Protein AF-A0A2D6ASQ1-F1 (afdb_monomer_lite)

Structure (mmCIF, N/CA/C/O backbone):
data_AF-A0A2D6ASQ1-F1
#
_entry.id   AF-A0A2D6ASQ1-F1
#
loop_
_atom_site.group_PDB
_atom_site.id
_atom_site.type_symbol
_atom_site.label_atom_id
_atom_site.label_alt_id
_atom_site.label_comp_id
_atom_site.label_asym_id
_atom_site.label_entity_id
_atom_site.label_seq_id
_atom_site.pdbx_PDB_ins_code
_atom_site.Cartn_x
_atom_site.Cartn_y
_atom_site.Cartn_z
_atom_site.occupancy
_atom_site.B_iso_or_equiv
_atom_site.auth_seq_id
_atom_site.auth_comp_id
_atom_site.auth_asym_id
_atom_site.auth_atom_id
_atom_site.pdbx_PDB_model_num
ATOM 1 N N . MET A 1 1 ? -42.834 -7.155 52.531 1.00 50.28 1 MET A N 1
ATOM 2 C CA . MET A 1 1 ? -41.411 -7.559 52.564 1.00 50.28 1 MET A CA 1
ATOM 3 C C . MET A 1 1 ? -40.540 -6.318 52.405 1.00 50.28 1 MET A C 1
ATOM 5 O O . MET A 1 1 ? -41.045 -5.338 51.861 1.00 50.28 1 MET A O 1
ATOM 9 N N . PRO A 1 2 ? -39.303 -6.278 52.934 1.00 59.91 2 PRO A N 1
ATOM 10 C CA . PRO A 1 2 ? -38.420 -5.135 52.713 1.00 59.91 2 PRO A CA 1
ATOM 11 C C . PRO A 1 2 ? -38.128 -4.984 51.216 1.00 59.91 2 PRO A C 1
ATOM 13 O O . PRO A 1 2 ? -37.848 -5.973 50.548 1.00 59.91 2 PRO A O 1
ATOM 16 N N . GLN A 1 3 ? -38.192 -3.753 50.711 1.00 83.06 3 GLN A N 1
ATOM 17 C CA . GLN A 1 3 ? -37.896 -3.425 49.313 1.00 83.06 3 GLN A CA 1
ATOM 18 C C . GLN A 1 3 ? -36.479 -3.898 48.913 1.00 83.06 3 GLN A C 1
ATOM 20 O O . GLN A 1 3 ? -35.575 -3.871 49.763 1.00 83.06 3 GLN A O 1
ATOM 25 N N . PRO A 1 4 ? -36.260 -4.314 47.650 1.00 91.81 4 PRO A N 1
ATOM 26 C CA . PRO A 1 4 ? -34.936 -4.684 47.165 1.00 91.81 4 PRO A CA 1
ATOM 27 C C . PRO A 1 4 ? -33.909 -3.554 47.349 1.00 91.81 4 PRO A C 1
ATOM 29 O O . PRO A 1 4 ? -34.136 -2.423 46.919 1.00 91.81 4 PRO A O 1
ATOM 32 N N . ASP A 1 5 ? -32.758 -3.848 47.966 1.00 93.31 5 ASP A N 1
ATOM 33 C CA . ASP A 1 5 ? -31.726 -2.845 48.280 1.00 93.31 5 ASP A CA 1
ATOM 34 C C . ASP A 1 5 ? -30.319 -3.331 47.919 1.00 93.31 5 ASP A C 1
ATOM 36 O O . ASP A 1 5 ? -29.776 -4.257 48.532 1.00 93.31 5 ASP A O 1
ATOM 40 N N . LEU A 1 6 ? -29.697 -2.639 46.957 1.00 93.31 6 LEU A N 1
ATOM 41 C CA . LEU A 1 6 ? -28.347 -2.925 46.477 1.00 93.31 6 LEU A CA 1
ATOM 42 C C . LEU A 1 6 ? -27.306 -2.919 47.609 1.00 93.31 6 LEU A C 1
ATOM 44 O O . LEU A 1 6 ? -26.342 -3.676 47.538 1.00 93.31 6 LEU A O 1
ATOM 48 N N . LYS A 1 7 ? -27.515 -2.140 48.682 1.00 94.31 7 LYS A N 1
ATOM 49 C CA . LYS A 1 7 ? -26.605 -2.069 49.841 1.00 94.31 7 LYS A CA 1
ATOM 50 C C . LYS A 1 7 ? -26.466 -3.390 50.605 1.00 94.31 7 LYS A C 1
ATOM 52 O O . LYS A 1 7 ? -25.535 -3.535 51.396 1.00 94.31 7 LYS A O 1
ATOM 57 N N . LYS A 1 8 ? -27.342 -4.377 50.370 1.00 93.44 8 LYS A N 1
ATOM 58 C CA . LYS A 1 8 ? -27.170 -5.745 50.898 1.00 93.44 8 LYS A CA 1
ATOM 59 C C . LYS A 1 8 ? -25.980 -6.481 50.252 1.00 93.44 8 LYS A C 1
ATOM 61 O O . LYS A 1 8 ? -25.516 -7.490 50.786 1.00 93.44 8 LYS A O 1
ATOM 66 N N . LEU A 1 9 ? -25.449 -5.980 49.133 1.00 93.56 9 LEU A N 1
ATOM 67 C CA . LEU A 1 9 ? -24.154 -6.380 48.576 1.00 93.56 9 LEU A CA 1
ATOM 68 C C . LEU A 1 9 ? -23.049 -5.571 49.263 1.00 93.56 9 LEU A C 1
ATOM 70 O O . LEU A 1 9 ? -22.735 -4.456 48.854 1.00 93.56 9 LEU A O 1
ATOM 74 N N . ASN A 1 10 ? -22.487 -6.127 50.333 1.00 91.88 10 ASN A N 1
ATOM 75 C CA . ASN A 1 10 ? -21.593 -5.421 51.253 1.00 91.88 10 ASN A CA 1
ATOM 76 C C . ASN A 1 10 ? -20.322 -6.213 51.608 1.00 91.88 10 ASN A C 1
ATOM 78 O O . ASN A 1 10 ? -19.769 -6.045 52.698 1.00 91.88 10 ASN A O 1
ATOM 82 N N . SER A 1 11 ? -19.855 -7.097 50.719 1.00 91.38 11 SER A N 1
ATOM 83 C CA . SER A 1 11 ? -18.600 -7.824 50.951 1.00 91.38 11 SER A CA 1
ATOM 84 C C . SER A 1 11 ? -17.446 -6.846 51.189 1.00 91.38 11 SER A C 1
ATOM 86 O O . SER A 1 11 ? -17.314 -5.840 50.495 1.00 91.38 11 SER A O 1
ATOM 88 N N . SER A 1 12 ? -16.586 -7.134 52.169 1.00 90.56 12 SER A N 1
ATOM 89 C CA . SER A 1 12 ? -15.512 -6.217 52.556 1.00 90.56 12 SER A CA 1
ATOM 90 C C . SER A 1 12 ? -14.398 -6.168 51.508 1.00 90.56 12 SER A C 1
ATOM 92 O O . SER A 1 12 ? -13.597 -7.092 51.393 1.00 90.56 12 SER A O 1
ATOM 94 N N . TRP A 1 13 ? -14.294 -5.045 50.796 1.00 93.06 13 TRP A N 1
ATOM 95 C CA . TRP A 1 13 ? -13.204 -4.787 49.848 1.00 93.06 13 TRP A CA 1
ATOM 96 C C . TRP A 1 13 ? -11.946 -4.190 50.493 1.00 93.06 13 TRP A C 1
ATOM 98 O O . TRP A 1 13 ? -10.967 -3.905 49.807 1.00 93.06 13 TRP A O 1
ATOM 108 N N . THR A 1 14 ? -11.933 -4.005 51.816 1.00 89.62 14 THR A N 1
ATOM 109 C CA . THR A 1 14 ? -10.732 -3.585 52.554 1.00 89.62 14 THR A CA 1
ATOM 110 C C . THR A 1 14 ? -9.848 -4.767 52.964 1.00 89.62 14 THR A C 1
ATOM 112 O O . THR A 1 14 ? -8.668 -4.553 53.259 1.00 89.62 14 THR A O 1
ATOM 115 N N . LYS A 1 15 ? -10.380 -5.998 52.937 1.00 89.56 15 LYS A N 1
ATOM 116 C CA . LYS A 1 15 ? -9.630 -7.253 53.110 1.00 89.56 15 LYS A CA 1
ATOM 117 C C . LYS A 1 15 ? -8.955 -7.656 51.801 1.00 89.56 15 LYS A C 1
ATOM 119 O O . LYS A 1 15 ? -9.546 -7.511 50.735 1.00 89.56 15 LYS A O 1
ATOM 124 N N . PHE A 1 16 ? -7.720 -8.151 51.876 1.00 90.44 16 PHE A N 1
ATOM 125 C CA . PHE A 1 16 ? -6.977 -8.579 50.686 1.00 90.44 16 PHE A CA 1
ATOM 126 C C . PHE A 1 16 ? -7.532 -9.883 50.086 1.00 90.44 16 PHE A C 1
ATOM 128 O O . PHE A 1 16 ? -7.388 -10.118 48.891 1.00 90.44 16 PHE A O 1
ATOM 135 N N . ASP A 1 17 ? -8.260 -10.667 50.881 1.00 93.00 17 ASP A N 1
ATOM 136 C CA . ASP A 1 17 ? -8.982 -11.881 50.491 1.00 93.00 17 ASP A CA 1
ATOM 137 C C . ASP A 1 17 ? -9.877 -11.692 49.253 1.00 93.00 17 ASP A C 1
ATOM 139 O O . ASP A 1 17 ? -10.036 -12.608 48.453 1.00 93.00 17 ASP A O 1
ATOM 143 N N . VAL A 1 18 ? -10.414 -10.482 49.042 1.00 90.94 18 VAL A N 1
ATOM 144 C CA . VAL A 1 18 ? -11.237 -10.142 47.865 1.00 90.94 18 VAL A CA 1
ATOM 145 C C . VAL A 1 18 ? -10.460 -10.244 46.546 1.00 90.94 18 VAL A C 1
ATOM 147 O O . VAL A 1 18 ? -11.042 -10.457 45.486 1.00 90.94 18 VAL A O 1
ATOM 150 N N . VAL A 1 19 ? -9.136 -10.100 46.613 1.00 93.56 19 VAL A N 1
ATOM 151 C CA . VAL A 1 19 ? -8.218 -10.300 45.491 1.00 93.56 19 VAL A CA 1
ATOM 152 C C . VAL A 1 19 ? -7.837 -11.780 45.391 1.00 93.56 19 VAL A C 1
ATOM 154 O O . VAL A 1 19 ? -7.857 -12.339 44.298 1.00 93.56 19 VAL A O 1
ATOM 157 N N . GLN A 1 20 ? -7.572 -12.434 46.527 1.00 93.94 20 GLN A N 1
ATOM 158 C CA . GLN A 1 20 ? -7.171 -13.847 46.578 1.00 93.94 20 GLN A CA 1
ATOM 159 C C . GLN A 1 20 ? -8.240 -14.801 46.033 1.00 93.94 20 GLN A C 1
ATOM 161 O O . GLN A 1 20 ? -7.899 -15.804 45.415 1.00 93.94 20 GLN A O 1
ATOM 166 N N . VAL A 1 21 ? -9.534 -14.499 46.194 1.00 94.44 21 VAL A N 1
ATOM 167 C CA . VAL A 1 21 ? -10.602 -15.337 45.612 1.00 94.44 21 VAL A CA 1
ATOM 168 C C . VAL A 1 21 ? -10.543 -15.403 44.078 1.00 94.44 21 VAL A C 1
ATOM 170 O O . VAL A 1 21 ? -10.896 -16.431 43.502 1.00 94.44 21 VAL A O 1
ATOM 173 N N . ILE A 1 22 ? -10.042 -14.353 43.412 1.00 95.06 22 ILE A N 1
ATOM 174 C CA . ILE A 1 22 ? -9.828 -14.338 41.954 1.00 95.06 22 ILE A CA 1
ATOM 175 C C . ILE A 1 22 ? -8.673 -15.277 41.587 1.00 95.06 22 ILE A C 1
ATOM 177 O O . ILE A 1 22 ? -8.773 -16.029 40.618 1.00 95.06 22 ILE A O 1
ATOM 181 N N . GLU A 1 23 ? -7.598 -15.270 42.379 1.00 91.94 23 GLU A N 1
ATOM 182 C CA . GLU A 1 23 ? -6.456 -16.175 42.206 1.00 91.94 23 GLU A CA 1
ATOM 183 C C . GLU A 1 23 ? -6.868 -17.631 42.440 1.00 91.94 23 GLU A C 1
ATOM 185 O O . GLU A 1 23 ? -6.590 -18.478 41.597 1.00 91.94 23 GLU A O 1
ATOM 190 N N . LEU A 1 24 ? -7.633 -17.920 43.499 1.00 93.06 24 LEU A N 1
ATOM 191 C CA . LEU A 1 24 ? -8.155 -19.267 43.745 1.00 93.06 24 LEU A CA 1
ATOM 192 C C . LEU A 1 24 ? -9.028 -19.786 42.604 1.00 93.06 24 LEU A C 1
ATOM 194 O O . LEU A 1 24 ? -8.944 -20.966 42.257 1.00 93.06 24 LEU A O 1
ATOM 198 N N . ALA A 1 25 ? -9.885 -18.928 42.042 1.00 91.75 25 ALA A N 1
ATOM 199 C CA . ALA A 1 25 ? -10.686 -19.288 40.881 1.00 91.75 25 ALA A CA 1
ATOM 200 C C . ALA A 1 25 ? -9.778 -19.620 39.688 1.00 91.75 25 ALA A C 1
ATOM 202 O O . ALA A 1 25 ? -9.934 -20.679 39.085 1.00 91.75 25 ALA A O 1
ATOM 203 N N . ALA A 1 26 ? -8.790 -18.767 39.405 1.00 87.75 26 ALA A N 1
ATOM 204 C CA . ALA A 1 26 ? -7.845 -18.941 38.303 1.00 87.75 26 ALA A CA 1
ATOM 205 C C . ALA A 1 26 ? -6.943 -20.181 38.447 1.00 87.75 26 ALA A C 1
ATOM 207 O O . ALA A 1 26 ? -6.596 -20.801 37.447 1.00 87.75 26 ALA A O 1
ATOM 208 N N . GLU A 1 27 ? -6.575 -20.546 39.675 1.00 89.50 27 GLU A N 1
ATOM 209 C CA . GLU A 1 27 ? -5.772 -21.731 40.003 1.00 89.50 27 GLU A CA 1
ATOM 210 C C . GLU A 1 27 ? -6.612 -23.018 40.088 1.00 89.50 27 GLU A C 1
ATOM 212 O O . GLU A 1 27 ? -6.076 -24.091 40.351 1.00 89.50 27 GLU A O 1
ATOM 217 N N . GLY A 1 28 ? -7.936 -22.935 39.908 1.00 87.50 28 GLY A N 1
ATOM 218 C CA . GLY A 1 28 ? -8.836 -24.087 40.008 1.00 87.50 28 GLY A CA 1
ATOM 219 C C . GLY A 1 28 ? -9.046 -24.608 41.436 1.00 87.50 28 GLY A C 1
ATOM 220 O O . GLY A 1 28 ? -9.648 -25.665 41.617 1.00 87.50 28 GLY A O 1
ATOM 221 N N . ARG A 1 29 ? -8.609 -23.859 42.455 1.00 91.12 29 ARG A N 1
ATOM 222 C CA . ARG A 1 29 ? -8.607 -24.244 43.880 1.00 91.12 29 ARG A CA 1
ATOM 223 C C . ARG A 1 29 ? -9.844 -23.786 44.654 1.00 91.12 29 ARG A C 1
ATOM 225 O O . ARG A 1 29 ? -9.929 -23.972 45.865 1.00 91.12 29 ARG A O 1
ATOM 232 N N . LEU A 1 30 ? -10.815 -23.186 43.971 1.00 91.38 30 LEU A N 1
ATOM 233 C CA . LEU A 1 30 ? -11.996 -22.599 44.605 1.00 91.38 30 LEU A CA 1
ATOM 234 C C . LEU A 1 30 ? -12.875 -23.629 45.341 1.00 91.38 30 LEU A C 1
ATOM 236 O O . LEU A 1 30 ? -13.364 -23.353 46.431 1.00 91.38 30 LEU A O 1
ATOM 240 N N . GLU A 1 31 ? -13.034 -24.823 44.771 1.00 92.00 31 GLU A N 1
ATOM 241 C CA . GLU A 1 31 ? -13.818 -25.923 45.361 1.00 92.00 31 GLU A CA 1
ATOM 242 C C . GLU A 1 31 ? -13.097 -26.536 46.572 1.00 92.00 31 GLU A C 1
ATOM 244 O O . GLU A 1 31 ? -13.700 -26.751 47.618 1.00 92.00 31 GLU A O 1
ATOM 249 N N . GLN A 1 32 ? -11.769 -26.661 46.504 1.00 91.38 32 GLN A N 1
ATOM 250 C CA . GLN A 1 32 ? -10.953 -27.056 47.655 1.00 91.38 32 GLN A CA 1
ATOM 251 C C . GLN A 1 32 ? -11.065 -26.044 48.810 1.00 91.38 32 GLN A C 1
ATOM 253 O O . GLN A 1 32 ? -11.153 -26.425 49.979 1.00 91.38 32 GLN A O 1
ATOM 258 N N . ALA A 1 33 ? -11.061 -24.741 48.511 1.00 90.38 33 ALA A N 1
ATOM 259 C CA . ALA A 1 33 ? -11.248 -23.700 49.523 1.00 90.38 33 ALA A CA 1
ATOM 260 C C . ALA A 1 33 ? -12.667 -23.713 50.117 1.00 90.38 33 ALA A C 1
ATOM 262 O O . ALA A 1 33 ? -12.837 -23.451 51.307 1.00 90.38 33 ALA A O 1
ATOM 263 N N . TYR A 1 34 ? -13.670 -24.063 49.307 1.00 91.88 34 TYR A N 1
ATOM 264 C CA . TYR A 1 34 ? -15.045 -24.262 49.754 1.00 91.88 34 TYR A CA 1
ATOM 265 C C . TYR A 1 34 ? -15.167 -25.408 50.770 1.00 91.88 34 TYR A C 1
ATOM 267 O O . TYR A 1 34 ? -15.746 -25.220 51.840 1.00 91.88 34 TYR A O 1
ATOM 275 N N . GLU A 1 35 ? -14.574 -26.564 50.466 1.00 91.75 35 GLU A N 1
ATOM 276 C CA . GLU A 1 35 ? -14.615 -27.757 51.322 1.00 91.75 35 GLU A CA 1
ATOM 277 C C . GLU A 1 35 ? -13.794 -27.585 52.605 1.00 91.75 35 GLU A C 1
ATOM 279 O O . GLU A 1 35 ? -14.270 -27.874 53.703 1.00 91.75 35 GLU A O 1
ATOM 284 N N . SER A 1 36 ? -12.559 -27.089 52.474 1.00 90.56 36 SER A N 1
ATOM 285 C CA . SER A 1 36 ? -11.628 -26.960 53.603 1.00 90.56 36 SER A CA 1
ATOM 286 C C . SER A 1 36 ? -11.982 -25.827 54.564 1.00 90.56 36 SER A C 1
ATOM 288 O O . SER A 1 36 ? -11.557 -25.866 55.719 1.00 90.56 36 SER A O 1
ATOM 290 N N . LYS A 1 37 ? -12.736 -24.813 54.107 1.00 89.00 37 LYS A N 1
ATOM 291 C CA . LYS A 1 37 ? -13.127 -23.628 54.894 1.00 89.00 37 LYS A CA 1
ATOM 292 C C . LYS A 1 37 ? -11.925 -22.935 55.561 1.00 89.00 37 LYS A C 1
ATOM 294 O O . LYS A 1 37 ? -12.052 -22.352 56.637 1.00 89.00 37 LYS A O 1
ATOM 299 N N . ALA A 1 38 ? -10.754 -23.002 54.930 1.00 80.06 38 ALA A N 1
ATOM 300 C CA . ALA A 1 38 ? -9.495 -22.507 55.473 1.00 80.06 38 ALA A CA 1
ATOM 301 C C . ALA A 1 38 ? -8.746 -21.634 54.456 1.00 80.06 38 ALA A C 1
ATOM 303 O O . ALA A 1 38 ? -8.883 -21.795 53.246 1.00 80.06 38 ALA A O 1
ATOM 304 N N . GLY A 1 39 ? -7.929 -20.706 54.958 1.00 81.75 39 GLY A N 1
ATOM 305 C CA . GLY A 1 39 ? -7.022 -19.891 54.140 1.00 81.75 39 GLY A CA 1
ATOM 306 C C . GLY A 1 39 ? -7.630 -18.647 53.482 1.00 81.75 39 GLY A C 1
ATOM 307 O O . GLY A 1 39 ? -6.866 -17.867 52.928 1.00 81.75 39 GLY A O 1
ATOM 308 N N . ILE A 1 40 ? -8.949 -18.436 53.575 1.00 89.56 40 ILE A N 1
ATOM 309 C CA . ILE A 1 40 ? -9.654 -17.219 53.131 1.00 89.56 40 ILE A CA 1
ATOM 310 C C . ILE A 1 40 ? -10.753 -16.848 54.131 1.00 89.56 40 ILE A C 1
ATOM 312 O O . ILE A 1 40 ? -11.407 -17.718 54.708 1.00 89.56 40 ILE A O 1
ATOM 316 N N . ASP A 1 41 ? -11.001 -15.549 54.302 1.00 93.25 41 ASP A N 1
ATOM 317 C CA . ASP A 1 41 ? -12.139 -15.018 55.051 1.00 93.25 41 ASP A CA 1
ATOM 318 C C . ASP A 1 41 ? -13.483 -15.580 54.546 1.00 93.25 41 ASP A C 1
ATOM 320 O O . ASP A 1 41 ? -13.950 -15.264 53.448 1.00 93.25 41 ASP A O 1
ATOM 324 N N . LEU A 1 42 ? -14.143 -16.394 55.376 1.00 92.50 42 LEU A N 1
ATOM 325 C CA . LEU A 1 42 ? -15.377 -17.100 55.009 1.00 92.50 42 LEU A CA 1
ATOM 326 C C . LEU A 1 42 ? -16.512 -16.174 54.532 1.00 92.50 42 LEU A C 1
ATOM 328 O O . LEU A 1 42 ? -17.188 -16.533 53.567 1.00 92.50 42 LEU A O 1
ATOM 332 N N . PRO A 1 43 ? -16.747 -14.984 55.126 1.00 92.12 43 PRO A N 1
ATOM 333 C CA . PRO A 1 43 ? -17.700 -14.022 54.576 1.00 92.12 43 PRO A CA 1
ATOM 334 C C . PRO A 1 43 ? -17.375 -13.562 53.149 1.00 92.12 43 PRO A C 1
ATOM 336 O O . PRO A 1 43 ? -18.294 -13.472 52.332 1.00 92.12 43 PRO A O 1
ATOM 339 N N . VAL A 1 44 ? -16.099 -13.292 52.839 1.00 92.69 44 VAL A N 1
ATOM 340 C CA . VAL A 1 44 ? -15.654 -12.911 51.487 1.00 92.69 44 VAL A CA 1
ATOM 341 C C . VAL A 1 44 ? -15.843 -14.075 50.520 1.00 92.69 44 VAL A C 1
ATOM 343 O O . VAL A 1 44 ? -16.456 -13.880 49.470 1.00 92.69 44 VAL A O 1
ATOM 346 N N . LEU A 1 45 ? -15.403 -15.282 50.893 1.00 94.44 45 LEU A N 1
ATOM 347 C CA . LEU A 1 45 ? -15.559 -16.480 50.064 1.00 94.44 45 LEU A CA 1
ATOM 348 C C . LEU A 1 45 ? -17.034 -16.772 49.777 1.00 94.44 45 LEU A C 1
ATOM 350 O O . LEU A 1 45 ? -17.413 -16.948 48.625 1.00 94.44 45 LEU A O 1
ATOM 354 N N . ARG A 1 46 ? -17.890 -16.738 50.802 1.00 93.06 46 ARG A N 1
ATOM 355 C CA . ARG A 1 46 ? -19.339 -16.913 50.657 1.00 93.06 46 ARG A CA 1
ATOM 356 C C . ARG A 1 46 ? -19.949 -15.873 49.719 1.00 93.06 46 ARG A C 1
ATOM 358 O O . ARG A 1 46 ? -20.734 -16.216 48.840 1.00 93.06 46 ARG A O 1
ATOM 365 N N . GLY A 1 47 ? -19.592 -14.600 49.897 1.00 91.75 47 GLY A N 1
ATOM 366 C CA . GLY A 1 47 ? -20.083 -13.517 49.047 1.00 91.75 47 GLY A CA 1
ATOM 367 C C . GLY A 1 47 ? -19.646 -13.668 47.590 1.00 91.75 47 GLY A C 1
ATOM 368 O O . GLY A 1 47 ? -20.449 -13.423 46.694 1.00 91.75 47 GLY A O 1
ATOM 369 N N . PHE A 1 48 ? -18.405 -14.102 47.363 1.00 94.88 48 PHE A N 1
ATOM 370 C CA . PHE A 1 48 ? -17.858 -14.393 46.040 1.00 94.88 48 PHE A CA 1
ATOM 371 C C . PHE A 1 48 ? -18.569 -15.582 45.382 1.00 94.88 48 PHE A C 1
ATOM 373 O O . PHE A 1 48 ? -19.062 -15.463 44.257 1.00 94.88 48 PHE A O 1
ATOM 380 N N . LEU A 1 49 ? -18.708 -16.687 46.120 1.00 94.12 49 LEU A N 1
ATOM 381 C CA . LEU A 1 49 ? -19.401 -17.888 45.667 1.00 94.12 49 LEU A CA 1
ATOM 382 C C . LEU A 1 49 ? -20.885 -17.649 45.419 1.00 94.12 49 LEU A C 1
ATOM 384 O O . LEU A 1 49 ? -21.421 -18.288 44.532 1.00 94.12 49 LEU A O 1
ATOM 388 N N . GLY A 1 50 ? -21.519 -16.716 46.133 1.00 91.50 50 GLY A N 1
ATOM 389 C CA . GLY A 1 50 ? -22.940 -16.412 45.975 1.00 91.50 50 GLY A CA 1
ATOM 390 C C . GLY A 1 50 ? -23.878 -17.372 46.707 1.00 91.50 50 GLY A C 1
ATOM 391 O O . GLY A 1 50 ? -25.017 -17.538 46.294 1.00 91.50 50 GLY A O 1
ATOM 392 N N . ILE A 1 51 ? -23.398 -17.975 47.792 1.00 91.88 51 ILE A N 1
ATOM 393 C CA . ILE A 1 51 ? -24.162 -18.886 48.662 1.00 91.88 51 ILE A CA 1
ATOM 394 C C . ILE A 1 51 ? -24.584 -18.171 49.956 1.00 91.88 51 ILE A C 1
ATOM 396 O O . ILE A 1 51 ? -23.954 -17.181 50.354 1.00 91.88 51 ILE A O 1
ATOM 400 N N . HIS A 1 52 ? -25.621 -18.646 50.650 1.00 87.25 52 HIS A N 1
ATOM 401 C CA . HIS A 1 52 ? -26.017 -18.089 51.958 1.00 87.25 52 HIS A CA 1
ATOM 402 C C . HIS A 1 52 ? -25.299 -18.776 53.125 1.00 87.25 52 HIS A C 1
ATOM 404 O O . HIS A 1 52 ? -24.939 -18.130 54.123 1.00 87.25 52 HIS A O 1
ATOM 410 N N . SER A 1 53 ? -25.028 -20.064 52.964 1.00 91.06 53 SER A N 1
ATOM 411 C CA . SER A 1 53 ? -24.367 -20.947 53.917 1.00 91.06 53 SER A CA 1
ATOM 412 C C . SER A 1 53 ? -23.443 -21.932 53.193 1.00 91.06 53 SER A C 1
ATOM 414 O O . SER A 1 53 ? -23.562 -22.137 51.991 1.00 91.06 53 SER A O 1
ATOM 416 N N . PHE A 1 54 ? -22.516 -22.551 53.928 1.00 90.19 54 PHE A N 1
ATOM 417 C CA . PHE A 1 54 ? -21.659 -23.626 53.398 1.00 90.19 54 PHE A CA 1
ATOM 418 C C . PHE A 1 54 ? -22.330 -25.012 53.471 1.00 90.19 54 PHE A C 1
ATOM 420 O O . PHE A 1 54 ? -21.651 -26.026 53.320 1.00 90.19 54 PHE A O 1
ATOM 427 N N . ASP A 1 55 ? -23.633 -25.050 53.754 1.00 90.31 55 ASP A N 1
ATOM 428 C CA . ASP A 1 55 ? -24.444 -26.270 53.718 1.00 90.31 55 ASP A CA 1
ATOM 429 C C . ASP A 1 55 ? -25.131 -26.432 52.347 1.00 90.31 55 ASP A C 1
ATOM 431 O O . ASP A 1 55 ? -25.635 -27.502 52.012 1.00 90.31 55 ASP A O 1
ATOM 435 N N . GLU A 1 56 ? -25.122 -25.374 51.529 1.00 90.38 56 GLU A N 1
ATOM 436 C CA . GLU A 1 56 ? -25.581 -25.390 50.141 1.00 90.38 56 GLU A CA 1
ATOM 437 C C . GLU A 1 56 ? -24.610 -26.164 49.230 1.00 90.38 56 GLU A C 1
ATOM 439 O O . GLU A 1 56 ? -23.422 -26.298 49.527 1.00 90.38 56 GLU A O 1
ATOM 444 N N . PRO A 1 57 ? -25.065 -26.686 48.083 1.00 92.19 57 PRO A N 1
ATOM 445 C CA . PRO A 1 57 ? -24.152 -27.258 47.102 1.00 92.19 57 PRO A CA 1
ATOM 446 C C . PRO A 1 57 ? -23.227 -26.179 46.516 1.00 92.19 57 PRO A C 1
ATOM 448 O O . PRO A 1 57 ? -23.625 -25.031 46.313 1.00 92.19 57 PRO A O 1
ATOM 451 N N . PHE A 1 58 ? -21.986 -26.559 46.194 1.00 93.31 58 PHE A N 1
ATOM 452 C CA . PHE A 1 58 ? -21.069 -25.670 45.477 1.00 93.31 58 PHE A CA 1
ATOM 453 C C . PHE A 1 58 ? -21.677 -25.280 44.114 1.00 93.31 58 PHE A C 1
ATOM 455 O O . PHE A 1 58 ? -22.080 -26.185 43.375 1.00 93.31 58 PHE A O 1
ATOM 462 N N . PRO A 1 59 ? -21.743 -23.982 43.754 1.00 94.56 59 PRO A N 1
ATOM 463 C CA . PRO A 1 59 ? -22.473 -23.551 42.565 1.00 94.56 59 PRO A CA 1
ATOM 464 C C . PRO A 1 59 ? -21.882 -24.088 41.255 1.00 94.56 59 PRO A C 1
ATOM 466 O O . PRO A 1 59 ? -20.701 -23.895 40.963 1.00 94.56 59 PRO A O 1
ATOM 469 N N . ASP A 1 60 ? -22.724 -24.695 40.418 1.00 93.50 60 ASP A N 1
ATOM 470 C CA . ASP A 1 60 ? -22.279 -25.389 39.202 1.00 93.50 60 ASP A CA 1
ATOM 471 C C . ASP A 1 60 ? -21.640 -24.473 38.157 1.00 93.50 60 ASP A C 1
ATOM 473 O O . ASP A 1 60 ? -20.711 -24.886 37.463 1.00 93.50 60 ASP A O 1
ATOM 477 N N . TYR A 1 61 ? -22.043 -23.200 38.075 1.00 94.50 61 TYR A N 1
ATOM 478 C CA . TYR A 1 61 ? -21.431 -22.270 37.121 1.00 94.50 61 TYR A CA 1
ATOM 479 C C . TYR A 1 61 ? -19.938 -22.030 37.406 1.00 94.50 61 TYR A C 1
ATOM 481 O O . TYR A 1 61 ? -19.196 -21.723 36.476 1.00 94.50 61 TYR A O 1
ATOM 489 N N . TRP A 1 62 ? -19.466 -22.228 38.648 1.00 95.50 62 TRP A N 1
ATOM 490 C CA . TRP A 1 62 ? -18.034 -22.200 38.972 1.00 95.50 62 TRP A CA 1
ATOM 491 C C . TRP A 1 62 ? -17.286 -23.442 38.480 1.00 95.50 62 TRP A C 1
ATOM 493 O O . TRP A 1 62 ? -16.082 -23.366 38.234 1.00 95.50 62 TRP A O 1
ATOM 503 N N . ARG A 1 63 ? -17.969 -24.581 38.321 1.00 94.00 63 ARG A N 1
ATOM 504 C CA . ARG A 1 63 ? -17.404 -25.770 37.667 1.00 94.00 63 ARG A CA 1
ATOM 505 C C . ARG A 1 63 ? -17.377 -25.584 36.156 1.00 94.00 63 ARG A C 1
ATOM 507 O O . ARG A 1 63 ? -16.359 -25.852 35.526 1.00 94.00 63 ARG A O 1
ATOM 514 N N . GLU A 1 64 ? -18.459 -25.058 35.592 1.00 95.31 64 GLU A N 1
ATOM 515 C CA . GLU A 1 64 ? -18.601 -24.854 34.150 1.00 95.31 64 GLU A CA 1
ATOM 516 C C . GLU A 1 64 ? -17.641 -23.792 33.601 1.00 95.31 64 GLU A C 1
ATOM 518 O O . GLU A 1 64 ? -17.018 -24.014 32.563 1.00 95.31 64 GLU A O 1
ATOM 523 N N . ILE A 1 65 ? -17.424 -22.678 34.313 1.00 95.81 65 ILE A N 1
ATOM 524 C CA . ILE A 1 65 ? -16.518 -21.613 33.850 1.00 95.81 65 ILE A CA 1
ATOM 525 C C . ILE A 1 65 ? -15.054 -22.072 33.732 1.00 95.81 65 ILE A C 1
ATOM 527 O O . ILE A 1 65 ? -14.297 -21.508 32.943 1.00 95.81 65 ILE A O 1
ATOM 531 N N . LYS A 1 66 ? -14.646 -23.146 34.432 1.00 92.88 66 LYS A N 1
ATOM 532 C CA . LYS A 1 66 ? -13.300 -23.740 34.292 1.00 92.88 66 LYS A CA 1
ATOM 533 C C . LYS A 1 66 ? -13.024 -24.236 32.866 1.00 92.88 66 LYS A C 1
ATOM 535 O O . LYS A 1 66 ? -11.864 -24.301 32.471 1.00 92.88 66 LYS A O 1
ATOM 540 N N . LYS A 1 67 ? -14.068 -24.542 32.083 1.00 93.50 67 LYS A N 1
ATOM 541 C CA . LYS A 1 67 ? -13.957 -24.927 30.664 1.00 93.50 67 LYS A CA 1
ATOM 542 C C . LYS A 1 67 ? -13.544 -23.755 29.758 1.00 93.50 67 LYS A C 1
ATOM 544 O O . LYS A 1 67 ? -13.180 -23.988 28.611 1.00 93.50 67 LYS A O 1
ATOM 549 N N . PHE A 1 68 ? -13.557 -22.521 30.271 1.00 94.25 68 PHE A N 1
ATOM 550 C CA . PHE A 1 68 ? -13.235 -21.286 29.547 1.00 94.25 68 PHE A CA 1
ATOM 551 C C . PHE A 1 68 ? -12.052 -20.552 30.210 1.00 94.25 68 PHE A C 1
ATOM 553 O O . PHE A 1 68 ? -12.222 -19.484 30.806 1.00 94.25 68 PHE A O 1
ATOM 560 N N . PRO A 1 69 ? -10.825 -21.107 30.144 1.00 86.75 69 PRO A N 1
ATOM 561 C CA . PRO A 1 69 ? -9.675 -20.586 30.887 1.00 86.75 69 PRO A CA 1
ATOM 562 C C . PRO A 1 69 ? -9.280 -19.156 30.486 1.00 86.75 69 PRO A C 1
ATOM 564 O O . PRO A 1 69 ? -8.776 -18.413 31.329 1.00 86.75 69 PRO A O 1
ATOM 567 N N . LYS A 1 70 ? -9.549 -18.744 29.236 1.00 87.62 70 LYS A N 1
ATOM 568 C CA . LYS A 1 70 ? -9.299 -17.373 28.753 1.00 87.62 70 LYS A CA 1
ATOM 569 C C . LYS A 1 70 ? -10.191 -16.347 29.470 1.00 87.62 70 LYS A C 1
ATOM 571 O O . LYS A 1 70 ? -9.724 -15.265 29.808 1.00 87.62 70 LYS A O 1
ATOM 576 N N . GLN A 1 71 ? -11.445 -16.699 29.753 1.00 95.12 71 GLN A N 1
ATOM 577 C CA . GLN A 1 71 ? -12.445 -15.812 30.359 1.00 95.12 71 GLN A CA 1
ATOM 578 C C . GLN A 1 71 ? -12.501 -15.905 31.887 1.00 95.12 71 GLN A C 1
ATOM 580 O O . GLN A 1 71 ? -12.919 -14.952 32.544 1.00 95.12 71 GLN A O 1
ATOM 585 N N . LEU A 1 72 ? -12.069 -17.029 32.464 1.00 94.81 72 LEU A N 1
ATOM 586 C CA . LEU A 1 72 ? -12.207 -17.365 33.884 1.00 94.81 72 LEU A CA 1
ATOM 587 C C . LEU A 1 72 ? -11.797 -16.234 34.840 1.00 94.81 72 LEU A C 1
ATOM 589 O O . LEU A 1 72 ? -12.510 -15.931 35.796 1.00 94.81 72 LEU A O 1
ATOM 593 N N . ARG A 1 73 ? -10.659 -15.587 34.577 1.00 95.62 73 ARG A N 1
ATOM 594 C CA . ARG A 1 73 ? -10.136 -14.511 35.431 1.00 95.62 73 ARG A CA 1
ATOM 595 C C . ARG A 1 73 ? -11.001 -13.249 35.397 1.00 95.62 73 ARG A C 1
ATOM 597 O O . ARG A 1 73 ? -11.243 -12.652 36.446 1.00 95.62 73 ARG A O 1
ATOM 604 N N . LEU A 1 74 ? -11.489 -12.863 34.218 1.00 97.00 74 LEU A N 1
ATOM 605 C CA . LEU A 1 74 ? -12.382 -11.714 34.038 1.00 97.00 74 LEU A CA 1
ATOM 606 C C . LEU A 1 74 ? -13.782 -12.003 34.594 1.00 97.00 74 LEU A C 1
ATOM 608 O O . LEU A 1 74 ? -14.387 -11.143 35.233 1.00 97.00 74 LEU A O 1
ATOM 612 N N . PHE A 1 75 ? -14.262 -13.237 34.434 1.00 97.81 75 PHE A N 1
ATOM 613 C CA . PHE A 1 75 ? -15.499 -13.701 35.054 1.00 97.81 75 PHE A CA 1
ATOM 614 C C . PHE A 1 75 ? -15.417 -13.595 36.582 1.00 97.81 75 PHE A C 1
ATOM 616 O O . PHE A 1 75 ? -16.305 -13.022 37.214 1.00 97.81 75 PHE A O 1
ATOM 623 N N . ALA A 1 76 ? -14.322 -14.087 37.174 1.00 97.44 76 ALA A N 1
ATOM 624 C CA . ALA A 1 76 ? -14.073 -13.987 38.607 1.00 97.44 76 ALA A CA 1
ATOM 625 C C . ALA A 1 76 ? -13.993 -12.526 39.071 1.00 97.44 76 ALA A C 1
ATOM 627 O O . ALA A 1 76 ? -14.645 -12.167 40.047 1.00 97.44 76 ALA A O 1
ATOM 628 N N . LEU A 1 77 ? -13.277 -11.657 38.348 1.00 97.81 77 LEU A N 1
ATOM 629 C CA . LEU A 1 77 ? -13.240 -10.220 38.637 1.00 97.81 77 LEU A CA 1
ATOM 630 C C . LEU A 1 77 ? -14.648 -9.622 38.743 1.00 97.81 77 LEU A C 1
ATOM 632 O O . LEU A 1 77 ? -14.964 -8.977 39.746 1.00 97.81 77 LEU A O 1
ATOM 636 N N . LEU A 1 78 ? -15.489 -9.824 37.725 1.00 97.62 78 LEU A N 1
ATOM 637 C CA . LEU A 1 78 ? -16.839 -9.268 37.724 1.00 97.62 78 LEU A CA 1
ATOM 638 C C . LEU A 1 78 ? -17.699 -9.884 38.830 1.00 97.62 78 LEU A C 1
ATOM 640 O O . LEU A 1 78 ? -18.371 -9.149 39.553 1.00 97.62 78 LEU A O 1
ATOM 644 N N . ALA A 1 79 ? -17.632 -11.202 39.035 1.00 96.94 79 ALA A N 1
ATOM 645 C CA . ALA A 1 79 ? -18.348 -11.868 40.120 1.00 96.94 79 ALA A CA 1
ATOM 646 C C . ALA A 1 79 ? -17.995 -11.277 41.496 1.00 96.94 79 ALA A C 1
ATOM 648 O O . ALA A 1 79 ? -18.888 -11.131 42.337 1.00 96.94 79 ALA A O 1
ATOM 649 N N . THR A 1 80 ? -16.731 -10.878 41.699 1.00 96.31 80 THR A N 1
ATOM 650 C CA . THR A 1 80 ? -16.268 -10.152 42.887 1.00 96.31 80 THR A CA 1
ATOM 651 C C . THR A 1 80 ? -16.782 -8.713 42.919 1.00 96.31 80 THR A C 1
ATOM 653 O O . THR A 1 80 ? -17.257 -8.270 43.965 1.00 96.31 80 THR A O 1
ATOM 656 N N . ILE A 1 81 ? -16.716 -7.954 41.816 1.00 96.81 81 ILE A N 1
ATOM 657 C CA . ILE A 1 81 ? -17.206 -6.557 41.745 1.00 96.81 81 ILE A CA 1
ATOM 658 C C . ILE A 1 81 ? -18.677 -6.484 42.157 1.00 96.81 81 ILE A C 1
ATOM 660 O O . ILE A 1 81 ? -19.051 -5.658 42.991 1.00 96.81 81 ILE A O 1
ATOM 664 N N . PHE A 1 82 ? -19.481 -7.428 41.670 1.00 97.62 82 PHE A N 1
ATOM 665 C CA . PHE A 1 82 ? -20.902 -7.561 41.977 1.00 97.62 82 PHE A CA 1
ATOM 666 C C . PHE A 1 82 ? -21.207 -8.052 43.408 1.00 97.62 82 PHE A C 1
ATOM 668 O O . PHE A 1 82 ? -22.348 -8.375 43.729 1.00 97.62 82 PHE A O 1
ATOM 675 N N . THR A 1 83 ? -20.216 -8.102 44.302 1.00 96.25 83 THR A N 1
ATOM 676 C CA . THR A 1 83 ? -20.427 -8.349 45.741 1.00 96.25 83 THR A CA 1
ATOM 677 C C . THR A 1 83 ? -20.503 -7.073 46.583 1.00 96.25 83 THR A C 1
ATOM 679 O O . THR A 1 83 ? -20.792 -7.168 47.779 1.00 96.25 83 THR A O 1
ATOM 682 N N . HIS A 1 84 ? -20.259 -5.898 45.986 1.00 95.88 84 HIS A N 1
ATOM 683 C CA . HIS A 1 84 ? -20.243 -4.615 46.692 1.00 95.88 84 HIS A CA 1
ATOM 684 C C . HIS A 1 84 ? -20.933 -3.494 45.898 1.00 95.88 84 HIS A C 1
ATOM 686 O O . HIS A 1 84 ? -20.511 -3.137 44.798 1.00 95.88 84 HIS A O 1
ATOM 692 N N . ASP A 1 85 ? -21.943 -2.867 46.501 1.00 95.94 85 ASP A N 1
ATOM 693 C CA . ASP A 1 85 ? -22.770 -1.812 45.895 1.00 95.94 85 ASP A CA 1
ATOM 694 C C . ASP A 1 85 ? -21.975 -0.589 45.387 1.00 95.94 85 ASP A C 1
ATOM 696 O O . ASP A 1 85 ? -22.182 -0.136 44.262 1.00 95.94 85 ASP A O 1
ATOM 700 N N . GLN A 1 86 ? -21.028 -0.068 46.175 1.00 93.88 86 GLN A N 1
ATOM 701 C CA . GLN A 1 86 ? -20.223 1.089 45.787 1.00 93.88 86 GLN A CA 1
ATOM 702 C C . GLN A 1 86 ? -19.346 0.801 44.565 1.00 93.88 86 GLN A C 1
ATOM 704 O O . GLN A 1 86 ? -19.141 1.692 43.745 1.00 93.88 86 GLN A O 1
ATOM 709 N N . ASN A 1 87 ? -18.843 -0.427 44.409 1.00 94.75 87 ASN A N 1
ATOM 710 C CA . ASN A 1 87 ? -18.082 -0.791 43.215 1.00 94.75 87 ASN A CA 1
ATOM 711 C C . ASN A 1 87 ? -18.991 -0.840 41.986 1.00 94.75 87 ASN A C 1
ATOM 713 O O . ASN A 1 87 ? -18.629 -0.262 40.968 1.00 94.75 87 ASN A O 1
ATOM 717 N N . ILE A 1 88 ? -20.183 -1.435 42.101 1.00 96.62 88 ILE A N 1
ATOM 718 C CA . ILE A 1 88 ? -21.196 -1.428 41.032 1.00 96.62 88 ILE A CA 1
ATOM 719 C C . ILE A 1 88 ? -21.467 0.016 40.577 1.00 96.62 88 ILE A C 1
ATOM 721 O O . ILE A 1 88 ? -21.341 0.319 39.393 1.00 96.62 88 ILE A O 1
ATOM 725 N N . ARG A 1 89 ? -21.739 0.933 41.516 1.00 95.06 89 ARG A N 1
ATOM 726 C CA . ARG A 1 89 ? -21.961 2.360 41.211 1.00 95.06 89 ARG A CA 1
ATOM 727 C C . ARG A 1 89 ? -20.738 3.018 40.573 1.00 95.06 89 ARG A C 1
ATOM 729 O O . ARG A 1 89 ? -20.859 3.674 39.548 1.00 95.06 89 ARG A O 1
ATOM 736 N N . ASN A 1 90 ? -19.544 2.812 41.131 1.00 94.50 90 ASN A N 1
ATOM 737 C CA . ASN A 1 90 ? -18.317 3.405 40.594 1.00 94.50 90 ASN A CA 1
ATOM 738 C C . ASN A 1 90 ? -18.048 2.963 39.148 1.00 94.50 90 ASN A C 1
ATOM 740 O O . ASN A 1 90 ? -17.673 3.791 38.320 1.00 94.50 90 ASN A O 1
ATOM 744 N N . PHE A 1 91 ? -18.248 1.681 38.831 1.00 95.38 91 PHE A N 1
ATOM 745 C CA . PHE A 1 91 ? -18.098 1.189 37.464 1.00 95.38 91 PHE A CA 1
ATOM 746 C C . PHE A 1 91 ? -19.151 1.790 36.533 1.00 95.38 91 PHE A C 1
ATOM 748 O O . PHE A 1 91 ? -18.779 2.334 35.496 1.00 95.38 91 PHE A O 1
ATOM 755 N N . ALA A 1 92 ? -20.427 1.761 36.930 1.00 91.81 92 ALA A N 1
ATOM 756 C CA . ALA A 1 92 ? -21.529 2.259 36.110 1.00 91.81 92 ALA A CA 1
ATOM 757 C C . ALA A 1 92 ? -21.472 3.775 35.848 1.00 91.81 92 ALA A C 1
ATOM 759 O O . ALA A 1 92 ? -21.765 4.212 34.735 1.00 91.81 92 ALA A O 1
ATOM 760 N N . ASP A 1 93 ? -21.096 4.564 36.858 1.00 90.62 93 ASP A N 1
ATOM 761 C CA . ASP A 1 93 ? -21.232 6.023 36.827 1.00 90.62 93 ASP A CA 1
ATOM 762 C C . ASP A 1 93 ? -19.915 6.757 36.548 1.00 90.62 93 ASP A C 1
ATOM 764 O O . ASP A 1 93 ? -19.935 7.892 36.079 1.00 90.62 93 ASP A O 1
ATOM 768 N N . SER A 1 94 ? -18.763 6.163 36.884 1.00 89.19 94 SER A N 1
ATOM 769 C CA . SER A 1 94 ? -17.475 6.878 36.885 1.00 89.19 94 SER A CA 1
ATOM 770 C C . SER A 1 94 ? -16.380 6.223 36.050 1.00 89.19 94 SER A C 1
ATOM 772 O O . SER A 1 94 ? -15.579 6.940 35.449 1.00 89.19 94 SER A O 1
ATOM 774 N N . PHE A 1 95 ? -16.289 4.891 36.037 1.00 92.44 95 PHE A N 1
ATOM 775 C CA . PHE A 1 95 ? -15.142 4.213 35.428 1.00 92.44 95 PHE A CA 1
ATOM 776 C C . PHE A 1 95 ? -15.390 3.760 33.993 1.00 92.44 95 PHE A C 1
ATOM 778 O O . PHE A 1 95 ? -14.447 3.769 33.203 1.00 92.44 95 PHE A O 1
ATOM 785 N N . ALA A 1 96 ? -16.613 3.359 33.645 1.00 86.25 96 ALA A N 1
ATOM 786 C CA . ALA A 1 96 ? -16.935 2.904 32.298 1.00 86.25 96 ALA A CA 1
ATOM 787 C C . ALA A 1 96 ? -16.713 4.014 31.257 1.00 86.25 96 ALA A C 1
ATOM 789 O O . ALA A 1 96 ? -17.098 5.169 31.459 1.00 86.25 96 ALA A O 1
ATOM 790 N N . LYS A 1 97 ? -16.095 3.657 30.126 1.00 79.25 97 LYS A N 1
ATOM 791 C CA . LYS A 1 97 ? -15.893 4.553 28.972 1.00 79.25 97 LYS A CA 1
ATOM 792 C C . LYS A 1 97 ? -16.583 4.057 27.697 1.00 79.25 97 LYS A C 1
ATOM 794 O O . LYS A 1 97 ? -16.486 4.716 26.669 1.00 79.25 97 LYS A O 1
ATOM 799 N N . GLY A 1 98 ? -17.315 2.945 27.782 1.00 76.44 98 GLY A N 1
ATOM 800 C CA . GLY A 1 98 ? -17.900 2.257 26.630 1.00 76.44 98 GLY A CA 1
ATOM 801 C C . GLY A 1 98 ? -16.921 1.274 25.989 1.00 76.44 98 GLY A C 1
ATOM 802 O O . GLY A 1 98 ? -15.794 1.117 26.461 1.00 76.44 98 GLY A O 1
ATOM 803 N N . ASN A 1 99 ? -17.375 0.586 24.940 1.00 77.94 99 ASN A N 1
ATOM 804 C CA . ASN A 1 99 ? -16.593 -0.396 24.179 1.00 77.94 99 ASN A CA 1
ATOM 805 C C . ASN A 1 99 ? -15.874 -1.414 25.075 1.00 77.94 99 ASN A C 1
ATOM 807 O O . ASN A 1 99 ? -14.684 -1.661 24.901 1.00 77.94 99 ASN A O 1
ATOM 811 N N . MET A 1 100 ? -16.575 -1.950 26.083 1.00 86.50 100 MET A N 1
ATOM 812 C CA . MET A 1 100 ? -16.045 -2.977 26.995 1.00 86.50 100 MET A CA 1
ATOM 813 C C . MET A 1 100 ? -14.817 -2.523 27.815 1.00 86.50 100 MET A C 1
ATOM 815 O O . MET A 1 100 ? -14.131 -3.343 28.423 1.00 86.50 100 MET A O 1
ATOM 819 N N . ARG A 1 101 ? -14.540 -1.212 27.870 1.00 90.19 101 ARG A N 1
ATOM 820 C CA . ARG A 1 101 ? -13.351 -0.618 28.499 1.00 90.19 101 ARG A CA 1
ATOM 821 C C . ARG A 1 101 ? -13.704 0.458 29.520 1.00 90.19 101 ARG A C 1
ATOM 823 O O . ARG A 1 101 ? -14.823 0.985 29.570 1.00 90.19 101 ARG A O 1
ATOM 830 N N . GLY A 1 102 ? -12.728 0.815 30.344 1.00 89.69 102 GLY A N 1
ATOM 831 C CA . GLY A 1 102 ? -12.861 1.922 31.281 1.00 89.69 102 GLY A CA 1
ATOM 832 C C . GLY A 1 102 ? -11.558 2.298 31.971 1.00 89.69 102 GLY A C 1
ATOM 833 O O . GLY A 1 102 ? -10.496 1.765 31.664 1.00 89.69 102 GLY A O 1
ATOM 834 N N . VAL A 1 103 ? -11.641 3.247 32.901 1.00 92.56 103 VAL A N 1
ATOM 835 C CA . VAL A 1 103 ? -10.501 3.707 33.703 1.00 92.56 103 VAL A CA 1
ATOM 836 C C . VAL A 1 103 ? -10.927 3.812 35.159 1.00 92.56 103 VAL A C 1
ATOM 838 O O . VAL A 1 103 ? -11.794 4.612 35.511 1.00 92.56 103 VAL A O 1
ATOM 841 N N . GLN A 1 104 ? -10.310 3.013 36.026 1.00 94.19 104 GLN A N 1
ATOM 842 C CA . GLN A 1 104 ? -10.467 3.178 37.465 1.00 94.19 104 GLN A CA 1
ATOM 843 C C . GLN A 1 104 ? -9.642 4.385 37.931 1.00 94.19 104 GLN A C 1
ATOM 845 O O . GLN A 1 104 ? -8.449 4.469 37.654 1.00 94.19 104 GLN A O 1
ATOM 850 N N . ILE A 1 105 ? -10.259 5.269 38.718 1.00 90.81 105 ILE A N 1
ATOM 851 C CA . ILE A 1 105 ? -9.571 6.378 39.395 1.00 90.81 105 ILE A CA 1
ATOM 852 C C . ILE A 1 105 ? -9.393 6.026 40.876 1.00 90.81 105 ILE A C 1
ATOM 854 O O . ILE A 1 105 ? -10.358 5.949 41.643 1.00 90.81 105 ILE A O 1
ATOM 858 N N . VAL A 1 106 ? -8.149 5.811 41.298 1.00 89.00 106 VAL A N 1
ATOM 859 C CA . VAL A 1 106 ? -7.788 5.417 42.664 1.00 89.00 106 VAL A CA 1
ATOM 860 C C . VAL A 1 106 ? -7.742 6.650 43.567 1.00 89.00 106 VAL A C 1
ATOM 862 O O . VAL A 1 106 ? -6.747 7.368 43.630 1.00 89.00 106 VAL A O 1
ATOM 865 N N . LYS A 1 107 ? -8.815 6.872 44.332 1.00 79.06 107 LYS A N 1
ATOM 866 C CA . LYS A 1 107 ? -8.938 7.983 45.300 1.00 79.06 107 LYS A CA 1
ATOM 867 C C . LYS A 1 107 ? -8.263 7.718 46.664 1.00 79.06 107 LYS A C 1
ATOM 869 O O . LYS A 1 107 ? -8.541 8.414 47.634 1.00 79.06 107 LYS A O 1
ATOM 874 N N . GLY A 1 108 ? -7.373 6.724 46.747 1.00 73.69 108 GLY A N 1
ATOM 875 C CA . GLY A 1 108 ? -6.766 6.251 48.000 1.00 73.69 108 GLY A CA 1
ATOM 876 C C . GLY A 1 108 ? -7.653 5.272 48.788 1.00 73.69 108 GLY A C 1
ATOM 877 O O . GLY A 1 108 ? -8.776 4.965 48.392 1.00 73.69 108 GLY A O 1
ATOM 878 N N . GLY A 1 109 ? -7.129 4.742 49.899 1.00 86.69 109 GLY A N 1
ATOM 879 C CA . GLY A 1 109 ? -7.821 3.763 50.753 1.00 86.69 109 GLY A CA 1
ATOM 880 C C . GLY A 1 109 ? -7.710 2.303 50.283 1.00 86.69 109 GLY A C 1
ATOM 881 O O . GLY A 1 109 ? -7.478 2.013 49.110 1.00 86.69 109 GLY A O 1
ATOM 882 N N . LYS A 1 110 ? -7.876 1.352 51.219 1.00 89.75 110 LYS A N 1
ATOM 883 C CA . LYS A 1 110 ? -7.674 -0.089 50.955 1.00 89.75 110 LYS A CA 1
ATOM 884 C C . LYS A 1 110 ? -8.589 -0.639 49.852 1.00 89.75 110 LYS A C 1
ATOM 886 O O . LYS A 1 110 ? -8.121 -1.433 49.046 1.00 89.75 110 LYS A O 1
ATOM 891 N N . GLN A 1 111 ? -9.842 -0.183 49.772 1.00 91.25 111 GLN A N 1
ATOM 892 C CA . GLN A 1 111 ? -10.789 -0.602 48.728 1.00 91.25 111 GLN A CA 1
ATOM 893 C C . GLN A 1 111 ? -10.282 -0.268 47.320 1.00 91.25 111 GLN A C 1
ATOM 895 O O . GLN A 1 111 ? -10.259 -1.143 46.459 1.00 91.25 111 GLN A O 1
ATOM 900 N N . GLY A 1 112 ? -9.837 0.973 47.090 1.00 91.50 112 GLY A N 1
ATOM 901 C CA . GLY A 1 112 ? -9.318 1.398 45.788 1.00 91.50 112 GLY A CA 1
ATOM 902 C C . GLY A 1 112 ? -8.054 0.633 45.393 1.00 91.50 112 GLY A C 1
ATOM 903 O O . GLY A 1 112 ? -7.940 0.182 44.254 1.00 91.50 112 GLY A O 1
ATOM 904 N N . THR A 1 113 ? -7.143 0.421 46.350 1.00 92.50 113 THR A N 1
ATOM 905 C CA . THR A 1 113 ? -5.914 -0.359 46.139 1.00 92.50 113 THR A CA 1
ATOM 906 C C . THR A 1 113 ? -6.205 -1.829 45.832 1.00 92.50 113 THR A C 1
ATOM 908 O O . THR A 1 113 ? -5.579 -2.398 44.939 1.00 92.50 113 THR A O 1
ATOM 911 N N . ASN A 1 114 ? -7.161 -2.449 46.530 1.00 95.50 114 ASN A N 1
ATOM 912 C CA . ASN A 1 114 ? -7.554 -3.834 46.273 1.00 95.50 114 ASN A CA 1
ATOM 913 C C . ASN A 1 114 ? -8.270 -3.977 44.927 1.00 95.50 114 ASN A C 1
ATOM 915 O O . ASN A 1 114 ? -7.984 -4.923 44.202 1.00 95.50 114 ASN A O 1
ATOM 919 N N . LEU A 1 115 ? -9.117 -3.015 44.542 1.00 95.50 115 LEU A N 1
ATOM 920 C CA . LEU A 1 115 ? -9.727 -2.990 43.211 1.00 95.50 115 LEU A CA 1
ATOM 921 C C . LEU A 1 115 ? -8.688 -2.861 42.095 1.00 95.50 115 LEU A C 1
ATOM 923 O O . LEU A 1 115 ? -8.740 -3.628 41.138 1.00 95.50 115 LEU A O 1
ATOM 927 N N . ARG A 1 116 ? -7.679 -2.001 42.271 1.00 95.06 116 ARG A N 1
ATOM 928 C CA . ARG A 1 116 ? -6.553 -1.910 41.332 1.00 95.06 116 ARG A CA 1
ATOM 929 C C . ARG A 1 116 ? -5.829 -3.248 41.192 1.00 95.06 116 ARG A C 1
ATOM 931 O O . ARG A 1 116 ? -5.556 -3.692 40.082 1.00 95.06 116 ARG A O 1
ATOM 938 N N . ARG A 1 117 ? -5.538 -3.920 42.311 1.00 95.00 117 ARG A N 1
ATOM 939 C CA . ARG A 1 117 ? -4.901 -5.247 42.293 1.00 95.00 117 ARG A CA 1
ATOM 940 C C . ARG A 1 117 ? -5.785 -6.309 41.635 1.00 95.00 117 ARG A C 1
ATOM 942 O O . ARG A 1 117 ? -5.262 -7.113 40.873 1.00 95.00 117 ARG A O 1
ATOM 949 N N . ALA A 1 118 ? -7.094 -6.285 41.878 1.00 96.06 118 ALA A N 1
ATOM 950 C CA . ALA A 1 118 ? -8.049 -7.195 41.251 1.00 96.06 118 ALA A CA 1
ATOM 951 C C . ALA A 1 118 ? -8.087 -7.025 39.722 1.00 96.06 118 ALA A C 1
ATOM 953 O O . ALA A 1 118 ? -8.034 -8.021 39.000 1.00 96.06 118 ALA A O 1
ATOM 954 N N . LEU A 1 119 ? -8.099 -5.783 39.217 1.00 96.06 119 LEU A N 1
ATOM 955 C CA . LEU A 1 119 ? -8.010 -5.502 37.777 1.00 96.06 119 LEU A CA 1
ATOM 956 C C . LEU A 1 119 ? -6.714 -6.053 37.163 1.00 96.06 119 LEU A C 1
ATOM 958 O O . LEU A 1 119 ? -6.743 -6.654 36.096 1.00 96.06 119 LEU A O 1
ATOM 962 N N . ILE A 1 120 ? -5.583 -5.914 37.857 1.00 91.06 120 ILE A N 1
ATOM 963 C CA . ILE A 1 120 ? -4.288 -6.400 37.360 1.00 91.06 120 ILE A CA 1
ATOM 964 C C . ILE A 1 120 ? -4.213 -7.932 37.364 1.00 91.06 120 ILE A C 1
ATOM 966 O O . ILE A 1 120 ? -3.825 -8.546 36.373 1.00 91.06 120 ILE A O 1
ATOM 970 N N . ILE A 1 121 ? -4.586 -8.577 38.471 1.00 92.44 121 ILE A N 1
ATOM 971 C CA . ILE A 1 121 ? -4.481 -10.039 38.630 1.00 92.44 121 ILE A CA 1
ATOM 972 C C . ILE A 1 121 ? -5.447 -10.784 37.706 1.00 92.44 121 ILE A C 1
ATOM 974 O O . ILE A 1 121 ? -5.122 -11.862 37.196 1.00 92.44 121 ILE A O 1
ATOM 978 N N . SER A 1 122 ? -6.615 -10.195 37.451 1.00 93.50 122 SER A N 1
ATOM 979 C CA . SER A 1 122 ? -7.579 -10.745 36.500 1.00 93.50 122 SER A CA 1
ATOM 980 C C . SER A 1 122 ? -7.143 -10.625 35.036 1.00 93.50 122 SER A C 1
ATOM 982 O O . SER A 1 122 ? -7.724 -11.285 34.182 1.00 93.50 122 SER A O 1
ATOM 984 N N . GLY A 1 123 ? -6.117 -9.820 34.742 1.00 89.94 123 GLY A N 1
ATOM 985 C CA . GLY A 1 123 ? -5.677 -9.523 33.380 1.00 89.94 123 GLY A CA 1
ATOM 986 C C . GLY A 1 123 ? -6.466 -8.404 32.698 1.00 89.94 123 GLY A C 1
ATOM 987 O O . GLY A 1 123 ? -6.152 -8.076 31.560 1.00 89.94 123 GLY A O 1
ATOM 988 N N . ALA A 1 124 ? -7.437 -7.786 33.382 1.00 91.69 124 ALA A N 1
ATOM 989 C CA . ALA A 1 124 ? -8.172 -6.638 32.853 1.00 91.69 124 ALA A CA 1
ATOM 990 C C . ALA A 1 124 ? -7.281 -5.392 32.710 1.00 91.69 124 ALA A C 1
ATOM 992 O O . ALA A 1 124 ? -7.531 -4.559 31.849 1.00 91.69 124 ALA A O 1
ATOM 993 N N . ALA A 1 125 ? -6.247 -5.251 33.545 1.00 89.88 125 ALA A N 1
ATOM 994 C CA . ALA A 1 125 ? -5.281 -4.154 33.498 1.00 89.88 125 ALA A CA 1
ATOM 995 C C . ALA A 1 125 ? -3.834 -4.671 33.469 1.00 89.88 125 ALA A C 1
ATOM 997 O O . ALA A 1 125 ? -3.510 -5.722 34.026 1.00 89.88 125 ALA A O 1
ATOM 998 N N . LEU A 1 126 ? -2.932 -3.903 32.852 1.00 75.88 126 LEU A N 1
ATOM 999 C CA . LEU A 1 126 ? -1.509 -4.242 32.785 1.00 75.88 126 LEU A CA 1
ATOM 1000 C C . LEU A 1 126 ? -0.808 -4.075 34.149 1.00 75.88 126 LEU A C 1
ATOM 1002 O O . LEU A 1 126 ? -1.135 -3.195 34.946 1.00 75.88 126 LEU A O 1
ATOM 1006 N N . LYS A 1 127 ? 0.217 -4.901 34.406 1.00 80.44 127 LYS A N 1
ATOM 1007 C CA . LYS A 1 127 ? 0.972 -4.905 35.677 1.00 80.44 127 LYS A CA 1
ATOM 1008 C C . LYS A 1 127 ? 1.674 -3.580 35.993 1.00 80.44 127 LYS A C 1
ATOM 1010 O O . LYS A 1 127 ? 1.835 -3.252 37.165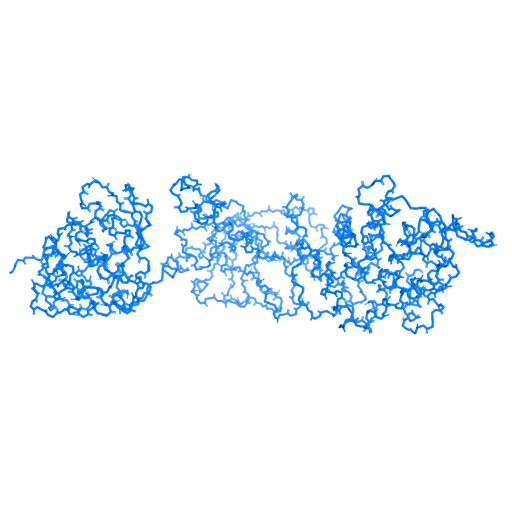 1.00 80.44 127 LYS A O 1
ATOM 1015 N N . ASN A 1 128 ? 2.075 -2.812 34.982 1.00 82.81 128 ASN A N 1
ATOM 1016 C CA . ASN A 1 128 ? 2.731 -1.512 35.164 1.00 82.81 128 ASN A CA 1
ATOM 1017 C C . ASN A 1 128 ? 1.830 -0.479 35.866 1.00 82.81 128 ASN A C 1
ATOM 1019 O O . ASN A 1 128 ? 2.351 0.429 36.502 1.00 82.81 128 ASN A O 1
ATOM 1023 N N . TYR A 1 129 ? 0.505 -0.658 35.866 1.00 81.56 129 TYR A N 1
ATOM 1024 C CA . TYR A 1 129 ? -0.416 0.213 36.602 1.00 81.56 129 TYR A CA 1
ATOM 1025 C C . TYR A 1 129 ? -0.469 -0.059 38.116 1.00 81.56 129 TYR A C 1
ATOM 1027 O O . TYR A 1 129 ? -1.269 0.555 38.816 1.00 81.56 129 TYR A O 1
ATOM 1035 N N . GLN A 1 130 ? 0.365 -0.949 38.673 1.00 83.06 130 GLN A N 1
ATOM 1036 C CA . GLN A 1 130 ? 0.306 -1.366 40.085 1.00 83.06 130 GLN A CA 1
ATOM 1037 C C . GLN A 1 130 ? 0.392 -0.218 41.103 1.00 83.06 130 GLN A C 1
ATOM 1039 O O . GLN A 1 130 ? -0.127 -0.362 42.218 1.00 83.06 130 GLN A O 1
ATOM 1044 N N . ASN A 1 131 ? 1.003 0.909 40.730 1.00 85.44 131 ASN A N 1
ATOM 1045 C CA . ASN A 1 131 ? 1.158 2.091 41.581 1.00 85.44 131 ASN A CA 1
ATOM 1046 C C . ASN A 1 131 ? 0.445 3.341 41.044 1.00 85.44 131 ASN A C 1
ATOM 1048 O O . ASN A 1 131 ? 0.426 4.358 41.735 1.00 85.44 131 ASN A O 1
ATOM 1052 N N . GLU A 1 132 ? -0.217 3.246 39.893 1.00 88.75 132 GLU A N 1
ATOM 1053 C CA . GLU A 1 132 ? -0.820 4.396 39.222 1.00 88.75 132 GLU A CA 1
ATOM 1054 C C . GLU A 1 132 ? -2.166 4.808 39.826 1.00 88.75 132 GLU A C 1
ATOM 1056 O O . GLU A 1 132 ? -2.891 4.003 40.430 1.00 88.75 132 GLU A O 1
ATOM 1061 N N . LYS A 1 133 ? -2.487 6.100 39.686 1.00 88.88 133 LYS A N 1
ATOM 1062 C CA . LYS A 1 133 ? -3.776 6.667 40.115 1.00 88.88 133 LYS A CA 1
ATOM 1063 C C . LYS A 1 133 ? -4.892 6.375 39.121 1.00 88.88 133 LYS A C 1
ATOM 1065 O O . LYS A 1 133 ? -6.031 6.201 39.542 1.00 88.88 133 LYS A O 1
ATOM 1070 N N . GLU A 1 134 ? -4.567 6.317 37.840 1.00 91.81 134 GLU A N 1
ATOM 1071 C CA . GLU A 1 134 ? -5.497 5.970 36.773 1.00 91.81 134 GLU A CA 1
ATOM 1072 C C . GLU A 1 134 ? -5.118 4.598 36.232 1.00 91.81 134 GLU A C 1
ATOM 1074 O O . GLU A 1 134 ? -3.971 4.359 35.862 1.00 91.81 134 GLU A O 1
ATOM 1079 N N . VAL A 1 135 ? -6.075 3.675 36.252 1.00 91.00 135 VAL A N 1
ATOM 1080 C CA . VAL A 1 135 ? -5.854 2.271 35.902 1.00 91.00 135 VAL A CA 1
ATOM 1081 C C . VAL A 1 135 ? -6.837 1.916 34.790 1.00 91.00 135 VAL A C 1
ATOM 1083 O O . VAL A 1 135 ? -7.993 1.583 35.078 1.00 91.00 135 VAL A O 1
ATOM 1086 N N . PRO A 1 136 ? -6.420 2.044 33.519 1.00 88.81 136 PRO A N 1
ATOM 1087 C CA . PRO A 1 136 ? -7.201 1.572 32.388 1.00 88.81 136 PRO A CA 1
ATOM 1088 C C . PRO A 1 136 ? -7.452 0.069 32.500 1.00 88.81 136 PRO A C 1
ATOM 1090 O O . PRO A 1 136 ? -6.559 -0.682 32.901 1.00 88.81 136 PRO A O 1
ATOM 1093 N N . TYR A 1 137 ? -8.656 -0.362 32.138 1.00 91.69 137 TYR A N 1
ATOM 1094 C CA . TYR A 1 137 ? -9.015 -1.771 32.077 1.00 91.69 137 TYR A CA 1
ATOM 1095 C C . TYR A 1 137 ? -9.784 -2.117 30.802 1.00 91.69 137 TYR A C 1
ATOM 1097 O O . TYR A 1 137 ? -10.507 -1.287 30.243 1.00 91.69 137 TYR A O 1
ATOM 1105 N N . ASP A 1 138 ? -9.644 -3.371 30.385 1.00 90.25 138 ASP A N 1
ATOM 1106 C CA . ASP A 1 138 ? -10.277 -3.958 29.212 1.00 90.25 138 ASP A CA 1
ATOM 1107 C C . ASP A 1 138 ? -10.978 -5.273 29.594 1.00 90.25 138 ASP A C 1
ATOM 1109 O O . ASP A 1 138 ? -10.372 -6.170 30.184 1.00 90.25 138 ASP A O 1
ATOM 1113 N N . LEU A 1 139 ? -12.277 -5.363 29.300 1.00 94.19 139 LEU A N 1
ATOM 1114 C CA . LEU A 1 139 ? -13.114 -6.538 29.551 1.00 94.19 139 LEU A CA 1
ATOM 1115 C C . LEU A 1 139 ? -13.457 -7.305 28.264 1.00 94.19 139 LEU A C 1
ATOM 1117 O O . LEU A 1 139 ? -14.107 -8.341 28.354 1.00 94.19 139 LEU A O 1
ATOM 1121 N N . SER A 1 140 ? -13.017 -6.831 27.094 1.00 89.94 140 SER A N 1
ATOM 1122 C CA . SER A 1 140 ? -13.246 -7.407 25.757 1.00 89.94 140 SER A CA 1
ATOM 1123 C C . SER A 1 140 ? -13.249 -8.933 25.711 1.00 89.94 140 SER A C 1
ATOM 1125 O O . SER A 1 140 ? -14.241 -9.551 25.334 1.00 89.94 140 SER A O 1
ATOM 1127 N N . ALA A 1 141 ? -12.153 -9.536 26.173 1.00 89.25 141 ALA A N 1
ATOM 1128 C CA . ALA A 1 141 ? -11.910 -10.969 26.098 1.00 89.25 141 ALA A CA 1
ATOM 1129 C C . ALA A 1 141 ? -12.971 -11.812 26.824 1.00 89.25 141 ALA A C 1
ATOM 1131 O O . ALA A 1 141 ? -13.145 -12.988 26.501 1.00 89.25 141 ALA A O 1
ATOM 1132 N N . LEU A 1 142 ? -13.685 -11.230 27.797 1.00 95.00 142 LEU A N 1
ATOM 1133 C CA . LEU A 1 142 ? -14.793 -11.889 28.483 1.00 95.00 142 LEU A CA 1
ATOM 1134 C C . LEU A 1 142 ? -15.971 -12.161 27.539 1.00 95.00 142 LEU A C 1
ATOM 1136 O O . LEU A 1 142 ? -16.648 -13.178 27.682 1.00 95.00 142 LEU A O 1
ATOM 1140 N N . PHE A 1 143 ? -16.224 -11.243 26.608 1.00 94.25 143 PHE A N 1
ATOM 1141 C CA . PHE A 1 143 ? -17.440 -11.215 25.801 1.00 94.25 143 PHE A CA 1
ATOM 1142 C C . PHE A 1 143 ? -17.347 -12.035 24.515 1.00 94.25 143 PHE A C 1
ATOM 1144 O O . PHE A 1 143 ? -18.377 -12.368 23.935 1.00 94.25 143 PHE A O 1
ATOM 1151 N N . GLU A 1 144 ? -16.137 -12.438 24.126 1.00 90.75 144 GLU A N 1
ATOM 1152 C CA . GLU A 1 144 ? -15.874 -13.267 22.944 1.00 90.75 144 GLU A CA 1
ATOM 1153 C C . GLU A 1 144 ? -16.554 -14.650 22.992 1.00 90.75 144 GLU A C 1
ATOM 1155 O O . GLU A 1 144 ? -16.713 -15.299 21.960 1.00 90.75 144 GLU A O 1
ATOM 1160 N N . GLU A 1 145 ? -16.966 -15.124 24.173 1.00 92.94 145 GLU A N 1
ATOM 1161 C CA . GLU A 1 145 ? -17.648 -16.408 24.350 1.00 92.94 145 GLU A CA 1
ATOM 1162 C C . GLU A 1 145 ? -19.042 -16.215 24.958 1.00 92.94 145 GLU A C 1
ATOM 1164 O O . GLU A 1 145 ? -19.204 -15.949 26.153 1.00 92.94 145 GLU A O 1
ATOM 1169 N N . GLY A 1 146 ? -20.074 -16.405 24.138 1.00 93.19 146 GLY A N 1
ATOM 1170 C CA . GLY A 1 146 ? -21.463 -16.265 24.559 1.00 93.19 146 GLY A CA 1
ATOM 1171 C C . GLY A 1 146 ? -21.877 -17.242 25.664 1.00 93.19 146 GLY A C 1
ATOM 1172 O O . GLY A 1 146 ? -22.626 -16.871 26.571 1.00 93.19 146 GLY A O 1
ATOM 1173 N N . LYS A 1 147 ? -21.340 -18.473 25.698 1.00 96.12 147 LYS A N 1
ATOM 1174 C CA . LYS A 1 147 ? -21.654 -19.427 26.784 1.00 96.12 147 LYS A CA 1
ATOM 1175 C C . LYS A 1 147 ? -21.280 -18.879 28.163 1.00 96.12 147 LYS A C 1
ATOM 1177 O O . LYS A 1 147 ? -21.988 -19.149 29.134 1.00 96.12 147 LYS A O 1
ATOM 1182 N N . VAL A 1 148 ? -20.224 -18.068 28.249 1.00 97.12 148 VAL A N 1
ATOM 1183 C CA . VAL A 1 148 ? -19.813 -17.402 29.493 1.00 97.12 148 VAL A CA 1
ATOM 1184 C C . VAL A 1 148 ? -20.862 -16.384 29.953 1.00 97.12 148 VAL A C 1
ATOM 1186 O O . VAL A 1 148 ? -21.125 -16.292 31.152 1.00 97.12 148 VAL A O 1
ATOM 1189 N N . GLY A 1 149 ? -21.534 -15.691 29.030 1.00 97.00 149 GLY A N 1
ATOM 1190 C CA . GLY A 1 149 ? -22.641 -14.786 29.351 1.00 97.00 149 GLY A CA 1
ATOM 1191 C C . GLY A 1 149 ? -23.817 -15.499 30.021 1.00 97.00 149 GLY A C 1
ATOM 1192 O O . GLY A 1 149 ? -24.330 -15.025 31.037 1.00 97.00 149 GLY A O 1
ATOM 1193 N N . ARG A 1 150 ? -24.170 -16.707 29.558 1.00 96.44 150 ARG A N 1
ATOM 1194 C CA . ARG A 1 150 ? -25.192 -17.540 30.223 1.00 96.44 150 ARG A CA 1
ATOM 1195 C C . ARG A 1 150 ? -24.778 -17.954 31.632 1.00 96.44 150 ARG A C 1
ATOM 1197 O O . ARG A 1 150 ? -25.602 -17.923 32.543 1.00 96.44 150 ARG A O 1
ATOM 1204 N N . LEU A 1 151 ? -23.504 -18.292 31.839 1.00 97.56 151 LEU A N 1
ATOM 1205 C CA . LEU A 1 151 ? -22.982 -18.565 33.183 1.00 97.56 151 LEU A CA 1
ATOM 1206 C C . LEU A 1 151 ? -23.083 -17.322 34.080 1.00 97.56 151 LEU A C 1
ATOM 1208 O O . LEU A 1 151 ? -23.445 -17.425 35.253 1.00 97.56 151 LEU A O 1
ATOM 1212 N N . PHE A 1 152 ? -22.826 -16.137 33.524 1.00 97.75 152 PHE A N 1
ATOM 1213 C CA . PHE A 1 152 ? -22.869 -14.881 34.266 1.00 97.75 152 PHE A CA 1
ATOM 1214 C C . PHE A 1 152 ? -24.299 -14.461 34.652 1.00 97.75 152 PHE A C 1
ATOM 1216 O O . PHE A 1 152 ? -24.487 -13.829 35.694 1.00 97.75 152 PHE A O 1
ATOM 1223 N N . CYS A 1 153 ? -25.327 -14.888 33.905 1.00 96.19 153 CYS A N 1
ATOM 1224 C CA . CYS A 1 153 ? -26.728 -14.751 34.328 1.00 96.19 153 CYS A CA 1
ATOM 1225 C C . CYS A 1 153 ? -26.967 -15.346 35.719 1.00 96.19 153 CYS A C 1
ATOM 1227 O O . CYS A 1 153 ? -27.634 -14.718 36.540 1.00 96.19 153 CYS A O 1
ATOM 1229 N N . HIS A 1 154 ? -26.402 -16.521 36.017 1.00 95.44 154 HIS A N 1
ATOM 1230 C CA . HIS A 1 154 ? -26.566 -17.153 37.330 1.00 95.44 154 HIS A CA 1
ATOM 1231 C C . HIS A 1 154 ? -25.955 -16.306 38.449 1.00 95.44 154 HIS A C 1
ATOM 1233 O O . HIS A 1 154 ? -26.582 -16.133 39.495 1.00 95.44 154 HIS A O 1
ATOM 1239 N N . VAL A 1 155 ? -24.788 -15.703 38.201 1.00 96.81 155 VAL A N 1
ATOM 1240 C CA . VAL A 1 155 ? -24.155 -14.768 39.142 1.00 96.81 155 VAL A CA 1
ATOM 1241 C C . VAL A 1 155 ? -25.092 -13.594 39.422 1.00 96.81 155 VAL A C 1
ATOM 1243 O O . VAL A 1 155 ? -25.380 -13.307 40.583 1.00 96.81 155 VAL A O 1
ATOM 1246 N N . LEU A 1 156 ? -25.611 -12.939 38.379 1.00 97.44 156 LEU A N 1
ATOM 1247 C CA . LEU A 1 156 ? -26.488 -11.775 38.530 1.00 97.44 156 LEU A CA 1
ATOM 1248 C C . LEU A 1 156 ? -27.804 -12.115 39.235 1.00 97.44 156 LEU A C 1
ATOM 1250 O O . LEU A 1 156 ? -28.186 -11.389 40.153 1.00 97.44 156 LEU A O 1
ATOM 1254 N N . LYS A 1 157 ? -28.463 -13.224 38.873 1.00 96.00 157 LYS A N 1
ATOM 1255 C CA . LYS A 1 157 ? -29.697 -13.673 39.538 1.00 96.00 157 LYS A CA 1
ATOM 1256 C C . LYS A 1 157 ? -29.474 -13.883 41.034 1.00 96.00 157 LYS A C 1
ATOM 1258 O O . LYS A 1 157 ? -30.229 -13.351 41.840 1.00 96.00 157 LYS A O 1
ATOM 1263 N N . GLN A 1 158 ? -28.377 -14.533 41.426 1.00 94.19 158 GLN A N 1
ATOM 1264 C CA . GLN A 1 158 ? -28.034 -14.679 42.843 1.00 94.19 158 GLN A CA 1
ATOM 1265 C C . GLN A 1 158 ? -27.822 -13.336 43.551 1.00 94.19 158 GLN A C 1
ATOM 1267 O O . GLN A 1 158 ? -28.224 -13.168 44.704 1.00 94.19 158 GLN A O 1
ATOM 1272 N N . ARG A 1 159 ? -27.186 -12.357 42.892 1.00 95.69 159 ARG A N 1
ATOM 1273 C CA . ARG A 1 159 ? -27.025 -11.018 43.484 1.00 95.69 159 ARG A CA 1
ATOM 1274 C C . ARG A 1 159 ? -28.365 -10.307 43.644 1.00 95.69 159 ARG A C 1
ATOM 1276 O O . ARG A 1 159 ? -28.556 -9.650 44.663 1.00 95.69 159 ARG A O 1
ATOM 1283 N N . LEU A 1 160 ? -29.281 -10.467 42.689 1.00 96.25 160 LEU A N 1
ATOM 1284 C CA . LEU A 1 160 ? -30.634 -9.908 42.748 1.00 96.25 160 LEU A CA 1
ATOM 1285 C C . LEU A 1 160 ? -31.468 -10.534 43.879 1.00 96.25 160 LEU A C 1
ATOM 1287 O O . LEU A 1 160 ? -32.058 -9.801 44.673 1.00 96.25 160 LEU A O 1
ATOM 1291 N N . ILE A 1 161 ? -31.418 -11.858 44.043 1.00 94.12 161 ILE A N 1
ATOM 1292 C CA . ILE A 1 161 ? -32.069 -12.553 45.166 1.00 94.12 161 ILE A CA 1
ATOM 1293 C C . ILE A 1 161 ? -31.515 -12.045 46.501 1.00 94.12 161 ILE A C 1
ATOM 1295 O O . ILE A 1 161 ? -32.262 -11.660 47.400 1.00 94.12 161 ILE A O 1
ATOM 1299 N N . LYS A 1 162 ? -30.186 -11.928 46.619 1.00 92.56 162 LYS A N 1
ATOM 1300 C CA . LYS A 1 162 ? -29.540 -11.422 47.840 1.00 92.56 162 LYS A CA 1
ATOM 1301 C C . LYS A 1 162 ? -29.978 -10.000 48.211 1.00 92.56 162 LYS A C 1
ATOM 1303 O O . LYS A 1 162 ? -30.017 -9.667 49.399 1.00 92.56 162 LYS A O 1
ATOM 1308 N N . ILE A 1 163 ? -30.297 -9.151 47.232 1.00 94.50 163 ILE A N 1
ATOM 1309 C CA . ILE A 1 163 ? -30.778 -7.791 47.508 1.00 94.50 163 ILE A CA 1
ATOM 1310 C C . ILE A 1 163 ? -32.282 -7.738 47.808 1.00 94.50 163 ILE A C 1
ATOM 1312 O O . ILE A 1 163 ? -32.728 -6.756 48.406 1.00 94.50 163 ILE A O 1
ATOM 1316 N N . GLY A 1 164 ? -33.028 -8.813 47.535 1.00 93.38 164 GLY A N 1
ATOM 1317 C CA . GLY A 1 164 ? -34.427 -8.997 47.926 1.00 93.38 164 GLY A CA 1
ATOM 1318 C C . GLY A 1 164 ? -35.430 -9.080 46.775 1.00 93.38 164 GLY A C 1
ATOM 1319 O O . GLY A 1 164 ? -36.592 -8.796 47.031 1.00 93.38 164 GLY A O 1
ATOM 1320 N N . HIS A 1 165 ? -34.996 -9.397 45.548 1.00 94.62 165 HIS A N 1
ATOM 1321 C CA . HIS A 1 165 ? -35.912 -9.804 44.466 1.00 94.62 165 HIS A CA 1
ATOM 1322 C C . HIS A 1 165 ? -36.326 -11.262 44.655 1.00 94.62 165 HIS A C 1
ATOM 1324 O O . HIS A 1 165 ? -35.515 -12.072 45.115 1.00 94.62 165 HIS A O 1
ATOM 1330 N N . GLU A 1 166 ? -37.560 -11.591 44.291 1.00 92.06 166 GLU A N 1
ATOM 1331 C CA . GLU A 1 166 ? -38.061 -12.963 44.385 1.00 92.06 166 GLU A CA 1
ATOM 1332 C C . GLU A 1 166 ? -37.527 -13.814 43.227 1.00 92.06 166 GLU A C 1
ATOM 1334 O O . GLU A 1 166 ? -37.176 -13.303 42.161 1.00 92.06 166 GLU A O 1
ATOM 1339 N N . SER A 1 167 ? -37.427 -15.130 43.424 1.00 89.56 167 SER A N 1
ATOM 1340 C CA . SER A 1 167 ? -36.860 -16.006 42.386 1.00 89.56 167 SER A CA 1
ATOM 1341 C C . SER A 1 167 ? -37.767 -16.087 41.157 1.00 89.56 167 SER A C 1
ATOM 1343 O O . SER A 1 167 ? -37.253 -16.104 40.038 1.00 89.56 167 SER A O 1
ATOM 1345 N N . GLU A 1 168 ? -39.089 -16.052 41.357 1.00 89.69 168 GLU A N 1
ATOM 1346 C CA . GLU A 1 168 ? -40.094 -16.077 40.290 1.00 89.69 168 GLU A CA 1
ATOM 1347 C C . GLU A 1 168 ? -39.973 -14.860 39.354 1.00 89.69 168 GLU A C 1
ATOM 1349 O O . GLU A 1 168 ? -40.127 -14.988 38.141 1.00 89.69 168 GLU A O 1
ATOM 1354 N N . GLU A 1 169 ? -39.612 -13.684 39.887 1.00 89.25 169 GLU A N 1
ATOM 1355 C CA . GLU A 1 169 ? -39.418 -12.446 39.107 1.00 89.25 169 GLU A CA 1
ATOM 1356 C C . GLU A 1 169 ? -38.214 -12.524 38.152 1.00 89.25 169 GLU A C 1
ATOM 1358 O O . GLU A 1 169 ? -38.080 -11.719 37.228 1.00 89.25 169 GLU A O 1
ATOM 1363 N N . LEU A 1 170 ? -37.312 -13.481 38.383 1.00 93.44 170 LEU A N 1
ATOM 1364 C CA . LEU A 1 170 ? -36.070 -13.655 37.635 1.00 93.44 170 LEU A CA 1
ATOM 1365 C C . LEU A 1 170 ? -36.121 -14.854 36.680 1.00 93.44 170 LEU A C 1
ATOM 1367 O O . LEU A 1 170 ? -35.118 -15.126 36.008 1.00 93.44 170 LEU A O 1
ATOM 1371 N N . GLU A 1 171 ? -37.227 -15.602 36.633 1.00 91.31 171 GLU A N 1
ATOM 1372 C CA . GLU A 1 171 ? -37.386 -16.751 35.735 1.00 91.31 171 GLU A CA 1
ATOM 1373 C C . GLU A 1 171 ? -37.476 -16.307 34.273 1.00 91.31 171 GLU A C 1
ATOM 1375 O O . GLU A 1 171 ? -36.690 -16.785 33.446 1.00 91.31 171 GLU A O 1
ATOM 1380 N N . ASP A 1 172 ? -38.354 -15.343 33.970 1.00 94.69 172 ASP A N 1
ATOM 1381 C CA . ASP A 1 172 ? -38.447 -14.747 32.637 1.00 94.69 172 ASP A CA 1
ATOM 1382 C C . ASP A 1 172 ? -37.213 -13.887 32.331 1.00 94.69 172 ASP A C 1
ATOM 1384 O O . ASP A 1 172 ? -36.808 -13.005 33.094 1.00 94.69 172 ASP A O 1
ATOM 1388 N N . PHE A 1 173 ? -36.598 -14.134 31.174 1.00 94.44 173 PHE A N 1
ATOM 1389 C CA . PHE A 1 173 ? -35.360 -13.462 30.795 1.00 94.44 173 PHE A CA 1
ATOM 1390 C C . PHE A 1 173 ? -35.553 -11.960 30.540 1.00 94.44 173 PHE A C 1
ATOM 1392 O O . PHE A 1 173 ? -34.654 -11.172 30.836 1.00 94.44 173 PHE A O 1
ATOM 1399 N N . ASN A 1 174 ? -36.707 -11.532 30.017 1.00 93.50 174 ASN A N 1
ATOM 1400 C CA . ASN A 1 174 ? -36.957 -10.117 29.753 1.00 93.50 174 ASN A CA 1
ATOM 1401 C C . ASN A 1 174 ? -37.223 -9.346 31.047 1.00 93.50 174 ASN A C 1
ATOM 1403 O O . ASN A 1 174 ? -36.734 -8.223 31.184 1.00 93.50 174 ASN A O 1
ATOM 1407 N N . ASP A 1 175 ? -37.954 -9.928 31.996 1.00 93.69 175 ASP A N 1
ATOM 1408 C CA . ASP A 1 175 ? -38.188 -9.310 33.303 1.00 93.69 175 ASP A CA 1
ATOM 1409 C C . ASP A 1 175 ? -36.897 -9.234 34.129 1.00 93.69 175 ASP A C 1
ATOM 1411 O O . ASP A 1 175 ? -36.547 -8.155 34.622 1.00 93.69 175 ASP A O 1
ATOM 1415 N N . PHE A 1 176 ? -36.088 -10.298 34.123 1.00 97.12 176 PHE A N 1
ATOM 1416 C CA . PHE A 1 176 ? -34.719 -10.273 34.646 1.00 97.12 176 PHE A CA 1
ATOM 1417 C C . PHE A 1 176 ? -33.884 -9.128 34.038 1.00 97.12 176 PHE A C 1
ATOM 1419 O O . PHE A 1 176 ? -33.249 -8.357 34.765 1.00 97.12 176 PHE A O 1
ATOM 1426 N N . LEU A 1 177 ? -33.914 -8.957 32.710 1.00 96.88 177 LEU A N 1
ATOM 1427 C CA . LEU A 1 177 ? -33.191 -7.873 32.039 1.00 96.88 177 LEU A CA 1
ATOM 1428 C C . LEU A 1 177 ? -33.708 -6.487 32.434 1.00 96.88 177 LEU A C 1
ATOM 1430 O O . LEU A 1 177 ? -32.894 -5.587 32.652 1.00 96.88 177 LEU A O 1
ATOM 1434 N N . LYS A 1 178 ? -35.028 -6.294 32.569 1.00 95.69 178 LYS A N 1
ATOM 1435 C CA . LYS A 1 178 ? -35.606 -5.022 33.042 1.00 95.69 178 LYS A CA 1
ATOM 1436 C C . LYS A 1 178 ? -35.072 -4.662 34.428 1.00 95.69 178 LYS A C 1
ATOM 1438 O O . LYS A 1 178 ? -34.692 -3.509 34.648 1.00 95.69 178 LYS A O 1
ATOM 1443 N N . ILE A 1 179 ? -34.979 -5.642 35.329 1.00 96.88 179 ILE A N 1
ATOM 1444 C CA . ILE A 1 179 ? -34.403 -5.453 36.664 1.00 96.88 179 ILE A CA 1
ATOM 1445 C C . ILE A 1 179 ? -32.915 -5.090 36.552 1.00 96.88 179 ILE A C 1
ATOM 1447 O O . ILE A 1 179 ? -32.486 -4.084 37.113 1.00 96.88 179 ILE A O 1
ATOM 1451 N N . CYS A 1 180 ? -32.116 -5.815 35.763 1.00 97.38 180 CYS A N 1
ATOM 1452 C CA . CYS A 1 180 ? -30.708 -5.461 35.539 1.00 97.38 180 CYS A CA 1
ATOM 1453 C C . CYS A 1 180 ? -30.521 -4.053 34.941 1.00 97.38 180 CYS A C 1
ATOM 1455 O O . CYS A 1 180 ? -29.584 -3.337 35.309 1.00 97.38 180 CYS A O 1
ATOM 1457 N N . PHE A 1 181 ? -31.399 -3.631 34.026 1.00 96.31 181 PHE A N 1
ATOM 1458 C CA . PHE A 1 181 ? -31.355 -2.300 33.423 1.00 96.31 181 PHE A CA 1
ATOM 1459 C C . PHE A 1 181 ? -31.691 -1.191 34.418 1.00 96.31 181 PHE A C 1
ATOM 1461 O O . PHE A 1 181 ? -31.091 -0.115 34.316 1.00 96.31 181 PHE A O 1
ATOM 1468 N N . SER A 1 182 ? -32.590 -1.439 35.376 1.00 95.12 182 SER A N 1
ATOM 1469 C CA . SER A 1 182 ? -32.934 -0.464 36.419 1.00 95.12 182 SER A CA 1
ATOM 1470 C C . SER A 1 182 ? -31.747 -0.187 37.352 1.00 95.12 182 SER A C 1
ATOM 1472 O O . SER A 1 182 ? -31.496 0.968 37.692 1.00 95.12 182 SER A O 1
ATOM 1474 N N . TYR A 1 183 ? -30.933 -1.208 37.648 1.00 95.88 183 TYR A N 1
ATOM 1475 C CA . TYR A 1 183 ? -29.666 -1.066 38.381 1.00 95.88 183 TYR A CA 1
ATOM 1476 C C . TYR A 1 183 ? -28.461 -0.705 37.502 1.00 95.88 183 TYR A C 1
ATOM 1478 O O . TYR A 1 183 ? -27.338 -0.637 37.997 1.00 95.88 183 TYR A O 1
ATOM 1486 N N . GLN A 1 184 ? -28.672 -0.479 36.203 1.00 95.31 184 GLN A N 1
ATOM 1487 C CA . GLN A 1 184 ? -27.626 -0.128 35.239 1.00 95.31 184 GLN A CA 1
ATOM 1488 C C . GLN A 1 184 ? -26.463 -1.132 35.151 1.00 95.31 184 GLN A C 1
ATOM 1490 O O . GLN A 1 184 ? -25.339 -0.755 34.823 1.00 95.31 184 GLN A O 1
ATOM 1495 N N . PHE A 1 185 ? -26.720 -2.425 35.373 1.00 97.69 185 PHE A N 1
ATOM 1496 C CA . PHE A 1 185 ? -25.673 -3.455 35.346 1.00 97.69 185 PHE A CA 1
ATOM 1497 C C . PHE A 1 185 ? -24.928 -3.523 34.007 1.00 97.69 185 PHE A C 1
ATOM 1499 O O . PHE A 1 185 ? -23.721 -3.734 34.000 1.00 97.69 185 PHE A O 1
ATOM 1506 N N . TYR A 1 186 ? -25.599 -3.237 32.889 1.00 95.12 186 TYR A N 1
ATOM 1507 C CA . TYR A 1 186 ? -24.967 -3.144 31.567 1.00 95.12 186 TYR A CA 1
ATOM 1508 C C . TYR A 1 186 ? -23.800 -2.138 31.520 1.00 95.12 186 TYR A C 1
ATOM 1510 O O . TYR A 1 186 ? -22.776 -2.418 30.901 1.00 95.12 186 TYR A O 1
ATOM 1518 N N . LYS A 1 187 ? -23.894 -1.013 32.245 1.00 93.38 187 LYS A N 1
ATOM 1519 C CA . LYS A 1 187 ? -22.810 -0.021 32.325 1.00 93.38 187 LYS A CA 1
ATOM 1520 C C . LYS A 1 187 ? -21.621 -0.512 33.141 1.00 93.38 187 LYS A C 1
ATOM 1522 O O . LYS A 1 187 ? -20.497 -0.138 32.839 1.00 93.38 187 LYS A O 1
ATOM 1527 N N . VAL A 1 188 ? -21.851 -1.354 34.152 1.00 96.31 188 VAL A N 1
ATOM 1528 C CA . VAL A 1 188 ? -20.774 -1.941 34.972 1.00 96.31 188 VAL A CA 1
ATOM 1529 C C . VAL A 1 188 ? -19.822 -2.769 34.106 1.00 96.31 188 VAL A C 1
ATOM 1531 O O . VAL A 1 188 ? -18.625 -2.807 34.367 1.00 96.31 188 VAL A O 1
ATOM 1534 N N . LEU A 1 189 ? -20.365 -3.400 33.062 1.00 95.25 189 LEU A N 1
ATOM 1535 C CA . LEU A 1 189 ? -19.634 -4.191 32.075 1.00 95.25 189 LEU A CA 1
ATOM 1536 C C . LEU A 1 189 ? -19.158 -3.353 30.870 1.00 95.25 189 LEU A C 1
ATOM 1538 O O . LEU A 1 189 ? -18.598 -3.906 29.928 1.00 95.25 189 LEU A O 1
ATOM 1542 N N . SER A 1 190 ? -19.373 -2.032 30.879 1.00 92.12 190 SER A N 1
ATOM 1543 C CA . SER A 1 190 ? -19.094 -1.129 29.752 1.00 92.12 190 SER A CA 1
ATOM 1544 C C . SER A 1 190 ? -19.781 -1.531 28.434 1.00 92.12 190 SER A C 1
ATOM 1546 O O . SER A 1 190 ? -19.226 -1.313 27.355 1.00 92.12 190 SER A O 1
ATOM 1548 N N . LEU A 1 191 ? -20.994 -2.088 28.518 1.00 91.38 191 LEU A N 1
ATOM 1549 C CA . LEU A 1 191 ? -21.824 -2.492 27.378 1.00 91.38 191 LEU A CA 1
ATOM 1550 C C . LEU A 1 191 ? -23.006 -1.537 27.164 1.00 91.38 191 LEU A C 1
ATOM 1552 O O . LEU A 1 191 ? -23.425 -0.821 28.074 1.00 91.38 191 LEU A O 1
ATOM 1556 N N . THR A 1 192 ? -23.600 -1.568 25.972 1.00 88.44 192 THR A N 1
ATOM 1557 C CA . THR A 1 192 ? -24.957 -1.064 25.717 1.00 88.44 192 THR A CA 1
ATOM 1558 C C . THR A 1 192 ? -26.011 -2.059 26.221 1.00 88.44 192 THR A C 1
ATOM 1560 O O . THR A 1 192 ? -25.710 -3.207 26.551 1.00 88.44 192 THR A O 1
ATOM 1563 N N . ARG A 1 193 ? -27.282 -1.637 26.286 1.00 89.69 193 ARG A N 1
ATOM 1564 C CA . ARG A 1 193 ? -28.385 -2.532 26.688 1.00 89.69 193 ARG A CA 1
ATOM 1565 C C . ARG A 1 193 ? -28.552 -3.724 25.744 1.00 89.69 193 ARG A C 1
ATOM 1567 O O . ARG A 1 193 ? -28.873 -4.811 26.213 1.00 89.69 193 ARG A O 1
ATOM 1574 N N . ASP A 1 194 ? -28.344 -3.508 24.448 1.00 88.94 194 ASP A N 1
ATOM 1575 C CA . ASP A 1 194 ? -28.479 -4.548 23.429 1.00 88.94 194 ASP A CA 1
ATOM 1576 C C . ASP A 1 194 ? -27.347 -5.576 23.525 1.00 88.94 194 ASP A C 1
ATOM 1578 O O . ASP A 1 194 ? -27.609 -6.763 23.701 1.00 88.94 194 ASP A O 1
ATOM 1582 N N . GLN A 1 195 ? -26.100 -5.103 23.566 1.00 90.25 195 GLN A N 1
ATOM 1583 C CA . GLN A 1 195 ? -24.917 -5.939 23.789 1.00 90.25 195 GLN A CA 1
ATOM 1584 C C . GLN A 1 195 ? -25.056 -6.790 25.057 1.00 90.25 195 GLN A C 1
ATOM 1586 O O . GLN A 1 195 ? -24.841 -7.999 25.043 1.00 90.25 195 GLN A O 1
ATOM 1591 N N . PHE A 1 196 ? -25.488 -6.167 26.158 1.00 95.69 196 PHE A N 1
ATOM 1592 C CA . PHE A 1 196 ? -25.723 -6.864 27.419 1.00 95.69 196 PHE A CA 1
ATOM 1593 C C . PHE A 1 196 ? -26.791 -7.956 27.288 1.00 95.69 196 PHE A C 1
ATOM 1595 O O . PHE A 1 196 ? -26.583 -9.071 27.760 1.00 95.69 196 PHE A O 1
ATOM 1602 N N . LYS A 1 197 ? -27.914 -7.667 26.616 1.00 95.56 197 LYS A N 1
ATOM 1603 C CA . LYS A 1 197 ? -28.967 -8.655 26.342 1.00 95.56 197 LYS A CA 1
ATOM 1604 C C . LYS A 1 197 ? -28.427 -9.830 25.521 1.00 95.56 197 LYS A C 1
ATOM 1606 O O . LYS A 1 197 ? -28.611 -10.972 25.937 1.00 95.56 197 LYS A O 1
ATOM 1611 N N . ARG A 1 198 ? -27.767 -9.551 24.393 1.00 94.69 198 ARG A N 1
ATOM 1612 C CA . ARG A 1 198 ? -27.237 -10.556 23.457 1.00 94.69 198 ARG A CA 1
ATOM 1613 C C . ARG A 1 198 ? -26.230 -11.479 24.135 1.00 94.69 198 ARG A C 1
ATOM 1615 O O . ARG A 1 198 ? -26.390 -12.703 24.102 1.00 94.69 198 ARG A O 1
ATOM 1622 N N . TRP A 1 199 ? -25.274 -10.902 24.862 1.00 96.19 199 TRP A N 1
ATOM 1623 C CA . TRP A 1 199 ? -24.276 -11.681 25.590 1.00 96.19 199 TRP A CA 1
ATOM 1624 C C . TRP A 1 199 ? -24.897 -12.580 26.657 1.00 96.19 199 TRP A C 1
ATOM 1626 O O . TRP A 1 199 ? -24.626 -13.779 26.700 1.00 96.19 199 TRP A O 1
ATOM 1636 N N . LEU A 1 200 ? -25.807 -12.043 27.474 1.00 97.00 200 LEU A N 1
ATOM 1637 C CA . LEU A 1 200 ? -26.494 -12.831 28.498 1.00 97.00 200 LEU A CA 1
ATOM 1638 C C . LEU A 1 200 ? -27.410 -13.923 27.916 1.00 97.00 200 LEU A C 1
ATOM 1640 O O . LEU A 1 200 ? -27.596 -14.962 28.553 1.00 97.00 200 LEU A O 1
ATOM 1644 N N . SER A 1 201 ? -27.935 -13.746 26.697 1.00 95.50 201 SER A N 1
ATOM 1645 C CA . SER A 1 201 ? -28.660 -14.803 25.971 1.00 95.50 201 SER A CA 1
ATOM 1646 C C . SER A 1 201 ? -27.750 -15.867 25.343 1.00 95.50 201 SER A C 1
ATOM 1648 O O . SER A 1 201 ? -28.216 -16.934 24.926 1.00 95.50 201 SER A O 1
ATOM 1650 N N . GLY A 1 202 ? -26.438 -15.643 25.343 1.00 94.81 202 GLY A N 1
ATOM 1651 C CA . GLY A 1 202 ? -25.439 -16.600 24.891 1.00 94.81 202 GLY A CA 1
ATOM 1652 C C . GLY A 1 202 ? -24.819 -16.314 23.532 1.00 94.81 202 GLY A C 1
ATOM 1653 O O . GLY A 1 202 ? -24.221 -17.224 22.964 1.00 94.81 202 GLY A O 1
ATOM 1654 N N . GLU A 1 203 ? -24.964 -15.100 23.007 1.00 93.75 203 GLU A N 1
ATOM 1655 C CA . GLU A 1 203 ? -24.245 -14.665 21.810 1.00 93.75 203 GLU A CA 1
ATOM 1656 C C . GLU A 1 203 ? -22.853 -14.152 22.190 1.00 93.75 203 GLU A C 1
ATOM 1658 O O . GLU A 1 203 ? -22.690 -13.439 23.181 1.00 93.75 203 GLU A O 1
ATOM 1663 N N . SER A 1 204 ? -21.840 -14.504 21.404 1.00 92.25 204 SER A N 1
ATOM 1664 C CA . SER A 1 204 ? -20.527 -13.869 21.509 1.00 92.25 204 SER A CA 1
ATOM 1665 C C . SER A 1 204 ? -20.611 -12.427 21.017 1.00 92.25 204 SER A C 1
ATOM 1667 O O . SER A 1 204 ? -21.249 -12.155 19.999 1.00 92.25 204 SER A O 1
ATOM 1669 N N . LEU A 1 205 ? -19.949 -11.510 21.718 1.00 87.12 205 LEU A N 1
ATOM 1670 C CA . LEU A 1 205 ? -19.750 -10.145 21.245 1.00 87.12 205 LEU A CA 1
ATOM 1671 C C . LEU A 1 205 ? -18.326 -10.024 20.718 1.00 87.12 205 LEU A C 1
ATOM 1673 O O . LEU A 1 205 ? -17.368 -10.338 21.427 1.00 87.12 205 LEU A O 1
ATOM 1677 N N . ASN A 1 206 ? -18.193 -9.548 19.487 1.00 70.56 206 ASN A N 1
ATOM 1678 C CA . ASN A 1 206 ? -16.912 -9.163 18.926 1.00 70.56 206 ASN A CA 1
ATOM 1679 C C . ASN A 1 206 ? -16.839 -7.633 18.908 1.00 70.56 206 ASN A C 1
ATOM 1681 O O . ASN A 1 206 ? -17.714 -6.980 18.343 1.00 70.56 206 ASN A O 1
ATOM 1685 N N . LEU A 1 207 ? -15.814 -7.054 19.539 1.00 58.81 207 LEU A N 1
ATOM 1686 C CA . LEU A 1 207 ? -15.611 -5.599 19.530 1.00 58.81 207 LEU A CA 1
ATOM 1687 C C . LEU A 1 207 ? -15.474 -5.042 18.120 1.00 58.81 207 LEU A C 1
ATOM 1689 O O . LEU A 1 207 ? -15.896 -3.915 17.880 1.00 58.81 207 LEU A O 1
ATOM 1693 N N . GLU A 1 208 ? -14.905 -5.825 17.208 1.00 51.34 208 GLU A N 1
ATOM 1694 C CA . GLU A 1 208 ? -14.702 -5.426 15.816 1.00 51.34 208 GLU A CA 1
ATOM 1695 C C . GLU A 1 208 ? -16.047 -5.273 15.084 1.00 51.34 208 GLU A C 1
ATOM 1697 O O . GLU A 1 208 ? -16.284 -4.248 14.452 1.00 51.34 208 GLU A O 1
ATOM 1702 N N . ASP A 1 209 ? -16.989 -6.204 15.279 1.00 49.91 209 ASP A N 1
ATOM 1703 C CA . ASP A 1 209 ? -18.316 -6.165 14.639 1.00 49.91 209 ASP A CA 1
ATOM 1704 C C . ASP A 1 209 ? -19.268 -5.104 15.225 1.00 49.91 209 ASP A C 1
ATOM 1706 O O . ASP A 1 209 ? -20.239 -4.708 14.577 1.00 49.91 209 ASP A O 1
ATOM 1710 N N . GLU A 1 210 ? -19.049 -4.660 16.466 1.00 53.34 210 GLU A N 1
ATOM 1711 C CA . GLU A 1 210 ? -20.009 -3.811 17.188 1.00 53.34 210 GLU A CA 1
ATOM 1712 C C . GLU A 1 210 ? -19.684 -2.314 17.180 1.00 53.34 210 GLU A C 1
ATOM 1714 O O . GLU A 1 210 ? -20.528 -1.502 17.566 1.00 53.34 210 GLU A O 1
ATOM 1719 N N . ILE A 1 211 ? -18.487 -1.925 16.735 1.00 54.25 211 ILE A N 1
ATOM 1720 C CA . ILE A 1 211 ? -18.054 -0.520 16.730 1.00 54.25 211 ILE A CA 1
ATOM 1721 C C . ILE A 1 211 ? -18.441 0.198 15.425 1.00 54.25 211 ILE A C 1
ATOM 1723 O O . ILE A 1 211 ? -18.568 1.424 15.428 1.00 54.25 211 ILE A O 1
ATOM 1727 N N . PHE A 1 212 ? -18.710 -0.526 14.333 1.00 61.00 212 PHE A N 1
ATOM 1728 C CA . PHE A 1 212 ? -18.993 0.087 13.036 1.00 61.00 212 PHE A CA 1
ATOM 1729 C C . PHE A 1 212 ? -20.035 -0.684 12.212 1.00 61.00 212 PHE A C 1
ATOM 1731 O O . PHE A 1 212 ? -19.960 -1.895 12.038 1.00 61.00 212 PHE A O 1
ATOM 1738 N N . ASN A 1 213 ? -21.023 0.037 11.673 1.00 67.75 213 ASN A N 1
ATOM 1739 C CA . ASN A 1 213 ? -22.010 -0.507 10.743 1.00 67.75 213 ASN A CA 1
ATOM 1740 C C . ASN A 1 213 ? -22.256 0.505 9.617 1.00 67.75 213 ASN A C 1
ATOM 1742 O O . ASN A 1 213 ? -22.616 1.652 9.886 1.00 67.75 213 ASN A O 1
ATOM 1746 N N . PHE A 1 214 ? -22.133 0.069 8.360 1.00 74.12 214 PHE A N 1
ATOM 1747 C CA . PHE A 1 214 ? -22.339 0.910 7.173 1.00 74.12 214 PHE A CA 1
ATOM 1748 C C . PHE A 1 214 ? -23.718 1.585 7.112 1.00 74.12 214 PHE A C 1
ATOM 1750 O O . PHE A 1 214 ? -23.846 2.654 6.518 1.00 74.12 214 PHE A O 1
ATOM 1757 N N . SER A 1 215 ? -24.738 1.050 7.790 1.00 76.88 215 SER A N 1
ATOM 1758 C CA . SER A 1 215 ? -26.038 1.720 7.921 1.00 76.88 215 SER A CA 1
ATOM 1759 C C . SER A 1 215 ? -25.956 3.083 8.623 1.00 76.88 215 SER A C 1
ATOM 1761 O O . SER A 1 215 ? -26.746 3.972 8.304 1.00 76.88 215 SER A O 1
ATOM 1763 N N . GLN A 1 216 ? -24.985 3.293 9.519 1.00 78.94 216 GLN A N 1
ATOM 1764 C CA . GLN A 1 216 ? -24.746 4.589 10.170 1.00 78.94 216 GLN A CA 1
ATOM 1765 C C . GLN A 1 216 ? -24.231 5.642 9.177 1.00 78.94 216 GLN A C 1
ATOM 1767 O O . GLN A 1 216 ? -24.446 6.837 9.369 1.00 78.94 216 GLN A O 1
ATOM 1772 N N . LEU A 1 217 ? -23.619 5.204 8.073 1.00 85.56 217 LEU A N 1
ATOM 1773 C CA . LEU A 1 217 ? -23.098 6.066 7.014 1.00 85.56 217 LEU A CA 1
ATOM 1774 C C . LEU A 1 217 ? -24.161 6.465 5.980 1.00 85.56 217 LEU A C 1
ATOM 1776 O O . LEU A 1 217 ? -23.848 7.213 5.059 1.00 85.56 217 LEU A O 1
ATOM 1780 N N . LYS A 1 218 ? -25.434 6.073 6.151 1.00 88.00 218 LYS A N 1
ATOM 1781 C CA . LYS A 1 218 ? -26.548 6.517 5.284 1.00 88.00 218 LYS A CA 1
ATOM 1782 C C . LYS A 1 218 ? -26.714 8.040 5.228 1.00 88.00 218 LYS A C 1
ATOM 1784 O O . LYS A 1 218 ? -27.334 8.551 4.299 1.00 88.00 218 LYS A O 1
ATOM 1789 N N . ILE A 1 219 ? -26.129 8.776 6.173 1.00 87.19 219 ILE A N 1
ATOM 1790 C CA . ILE A 1 219 ? -26.025 10.241 6.112 1.00 87.19 219 ILE A CA 1
ATOM 1791 C C . ILE A 1 219 ? -25.313 10.727 4.836 1.00 87.19 219 ILE A C 1
ATOM 1793 O O . ILE A 1 219 ? -25.651 11.789 4.325 1.00 87.19 219 ILE A O 1
ATOM 1797 N N . TYR A 1 220 ? -24.408 9.921 4.270 1.00 90.75 220 TYR A N 1
ATOM 1798 C CA . TYR A 1 220 ? -23.689 10.203 3.027 1.00 90.75 220 TYR A CA 1
ATOM 1799 C C . TYR A 1 220 ? -24.481 9.822 1.770 1.00 90.75 220 TYR A C 1
ATOM 1801 O O . TYR A 1 220 ? -23.947 9.894 0.671 1.00 90.75 220 TYR A O 1
ATOM 1809 N N . LYS A 1 221 ? -25.762 9.437 1.880 1.00 93.75 221 LYS A N 1
ATOM 1810 C CA . LYS A 1 221 ? -26.603 9.118 0.712 1.00 93.75 221 LYS A CA 1
ATOM 1811 C C . LYS A 1 221 ? -26.630 10.256 -0.316 1.00 93.75 221 LYS A C 1
ATOM 1813 O O . LYS A 1 221 ? -26.677 9.998 -1.516 1.00 93.75 221 LYS A O 1
ATOM 1818 N N . ASN A 1 222 ? -26.617 11.503 0.154 1.00 95.88 222 ASN A N 1
ATOM 1819 C CA . ASN A 1 222 ? -26.513 12.689 -0.690 1.00 95.88 222 ASN A CA 1
ATOM 1820 C C . ASN A 1 222 ? -25.357 13.550 -0.174 1.00 95.88 222 ASN A C 1
ATOM 1822 O O . ASN A 1 222 ? -25.477 14.144 0.897 1.00 95.88 222 ASN A O 1
ATOM 1826 N N . ILE A 1 223 ? -24.252 13.609 -0.915 1.00 96.25 223 ILE A N 1
ATOM 1827 C CA . ILE A 1 223 ? -23.066 14.377 -0.523 1.00 96.25 223 ILE A CA 1
ATOM 1828 C C . ILE A 1 223 ? -23.055 15.697 -1.295 1.00 96.25 223 ILE A C 1
ATOM 1830 O O . ILE A 1 223 ? -23.058 15.667 -2.529 1.00 96.25 223 ILE A O 1
ATOM 1834 N N . PRO A 1 224 ? -23.038 16.854 -0.614 1.00 95.62 224 PRO A N 1
ATOM 1835 C CA . PRO A 1 224 ? -22.855 18.133 -1.283 1.00 95.62 224 PRO A CA 1
ATOM 1836 C C . PRO A 1 224 ? -21.437 18.228 -1.859 1.00 95.62 224 PRO A C 1
ATOM 1838 O O . PRO A 1 224 ? -20.455 17.902 -1.194 1.00 95.62 224 PRO A O 1
ATOM 1841 N N . MET A 1 225 ? -21.336 18.703 -3.095 1.00 96.38 225 MET A N 1
ATOM 1842 C CA . MET A 1 225 ? -20.088 18.873 -3.830 1.00 96.38 225 MET A CA 1
ATOM 1843 C C . MET A 1 225 ? -19.946 20.304 -4.342 1.00 96.38 225 MET A C 1
ATOM 1845 O O . MET A 1 225 ? -20.933 20.985 -4.632 1.00 96.38 225 MET A O 1
ATOM 1849 N N . ILE A 1 226 ? -18.700 20.729 -4.524 1.00 95.56 226 ILE A N 1
ATOM 1850 C CA . ILE A 1 226 ? -18.350 21.972 -5.211 1.00 95.56 226 ILE A CA 1
ATOM 1851 C C . ILE A 1 226 ? -17.839 21.625 -6.609 1.00 95.56 226 ILE A C 1
ATOM 1853 O O . ILE A 1 226 ? -16.894 20.848 -6.748 1.00 95.56 226 ILE A O 1
ATOM 1857 N N . LYS A 1 227 ? -18.450 22.218 -7.636 1.00 94.31 227 LYS A N 1
ATOM 1858 C CA . LYS A 1 227 ? -18.015 22.161 -9.036 1.00 94.31 227 LYS A CA 1
ATOM 1859 C C . LYS A 1 227 ? -16.842 23.123 -9.235 1.00 94.31 227 LYS A C 1
ATOM 1861 O O . LYS A 1 227 ? -16.962 24.323 -8.990 1.00 94.31 227 LYS A O 1
ATOM 1866 N N . MET A 1 228 ? -15.707 22.597 -9.680 1.00 92.31 228 MET A N 1
ATOM 1867 C CA . MET A 1 228 ? -14.470 23.334 -9.922 1.00 92.31 228 MET A CA 1
ATOM 1868 C C . MET A 1 228 ? -14.149 23.325 -11.419 1.00 92.31 228 MET A C 1
ATOM 1870 O O . MET A 1 228 ? -13.797 22.285 -11.971 1.00 92.31 228 MET A O 1
ATOM 1874 N N . ASN A 1 229 ? -14.240 24.491 -12.063 1.00 89.12 229 ASN A N 1
ATOM 1875 C CA . ASN A 1 229 ? -13.822 24.666 -13.454 1.00 89.12 229 ASN A CA 1
ATOM 1876 C C . ASN A 1 229 ? -12.295 24.680 -13.529 1.00 89.12 229 ASN A C 1
ATOM 1878 O O . ASN A 1 229 ? -11.656 25.483 -12.846 1.00 89.12 229 ASN A O 1
ATOM 1882 N N . GLN A 1 230 ? -11.721 23.817 -14.362 1.00 83.81 230 GLN A N 1
ATOM 1883 C CA . GLN A 1 230 ? -10.275 23.796 -14.599 1.00 83.81 230 GLN A CA 1
ATOM 1884 C C . GLN A 1 230 ? -9.912 23.908 -16.078 1.00 83.81 230 GLN A C 1
ATOM 1886 O O . GLN A 1 230 ? -8.731 23.903 -16.392 1.00 83.81 230 GLN A O 1
ATOM 1891 N N . TRP A 1 231 ? -10.894 24.039 -16.972 1.00 89.56 231 TRP A N 1
ATOM 1892 C CA . TRP A 1 231 ? -10.663 24.089 -18.413 1.00 89.56 231 TRP A CA 1
ATOM 1893 C C . TRP A 1 231 ? -10.140 25.440 -18.890 1.00 89.56 231 TRP A C 1
ATOM 1895 O O . TRP A 1 231 ? -10.704 26.485 -18.559 1.00 89.56 231 TRP A O 1
ATOM 1905 N N . LEU A 1 232 ? -9.097 25.403 -19.713 1.00 87.19 232 LEU A N 1
ATOM 1906 C CA . LEU A 1 232 ? -8.594 26.552 -20.458 1.00 87.19 232 LEU A CA 1
ATOM 1907 C C . LEU A 1 232 ? -8.923 26.379 -21.943 1.00 87.19 232 LEU A C 1
ATOM 1909 O O . LEU A 1 232 ? -8.917 25.257 -22.447 1.00 87.19 232 LEU A O 1
ATOM 1913 N N . ASN A 1 233 ? -9.188 27.483 -22.644 1.00 88.38 233 ASN A N 1
ATOM 1914 C CA . ASN A 1 233 ? -9.571 27.452 -24.062 1.00 88.38 233 ASN A CA 1
ATOM 1915 C C . ASN A 1 233 ? -8.476 26.817 -24.933 1.00 88.38 233 ASN A C 1
ATOM 1917 O O . ASN A 1 233 ? -8.771 26.118 -25.891 1.00 88.38 233 ASN A O 1
ATOM 1921 N N . GLU A 1 234 ? -7.207 27.002 -24.569 1.00 86.62 234 GLU A N 1
ATOM 1922 C CA . GLU A 1 234 ? -6.048 26.419 -25.250 1.00 86.62 234 GLU A CA 1
ATOM 1923 C C . GLU A 1 234 ? -6.046 24.883 -25.216 1.00 86.62 234 GLU A C 1
ATOM 1925 O O . GLU A 1 234 ? -5.322 24.244 -25.976 1.00 86.62 234 GLU A O 1
ATOM 1930 N N . TRP A 1 235 ? -6.824 24.261 -24.326 1.00 86.88 235 TRP A N 1
ATOM 1931 C CA . TRP A 1 235 ? -6.934 22.805 -24.272 1.00 86.88 235 TRP A CA 1
ATOM 1932 C C . TRP A 1 235 ? -7.898 22.261 -25.321 1.00 86.88 235 TRP A C 1
ATOM 1934 O O . TRP A 1 235 ? -7.792 21.091 -25.672 1.00 86.88 235 TRP A O 1
ATOM 1944 N N . ASP A 1 236 ? -8.764 23.095 -25.902 1.00 87.31 236 ASP A N 1
ATOM 1945 C CA . ASP A 1 236 ? -9.600 22.681 -27.031 1.00 87.31 236 ASP A CA 1
ATOM 1946 C C . ASP A 1 236 ? -8.771 22.342 -28.283 1.00 87.31 236 ASP A C 1
ATOM 1948 O O . ASP A 1 236 ? -9.238 21.577 -29.126 1.00 87.31 236 ASP A O 1
ATOM 1952 N N . ASP A 1 237 ? -7.528 22.832 -28.358 1.00 84.31 237 ASP A N 1
ATOM 1953 C CA . ASP A 1 237 ? -6.573 22.542 -29.433 1.00 84.31 237 ASP A CA 1
ATOM 1954 C C . ASP A 1 237 ? -5.819 21.208 -29.241 1.00 84.31 237 ASP A C 1
ATOM 1956 O O . ASP A 1 237 ? -5.051 20.786 -30.111 1.00 84.31 237 ASP A O 1
ATOM 1960 N N . VAL A 1 238 ? -5.998 20.522 -28.104 1.00 83.38 238 VAL A N 1
ATOM 1961 C CA . VAL A 1 238 ? -5.379 19.212 -27.858 1.00 83.38 238 VAL A CA 1
ATOM 1962 C C . VAL A 1 238 ? -6.056 18.152 -28.729 1.00 83.38 238 VAL A C 1
ATOM 1964 O O . VAL A 1 238 ? -7.277 18.034 -28.761 1.00 83.38 238 VAL A O 1
ATOM 1967 N N . ASN A 1 239 ? -5.259 17.324 -29.409 1.00 81.44 239 ASN A N 1
ATOM 1968 C CA . ASN A 1 239 ? -5.787 16.206 -30.188 1.00 81.44 239 ASN A CA 1
ATOM 1969 C C . ASN A 1 239 ? -6.334 15.114 -29.251 1.00 81.44 239 ASN A C 1
ATOM 1971 O O . ASN A 1 239 ? -5.553 14.452 -28.568 1.00 81.44 239 ASN A O 1
ATOM 1975 N N . TYR A 1 240 ? -7.653 14.937 -29.200 1.00 85.56 240 TYR A N 1
ATOM 1976 C CA . TYR A 1 240 ? -8.314 13.898 -28.406 1.00 85.56 240 TYR A CA 1
ATOM 1977 C C . TYR A 1 240 ? -8.597 12.667 -29.265 1.00 85.56 240 TYR A C 1
ATOM 1979 O O . TYR A 1 240 ? -9.123 12.785 -30.368 1.00 85.56 240 TYR A O 1
ATOM 1987 N N . SER A 1 241 ? -8.312 11.480 -28.733 1.00 77.75 241 SER A N 1
ATOM 1988 C CA . SER A 1 241 ? -8.503 10.214 -29.443 1.00 77.75 241 SER A CA 1
ATOM 1989 C C . SER A 1 241 ? -9.160 9.192 -28.528 1.00 77.75 241 SER A C 1
ATOM 1991 O O . SER A 1 241 ? -8.635 8.871 -27.465 1.00 77.75 241 SER A O 1
ATOM 1993 N N . SER A 1 242 ? -10.315 8.669 -28.941 1.00 74.00 242 SER A N 1
ATOM 1994 C CA . SER A 1 242 ? -10.977 7.586 -28.199 1.00 74.00 242 SER A CA 1
ATOM 1995 C C . SER A 1 242 ? -10.231 6.258 -28.365 1.00 74.00 242 SER A C 1
ATOM 1997 O O . SER A 1 242 ? -10.196 5.466 -27.428 1.00 74.00 242 SER A O 1
ATOM 1999 N N . ASP A 1 243 ? -9.571 6.056 -29.511 1.00 69.44 243 ASP A N 1
ATOM 2000 C CA . ASP A 1 243 ? -8.792 4.849 -29.815 1.00 69.44 243 ASP A CA 1
ATOM 2001 C C . ASP A 1 243 ? -7.535 4.741 -28.933 1.00 69.44 243 ASP A C 1
ATOM 2003 O O . ASP A 1 243 ? -7.110 3.648 -28.574 1.00 69.44 243 ASP A O 1
ATOM 2007 N N . GLU A 1 244 ? -6.977 5.880 -28.509 1.00 65.81 244 GLU A N 1
ATOM 2008 C CA . GLU A 1 244 ? -5.853 5.955 -27.562 1.00 65.81 244 GLU A CA 1
ATOM 2009 C C . GLU A 1 244 ? -6.300 6.039 -26.092 1.00 65.81 244 GLU A C 1
ATOM 2011 O O . GLU A 1 244 ? -5.489 6.368 -25.221 1.00 65.81 244 GLU A O 1
ATOM 2016 N N . LEU A 1 245 ? -7.586 5.796 -25.798 1.00 72.44 245 LEU A N 1
ATOM 2017 C CA . LEU A 1 245 ? -8.178 5.961 -24.461 1.00 72.44 245 LEU A CA 1
ATOM 2018 C C . LEU A 1 245 ? -7.951 7.375 -23.888 1.00 72.44 245 LEU A C 1
ATOM 2020 O O . LEU A 1 245 ? -7.673 7.544 -22.698 1.00 72.44 245 LEU A O 1
ATOM 2024 N N . ARG A 1 246 ? -8.019 8.390 -24.757 1.00 82.12 246 ARG A N 1
ATOM 2025 C CA . ARG A 1 246 ? -7.771 9.814 -24.488 1.00 82.12 246 ARG A CA 1
ATOM 2026 C C . ARG A 1 246 ? -8.925 10.674 -25.023 1.00 82.12 246 ARG A C 1
ATOM 2028 O O . ARG A 1 246 ? -8.723 11.675 -25.717 1.00 82.12 246 ARG A O 1
ATOM 2035 N N . ARG A 1 247 ? -10.167 10.296 -24.718 1.00 87.88 247 ARG A N 1
ATOM 2036 C CA . ARG A 1 247 ? -11.359 11.111 -25.005 1.00 87.88 247 ARG A CA 1
ATOM 2037 C C . ARG A 1 247 ? -11.263 12.458 -24.295 1.00 87.88 247 ARG A C 1
ATOM 2039 O O . ARG A 1 247 ? -10.623 12.567 -23.250 1.00 87.88 247 ARG A O 1
ATOM 2046 N N . LYS A 1 248 ? -11.905 13.490 -24.847 1.00 90.00 248 LYS A N 1
ATOM 2047 C CA . LYS A 1 248 ? -11.984 14.804 -24.200 1.00 90.00 248 LYS A CA 1
ATOM 2048 C C . LYS A 1 248 ? -12.635 14.659 -22.813 1.00 90.00 248 LYS A C 1
ATOM 2050 O O . LYS A 1 248 ? -13.777 14.203 -22.756 1.00 90.00 248 LYS A O 1
ATOM 2055 N N . PRO A 1 249 ? -11.931 14.992 -21.718 1.00 90.75 249 PRO A N 1
ATOM 2056 C CA . PRO A 1 249 ? -12.497 14.931 -20.377 1.00 90.75 249 PRO A CA 1
ATOM 2057 C C . PRO A 1 249 ? -13.460 16.101 -20.136 1.00 90.75 249 PRO A C 1
ATOM 2059 O O . PRO A 1 249 ? -13.400 17.123 -20.822 1.00 90.75 249 PRO A O 1
ATOM 2062 N N . GLU A 1 250 ? -14.333 15.958 -19.139 1.00 89.69 250 GLU A N 1
ATOM 2063 C CA . GLU A 1 250 ? -15.204 17.049 -18.696 1.00 89.69 250 GLU A CA 1
ATOM 2064 C C . GLU A 1 250 ? -14.374 18.258 -18.211 1.00 89.69 250 GLU A C 1
ATOM 2066 O O . GLU A 1 250 ? -13.337 18.078 -17.564 1.00 89.69 250 GLU A O 1
ATOM 2071 N N . PRO A 1 251 ? -14.827 19.505 -18.452 1.00 89.50 251 PRO A N 1
ATOM 2072 C CA . PRO A 1 251 ? -14.096 20.722 -18.080 1.00 89.50 251 PRO A CA 1
ATOM 2073 C C . PRO A 1 251 ? -14.060 20.988 -16.563 1.00 89.50 251 PRO A C 1
ATOM 2075 O O . PRO A 1 251 ? -13.480 21.981 -16.099 1.00 89.50 251 PRO A O 1
ATOM 2078 N N . VAL A 1 252 ? -14.725 20.127 -15.791 1.00 91.50 252 VAL A N 1
ATOM 2079 C CA . VAL A 1 252 ? -15.019 20.294 -14.371 1.00 91.50 252 VAL A CA 1
ATOM 2080 C C . VAL A 1 252 ? -14.547 19.092 -13.564 1.00 91.50 252 VAL A C 1
ATOM 2082 O O . VAL A 1 252 ? -14.672 17.943 -13.982 1.00 91.50 252 VAL A O 1
ATOM 2085 N N . ALA A 1 253 ? -14.065 19.371 -12.359 1.00 94.00 253 ALA A N 1
ATOM 2086 C CA . ALA A 1 253 ? -13.869 18.380 -11.307 1.00 94.00 253 ALA A CA 1
ATOM 2087 C C . ALA A 1 253 ? -14.744 18.732 -10.096 1.00 94.00 253 ALA A C 1
ATOM 2089 O O . ALA A 1 253 ? -15.201 19.868 -9.950 1.00 94.00 253 ALA A O 1
ATOM 2090 N N . TYR A 1 254 ? -14.967 17.770 -9.208 1.00 96.00 254 TYR A N 1
ATOM 2091 C CA . TYR A 1 254 ? -15.817 17.923 -8.030 1.00 96.00 254 TYR A CA 1
ATOM 2092 C C . TYR A 1 254 ? -15.002 17.799 -6.748 1.00 96.00 254 TYR A C 1
ATOM 2094 O O . TYR A 1 254 ? -14.153 16.920 -6.637 1.00 96.00 254 TYR A O 1
ATOM 2102 N N . ILE A 1 255 ? -15.277 18.657 -5.767 1.00 96.31 255 ILE A N 1
ATOM 2103 C CA . ILE A 1 255 ? -14.648 18.618 -4.441 1.00 96.31 255 ILE A CA 1
ATOM 2104 C C . ILE A 1 255 ? -15.708 18.305 -3.387 1.00 96.31 255 ILE A C 1
ATOM 2106 O O . ILE A 1 255 ? -16.739 18.977 -3.340 1.00 96.31 255 ILE A O 1
ATOM 2110 N N . PHE A 1 256 ? -15.449 17.319 -2.529 1.00 96.44 256 PHE A N 1
ATOM 2111 C CA . PHE A 1 256 ? -16.306 16.967 -1.391 1.00 96.44 256 PHE A CA 1
ATOM 2112 C C . PHE A 1 256 ? -15.513 16.261 -0.284 1.00 96.44 256 PHE A C 1
ATOM 2114 O O . PHE A 1 256 ? -14.335 15.952 -0.459 1.00 96.44 256 PHE A O 1
ATOM 2121 N N . SER A 1 257 ? -16.144 16.008 0.864 1.00 94.94 257 SER A N 1
ATOM 2122 C CA . SER A 1 257 ? -15.616 15.123 1.905 1.00 94.94 257 SER A CA 1
ATOM 2123 C C . SER A 1 257 ? -16.466 13.857 2.015 1.00 94.94 257 SER A C 1
ATOM 2125 O O . SER A 1 257 ? -17.667 13.866 1.742 1.00 94.94 257 SER A O 1
ATOM 2127 N N . MET A 1 258 ? -15.833 12.741 2.367 1.00 92.50 258 MET A N 1
ATOM 2128 C CA . MET A 1 258 ? -16.502 11.450 2.538 1.00 92.50 258 MET A CA 1
ATOM 2129 C C . MET A 1 258 ? -15.803 10.648 3.634 1.00 92.50 258 MET A C 1
ATOM 2131 O O . MET A 1 258 ? -14.579 10.726 3.758 1.00 92.50 258 MET A O 1
ATOM 2135 N N . ASP A 1 259 ? -16.561 9.864 4.409 1.00 90.94 259 ASP A N 1
ATOM 2136 C CA . ASP A 1 259 ? -15.975 8.912 5.359 1.00 90.94 259 ASP A CA 1
ATOM 2137 C C . ASP A 1 259 ? -15.041 7.937 4.625 1.00 90.94 259 ASP A C 1
ATOM 2139 O O . ASP A 1 259 ? -15.416 7.342 3.610 1.00 90.94 259 ASP A O 1
ATOM 2143 N N . ALA A 1 260 ? -13.818 7.776 5.130 1.00 89.44 260 ALA A N 1
ATOM 2144 C CA . ALA A 1 260 ? -12.788 6.976 4.476 1.00 89.44 260 ALA A CA 1
ATOM 2145 C C . ALA A 1 260 ? -13.207 5.506 4.293 1.00 89.44 260 ALA A C 1
ATOM 2147 O O . ALA A 1 260 ? -12.848 4.891 3.290 1.00 89.44 260 ALA A O 1
ATOM 2148 N N . ARG A 1 261 ? -14.019 4.948 5.203 1.00 86.25 261 ARG A N 1
ATOM 2149 C CA . ARG A 1 261 ? -14.522 3.567 5.094 1.00 86.25 261 ARG A CA 1
ATOM 2150 C C . ARG A 1 261 ? -15.561 3.450 3.985 1.00 86.25 261 ARG A C 1
ATOM 2152 O O . ARG A 1 261 ? -15.541 2.477 3.237 1.00 86.25 261 ARG A O 1
ATOM 2159 N N . LEU A 1 262 ? -16.433 4.455 3.836 1.00 89.88 262 LEU A N 1
ATOM 2160 C CA . LEU A 1 262 ? -17.377 4.510 2.715 1.00 89.88 262 LEU A CA 1
ATOM 2161 C C . LEU A 1 262 ? -16.642 4.641 1.386 1.00 89.88 262 LEU A C 1
ATOM 2163 O O . LEU A 1 262 ? -16.936 3.894 0.460 1.00 89.88 262 LEU A O 1
ATOM 2167 N N . LEU A 1 263 ? -15.671 5.556 1.305 1.00 91.94 263 LEU A N 1
ATOM 2168 C CA . LEU A 1 263 ? -14.888 5.758 0.090 1.00 91.94 263 LEU A CA 1
ATOM 2169 C C . LEU A 1 263 ? -14.144 4.478 -0.296 1.00 91.94 263 LEU A C 1
ATOM 2171 O O . LEU A 1 263 ? -14.199 4.083 -1.455 1.00 91.94 263 LEU A O 1
ATOM 2175 N N . LYS A 1 264 ? -13.535 3.789 0.679 1.00 88.38 264 LYS A N 1
ATOM 2176 C CA . LYS A 1 264 ? -12.885 2.491 0.469 1.00 88.38 264 LYS A CA 1
ATOM 2177 C C . LYS A 1 264 ? -13.874 1.446 -0.043 1.00 88.38 264 LYS A C 1
ATOM 2179 O O . LYS A 1 264 ? -13.587 0.796 -1.043 1.00 88.38 264 LYS A O 1
ATOM 2184 N N . LYS A 1 265 ? -15.054 1.334 0.576 1.00 87.44 265 LYS A N 1
ATOM 2185 C CA . LYS A 1 265 ? -16.104 0.404 0.142 1.00 87.44 265 LYS A CA 1
ATOM 2186 C C . LYS A 1 265 ? -16.545 0.677 -1.297 1.00 87.44 265 LYS A C 1
ATOM 2188 O O . LYS A 1 265 ? -16.618 -0.260 -2.084 1.00 87.44 265 LYS A O 1
ATOM 2193 N N . LEU A 1 266 ? -16.775 1.942 -1.650 1.00 90.38 266 LEU A N 1
ATOM 2194 C CA . LEU A 1 266 ? -17.168 2.396 -2.990 1.00 90.38 266 LEU A CA 1
ATOM 2195 C C . LEU A 1 266 ? -16.066 2.291 -4.041 1.00 90.38 266 LEU A C 1
ATOM 2197 O O . LEU A 1 266 ? -16.356 2.400 -5.232 1.00 90.38 266 LEU A O 1
ATOM 2201 N N . SER A 1 267 ? -14.820 2.139 -3.605 1.00 88.69 267 SER A N 1
ATOM 2202 C CA . SER A 1 267 ? -13.661 2.100 -4.480 1.00 88.69 267 SER A CA 1
ATOM 2203 C C . SER A 1 267 ? -13.096 0.701 -4.621 1.00 88.69 267 SER A C 1
ATOM 2205 O O . SER A 1 267 ? -13.029 -0.060 -3.650 1.00 88.69 267 SER A O 1
ATOM 2207 N N . ASP A 1 268 ? -12.651 0.363 -5.822 1.00 67.69 268 ASP A N 1
ATOM 2208 C CA . ASP A 1 268 ? -11.834 -0.829 -5.999 1.00 67.69 268 ASP A CA 1
ATOM 2209 C C . ASP A 1 268 ? -10.351 -0.504 -5.766 1.00 67.69 268 ASP A C 1
ATOM 2211 O O . ASP A 1 268 ? -9.845 0.531 -6.211 1.00 67.69 268 ASP A O 1
ATOM 2215 N N . VAL A 1 269 ? -9.653 -1.417 -5.088 1.00 52.25 269 VAL A N 1
ATOM 2216 C CA . VAL A 1 269 ? -8.281 -1.756 -5.482 1.00 52.25 269 VAL A CA 1
ATOM 2217 C C . VAL A 1 269 ? -8.392 -3.143 -6.036 1.00 52.25 269 VAL A C 1
ATOM 2219 O O . VAL A 1 269 ? -8.732 -4.091 -5.323 1.00 52.25 269 VAL A O 1
ATOM 2222 N N . HIS A 1 270 ? -7.947 -3.296 -7.263 1.00 45.22 270 HIS A N 1
ATOM 2223 C CA . HIS A 1 270 ? -7.563 -4.609 -7.713 1.00 45.22 270 HIS A CA 1
ATOM 2224 C C . HIS A 1 270 ? -6.328 -5.027 -6.896 1.00 45.22 270 HIS A C 1
ATOM 2226 O O . HIS A 1 270 ? -5.190 -4.688 -7.213 1.00 45.22 270 HIS A O 1
ATOM 2232 N N . ARG A 1 271 ? -6.548 -5.722 -5.767 1.00 36.22 271 ARG A N 1
ATOM 2233 C CA . ARG A 1 271 ? -5.512 -6.557 -5.155 1.00 36.22 271 ARG A CA 1
ATOM 2234 C C . ARG A 1 271 ? -5.147 -7.574 -6.229 1.00 36.22 271 ARG A C 1
ATOM 2236 O O . ARG A 1 271 ? -6.012 -8.364 -6.607 1.00 36.22 271 ARG A O 1
ATOM 2243 N N . ARG A 1 272 ? -3.901 -7.534 -6.718 1.00 33.47 272 ARG A N 1
ATOM 2244 C CA . ARG A 1 272 ? -3.353 -8.577 -7.596 1.00 33.47 272 ARG A CA 1
ATOM 2245 C C . ARG A 1 272 ? -3.677 -9.926 -6.946 1.00 33.47 272 ARG A C 1
ATOM 2247 O O . ARG A 1 272 ? -3.216 -10.197 -5.837 1.00 33.47 272 ARG A O 1
ATOM 2254 N N . LYS A 1 273 ? -4.532 -10.726 -7.585 1.00 30.84 273 LYS A N 1
ATOM 2255 C CA . LYS A 1 273 ? -4.633 -12.150 -7.272 1.00 30.84 273 LYS A CA 1
ATOM 2256 C C . LYS A 1 273 ? -3.611 -12.827 -8.186 1.00 30.84 273 LYS A C 1
ATOM 2258 O O . LYS A 1 273 ? -3.706 -12.595 -9.387 1.00 30.84 273 LYS A O 1
ATOM 2263 N N . PRO A 1 274 ? -2.649 -13.589 -7.644 1.00 31.27 274 PRO A N 1
ATOM 2264 C CA . PRO A 1 274 ? -1.559 -14.180 -8.427 1.00 31.27 274 PRO A CA 1
ATOM 2265 C C . PRO A 1 274 ? -2.045 -15.097 -9.567 1.00 31.27 274 PRO A C 1
ATOM 2267 O O . PRO A 1 274 ? -1.337 -15.290 -10.541 1.00 31.27 274 PRO A O 1
ATOM 2270 N N . ASP A 1 275 ? -3.289 -15.577 -9.515 1.00 29.09 275 ASP A N 1
ATOM 2271 C CA . ASP A 1 275 ? -3.818 -16.582 -10.444 1.00 29.09 275 ASP A CA 1
ATOM 2272 C C . ASP A 1 275 ? -4.452 -16.031 -11.750 1.00 29.09 275 ASP A C 1
ATOM 2274 O O . ASP A 1 275 ? -5.322 -16.696 -12.319 1.00 29.09 275 ASP A O 1
ATOM 2278 N N . LYS A 1 276 ? -4.117 -14.818 -12.231 1.00 29.52 276 LYS A N 1
ATOM 2279 C CA . LYS A 1 276 ? -4.709 -14.260 -13.475 1.00 29.52 276 LYS A CA 1
ATOM 2280 C C . LYS A 1 276 ? -3.685 -13.775 -14.524 1.00 29.52 276 LYS A C 1
ATOM 2282 O O . LYS A 1 276 ? -2.711 -13.132 -14.142 1.00 29.52 276 LYS A O 1
ATOM 2287 N N . PRO A 1 277 ? -3.927 -14.010 -15.838 1.00 31.61 277 PRO A N 1
ATOM 2288 C CA . PRO A 1 277 ? -3.040 -13.577 -16.927 1.00 31.61 277 PRO A CA 1
ATOM 2289 C C . PRO A 1 277 ? -2.899 -12.049 -17.035 1.00 31.61 277 PRO A C 1
ATOM 2291 O O . PRO A 1 277 ? -3.873 -11.316 -16.861 1.00 31.61 277 PRO A O 1
ATOM 2294 N N . ARG A 1 278 ? -1.694 -11.580 -17.390 1.00 36.34 278 ARG A N 1
ATOM 2295 C CA . ARG A 1 278 ? -1.289 -10.158 -17.432 1.00 36.34 278 ARG A CA 1
ATOM 2296 C C . ARG A 1 278 ? -1.996 -9.289 -18.487 1.00 36.34 278 ARG A C 1
ATOM 2298 O O . ARG A 1 278 ? -2.057 -8.077 -18.298 1.00 36.34 278 ARG A O 1
ATOM 2305 N N . ASP A 1 279 ? -2.562 -9.869 -19.544 1.00 31.86 279 ASP A N 1
ATOM 2306 C CA . ASP A 1 279 ? -3.175 -9.112 -20.656 1.00 31.86 279 ASP A CA 1
ATOM 2307 C C . ASP A 1 279 ? -4.482 -8.385 -20.286 1.00 31.86 279 ASP A C 1
ATOM 2309 O O . ASP A 1 279 ? -4.947 -7.513 -21.021 1.00 31.86 279 ASP A O 1
ATOM 2313 N N . GLU A 1 280 ? -5.082 -8.693 -19.130 1.00 33.53 280 GLU A N 1
ATOM 2314 C CA . GLU A 1 280 ? -6.298 -8.018 -18.658 1.00 33.53 280 GLU A CA 1
ATOM 2315 C C . GLU A 1 280 ? -6.017 -6.760 -17.799 1.00 33.53 280 GLU A C 1
ATOM 2317 O O . GLU A 1 280 ? -6.945 -5.991 -17.535 1.00 33.53 280 GLU A O 1
ATOM 2322 N N . ASP A 1 281 ? -4.764 -6.491 -17.399 1.00 41.12 281 ASP A N 1
ATOM 2323 C CA . ASP A 1 281 ? -4.422 -5.551 -16.314 1.00 41.12 281 ASP A CA 1
ATOM 2324 C C . ASP A 1 281 ? -3.720 -4.257 -16.788 1.00 41.12 281 ASP A C 1
ATOM 2326 O O . ASP A 1 281 ? -2.508 -4.080 -16.701 1.00 41.12 281 ASP A O 1
ATOM 2330 N N . THR A 1 282 ? -4.512 -3.267 -17.214 1.00 42.44 282 THR A N 1
ATOM 2331 C CA . THR A 1 282 ? -4.059 -1.888 -17.526 1.00 42.44 282 THR A CA 1
ATOM 2332 C C . THR A 1 282 ? -4.373 -0.900 -16.390 1.00 42.44 282 THR A C 1
ATOM 2334 O O . THR A 1 282 ? -4.972 0.158 -16.602 1.00 42.44 282 THR A O 1
ATOM 2337 N N . HIS A 1 283 ? -4.040 -1.252 -15.145 1.00 50.50 283 HIS A N 1
ATOM 2338 C CA . HIS A 1 283 ? -4.435 -0.464 -13.970 1.00 50.50 283 HIS A CA 1
ATOM 2339 C C . HIS A 1 283 ? -3.429 0.621 -13.577 1.00 50.50 283 HIS A C 1
ATOM 2341 O O . HIS A 1 283 ? -2.220 0.427 -13.600 1.00 50.50 283 HIS A O 1
ATOM 2347 N N . VAL A 1 284 ? -3.963 1.776 -13.161 1.00 49.44 284 VAL A N 1
ATOM 2348 C CA . VAL A 1 284 ? -3.197 3.010 -12.933 1.00 49.44 284 VAL A CA 1
ATOM 2349 C C . VAL A 1 284 ? -2.586 3.135 -11.518 1.00 49.44 284 VAL A C 1
ATOM 2351 O O . VAL A 1 284 ? -1.934 4.119 -11.171 1.00 49.44 284 VAL A O 1
ATOM 2354 N N . GLN A 1 285 ? -2.796 2.127 -10.675 1.00 50.88 285 GLN A N 1
ATOM 2355 C CA . GLN A 1 285 ? -2.647 2.203 -9.218 1.00 50.88 285 GLN A CA 1
ATOM 2356 C C . GLN A 1 285 ? -1.342 1.572 -8.693 1.00 50.88 285 GLN A C 1
ATOM 2358 O O . GLN A 1 285 ? -0.773 0.674 -9.304 1.00 50.88 285 GLN A O 1
ATOM 2363 N N . ARG A 1 286 ? -0.875 2.006 -7.507 1.00 51.88 286 ARG A N 1
ATOM 2364 C CA . ARG A 1 286 ? 0.283 1.410 -6.810 1.00 51.88 286 ARG A CA 1
ATOM 2365 C C . ARG A 1 286 ? 0.010 0.010 -6.273 1.00 51.88 286 ARG A C 1
ATOM 2367 O O . ARG A 1 286 ? -1.053 -0.239 -5.710 1.00 51.88 286 ARG A O 1
ATOM 2374 N N . ASN A 1 287 ? 1.048 -0.823 -6.226 1.00 52.00 287 ASN A N 1
ATOM 2375 C CA . ASN A 1 287 ? 1.064 -1.941 -5.286 1.00 52.00 287 ASN A CA 1
ATOM 2376 C C . ASN A 1 287 ? 0.916 -1.408 -3.847 1.00 52.00 287 ASN A C 1
ATOM 2378 O O . ASN A 1 287 ? 1.600 -0.469 -3.407 1.00 52.00 287 ASN A O 1
ATOM 2382 N N . LEU A 1 288 ? -0.034 -1.982 -3.113 1.00 55.75 288 LEU A N 1
ATOM 2383 C CA . LEU A 1 288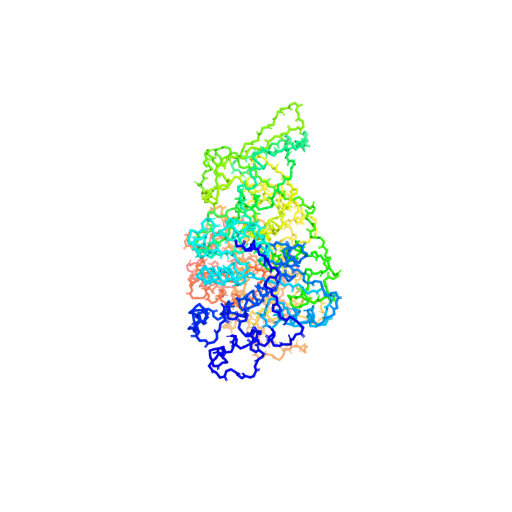 ? -0.250 -1.686 -1.703 1.00 55.75 288 LEU A CA 1
ATOM 2384 C C . LEU A 1 288 ? 0.963 -2.183 -0.910 1.00 55.75 288 LEU A C 1
ATOM 2386 O O . LEU A 1 288 ? 1.286 -3.363 -0.935 1.00 55.75 288 LEU A O 1
ATOM 2390 N N . ASN A 1 289 ? 1.668 -1.269 -0.240 1.00 58.22 289 ASN A N 1
ATOM 2391 C CA . ASN A 1 289 ? 2.795 -1.633 0.611 1.00 58.22 289 ASN A CA 1
ATOM 2392 C C . ASN A 1 289 ? 2.281 -1.807 2.041 1.00 58.22 289 ASN A C 1
ATOM 2394 O O . ASN A 1 289 ? 1.922 -0.815 2.674 1.00 58.22 289 ASN A O 1
ATOM 2398 N N . GLU A 1 290 ? 2.269 -3.044 2.537 1.00 64.75 290 GLU A N 1
ATOM 2399 C CA . GLU A 1 290 ? 1.774 -3.378 3.876 1.00 64.75 290 GLU A CA 1
ATOM 2400 C C . GLU A 1 290 ? 2.492 -2.613 4.991 1.00 64.75 290 GLU A C 1
ATOM 2402 O O . GLU A 1 290 ? 1.833 -2.137 5.912 1.00 64.75 290 GLU A O 1
ATOM 2407 N N . SER A 1 291 ? 3.810 -2.392 4.885 1.00 61.72 291 SER A N 1
ATOM 2408 C CA . SER A 1 291 ? 4.541 -1.635 5.910 1.00 61.72 291 SER A CA 1
ATOM 2409 C C . SER A 1 291 ? 4.110 -0.171 5.944 1.00 61.72 291 SER A C 1
ATOM 2411 O O . SER A 1 291 ? 3.889 0.390 7.013 1.00 61.72 291 SER A O 1
ATOM 2413 N N . ARG A 1 292 ? 3.896 0.430 4.767 1.00 63.34 292 ARG A N 1
ATOM 2414 C CA . ARG A 1 292 ? 3.408 1.810 4.638 1.00 63.34 292 ARG A CA 1
ATOM 2415 C C . ARG A 1 292 ? 1.959 1.949 5.104 1.00 63.34 292 ARG A C 1
ATOM 2417 O O . ARG A 1 292 ? 1.597 2.969 5.674 1.00 63.34 292 ARG A O 1
ATOM 2424 N N . ILE A 1 293 ? 1.128 0.945 4.845 1.00 73.06 293 ILE A N 1
ATOM 2425 C CA . ILE A 1 293 ? -0.264 0.897 5.305 1.00 73.06 293 ILE A CA 1
ATOM 2426 C C . ILE A 1 293 ? -0.304 0.800 6.830 1.00 73.06 293 ILE A C 1
ATOM 2428 O O . ILE A 1 293 ? -1.007 1.584 7.457 1.00 73.06 293 ILE A O 1
ATOM 2432 N N . SER A 1 294 ? 0.495 -0.090 7.423 1.00 67.44 294 SER A N 1
ATOM 2433 C CA . SER A 1 294 ? 0.613 -0.243 8.877 1.00 67.44 294 SER A CA 1
ATOM 2434 C C . SER A 1 294 ? 1.137 1.027 9.561 1.00 67.44 294 SER A C 1
ATOM 2436 O O . SER A 1 294 ? 0.632 1.424 10.614 1.00 67.44 294 SER A O 1
ATOM 2438 N N . GLU A 1 295 ? 2.092 1.720 8.935 1.00 70.94 295 GLU A N 1
ATOM 2439 C CA . GLU A 1 295 ? 2.593 3.015 9.404 1.00 70.94 295 GLU A CA 1
ATOM 2440 C C . GLU A 1 295 ? 1.506 4.101 9.363 1.00 70.94 295 GLU A C 1
ATOM 2442 O O . GLU A 1 295 ? 1.310 4.818 10.345 1.00 70.94 295 GLU A O 1
ATOM 2447 N N . ILE A 1 296 ? 0.765 4.215 8.252 1.00 75.12 296 ILE A N 1
ATOM 2448 C CA . ILE A 1 296 ? -0.327 5.194 8.121 1.00 75.12 296 ILE A CA 1
ATOM 2449 C C . ILE A 1 296 ? -1.472 4.862 9.082 1.00 75.12 296 ILE A C 1
ATOM 2451 O O . ILE A 1 296 ? -2.043 5.773 9.672 1.00 75.12 296 ILE A O 1
ATOM 2455 N N . ASN A 1 297 ? -1.787 3.584 9.280 1.00 79.19 297 ASN A N 1
ATOM 2456 C CA . ASN A 1 297 ? -2.781 3.133 10.249 1.00 79.19 297 ASN A CA 1
ATOM 2457 C C . ASN A 1 297 ? -2.390 3.572 11.674 1.00 79.19 297 ASN A C 1
ATOM 2459 O O . ASN A 1 297 ? -3.141 4.292 12.332 1.00 79.19 297 ASN A O 1
ATOM 2463 N N . SER A 1 298 ? -1.143 3.302 12.075 1.00 72.44 298 SER A N 1
ATOM 2464 C CA . SER A 1 298 ? -0.589 3.775 13.353 1.00 72.44 298 SER A CA 1
ATOM 2465 C C . SER A 1 298 ? -0.609 5.308 13.464 1.00 72.44 298 SER A C 1
ATOM 2467 O O . SER A 1 298 ? -0.821 5.868 14.543 1.00 72.44 298 SER A O 1
ATOM 2469 N N . TYR A 1 299 ? -0.397 6.013 12.347 1.00 82.12 299 TYR A N 1
ATOM 2470 C CA . TYR A 1 299 ? -0.497 7.471 12.274 1.00 82.12 299 TYR A CA 1
ATOM 2471 C C . TYR A 1 299 ? -1.930 7.972 12.451 1.00 82.12 299 TYR A C 1
ATOM 2473 O O . TYR A 1 299 ? -2.125 8.941 13.177 1.00 82.12 299 TYR A O 1
ATOM 2481 N N . ILE A 1 300 ? -2.932 7.329 11.855 1.00 83.06 300 ILE A N 1
ATOM 2482 C CA . ILE A 1 300 ? -4.346 7.691 12.039 1.00 83.06 300 ILE A CA 1
ATOM 2483 C C . ILE A 1 300 ? -4.738 7.551 13.516 1.00 83.06 300 ILE A C 1
ATOM 2485 O O . ILE A 1 300 ? -5.379 8.447 14.068 1.00 83.06 300 ILE A O 1
ATOM 2489 N N . GLU A 1 301 ? -4.303 6.477 14.180 1.00 76.88 301 GLU A N 1
ATOM 2490 C CA . GLU A 1 301 ? -4.657 6.218 15.578 1.00 76.88 301 GLU A CA 1
ATOM 2491 C C . GLU A 1 301 ? -3.995 7.161 16.586 1.00 76.88 301 GLU A C 1
ATOM 2493 O O . GLU A 1 301 ? -4.591 7.461 17.630 1.00 76.88 301 GLU A O 1
ATOM 2498 N N . GLY A 1 302 ? -2.756 7.592 16.334 1.00 72.25 302 GLY A N 1
ATOM 2499 C CA . GLY A 1 302 ? -1.990 8.330 17.339 1.00 72.25 302 GLY A CA 1
ATOM 2500 C C . GLY A 1 302 ? -0.965 9.336 16.844 1.00 72.25 302 GLY A C 1
ATOM 2501 O O . GLY A 1 302 ? -0.249 9.886 17.677 1.00 72.25 302 GLY A O 1
ATOM 2502 N N . GLY A 1 303 ? -0.932 9.636 15.548 1.00 78.62 303 GLY A N 1
ATOM 2503 C CA . GLY A 1 303 ? -0.158 10.729 14.964 1.00 78.62 303 GLY A CA 1
ATOM 2504 C C . GLY A 1 303 ? 1.356 10.596 15.142 1.00 78.62 303 GLY A C 1
ATOM 2505 O O . GLY A 1 303 ? 1.871 9.680 15.779 1.00 78.62 303 GLY A O 1
ATOM 2506 N N . PHE A 1 304 ? 2.104 11.543 14.582 1.00 72.44 304 PHE A N 1
ATOM 2507 C CA . PHE A 1 304 ? 3.556 11.611 14.763 1.00 72.44 304 PHE A CA 1
ATOM 2508 C C . PHE A 1 304 ? 3.906 12.392 16.049 1.00 72.44 304 PHE A C 1
ATOM 2510 O O . PHE A 1 304 ? 3.304 13.445 16.276 1.00 72.44 304 PHE A O 1
ATOM 2517 N N . PRO A 1 305 ? 4.887 11.955 16.871 1.00 71.31 305 PRO A N 1
ATOM 2518 C CA . PRO A 1 305 ? 5.811 10.834 16.654 1.00 71.31 305 PRO A CA 1
ATOM 2519 C C . PRO A 1 305 ? 5.363 9.488 17.251 1.00 71.31 305 PRO A C 1
ATOM 2521 O O . PRO A 1 305 ? 6.097 8.512 17.156 1.00 71.31 305 PRO A O 1
ATOM 2524 N N . TRP A 1 306 ? 4.188 9.393 17.877 1.00 74.75 306 TRP A N 1
ATOM 2525 C CA . TRP A 1 306 ? 3.731 8.147 18.514 1.00 74.75 306 TRP A CA 1
ATOM 2526 C C . TRP A 1 306 ? 3.599 6.971 17.535 1.00 74.75 306 TRP A C 1
ATOM 2528 O O . TRP A 1 306 ? 3.903 5.831 17.883 1.00 74.75 306 TRP A O 1
ATOM 2538 N N . SER A 1 307 ? 3.212 7.251 16.292 1.00 73.31 307 SER A N 1
ATOM 2539 C CA . SER A 1 307 ? 3.034 6.257 15.235 1.00 73.31 307 SER A CA 1
ATOM 2540 C C . SER A 1 307 ? 4.319 5.554 14.802 1.00 73.31 307 SER A C 1
ATOM 2542 O O . SER A 1 307 ? 4.240 4.494 14.195 1.00 73.31 307 SER A O 1
ATOM 2544 N N . THR A 1 308 ? 5.496 6.116 15.100 1.00 73.38 308 THR A N 1
ATOM 2545 C CA . THR A 1 308 ? 6.794 5.508 14.753 1.00 73.38 308 THR A CA 1
ATOM 2546 C C . THR A 1 308 ? 7.359 4.629 15.870 1.00 73.38 308 THR A C 1
ATOM 2548 O O . THR A 1 308 ? 8.436 4.061 15.717 1.00 73.38 308 THR A O 1
ATOM 2551 N N . LEU A 1 309 ? 6.678 4.559 17.017 1.00 68.12 309 LEU A N 1
ATOM 2552 C CA . LEU A 1 309 ? 7.088 3.755 18.166 1.00 68.12 309 LEU A CA 1
ATOM 2553 C C . LEU A 1 309 ? 6.683 2.291 17.981 1.00 68.12 309 LEU A C 1
ATOM 2555 O O . LEU A 1 309 ? 5.644 1.995 17.392 1.00 68.12 309 LEU A O 1
ATOM 2559 N N . SER A 1 310 ? 7.449 1.364 18.557 1.00 70.56 310 SER A N 1
ATOM 2560 C CA . SER A 1 310 ? 7.033 -0.040 18.617 1.00 70.56 310 SER A CA 1
ATOM 2561 C C . SER A 1 310 ? 5.782 -0.216 19.487 1.00 70.56 310 SER A C 1
ATOM 2563 O O . SER A 1 310 ? 5.530 0.558 20.411 1.00 70.56 310 SER A O 1
ATOM 2565 N N . THR A 1 311 ? 5.020 -1.293 19.279 1.00 65.62 311 THR A N 1
ATOM 2566 C CA . THR A 1 311 ? 3.803 -1.584 20.062 1.00 65.62 311 THR A CA 1
ATOM 2567 C C . THR A 1 311 ? 4.060 -1.629 21.576 1.00 65.62 311 THR A C 1
ATOM 2569 O O . THR A 1 311 ? 3.199 -1.257 22.373 1.00 65.62 311 THR A O 1
ATOM 2572 N N . ASN A 1 312 ? 5.254 -2.058 22.000 1.00 59.38 312 ASN A N 1
ATOM 2573 C CA . ASN A 1 312 ? 5.643 -2.064 23.412 1.00 59.38 312 ASN A CA 1
ATOM 2574 C C . ASN A 1 312 ? 5.911 -0.648 23.940 1.00 59.38 312 ASN A C 1
ATOM 2576 O O . ASN A 1 312 ? 5.506 -0.320 25.055 1.00 59.38 312 ASN A O 1
ATOM 2580 N N . GLU A 1 313 ? 6.543 0.207 23.136 1.00 60.78 313 GLU A N 1
ATOM 2581 C CA . GLU A 1 313 ? 6.791 1.610 23.473 1.00 60.78 313 GLU A CA 1
ATOM 2582 C C . GLU A 1 313 ? 5.505 2.438 23.473 1.00 60.78 313 GLU A C 1
ATOM 2584 O O . GLU A 1 313 ? 5.340 3.276 24.356 1.00 60.78 313 GLU A O 1
ATOM 2589 N N . GLN A 1 314 ? 4.570 2.174 22.557 1.00 62.34 314 GLN A N 1
ATOM 2590 C CA . GLN A 1 314 ? 3.248 2.812 22.498 1.00 62.34 314 GLN A CA 1
ATOM 2591 C C . GLN A 1 314 ? 2.404 2.547 23.756 1.00 62.34 314 GLN A C 1
ATOM 2593 O O . GLN A 1 314 ? 1.598 3.389 24.158 1.00 62.34 314 GLN A O 1
ATOM 2598 N N . ARG A 1 315 ? 2.605 1.388 24.399 1.00 58.69 315 ARG A N 1
ATOM 2599 C CA . ARG A 1 315 ? 1.945 0.989 25.656 1.00 58.69 315 ARG A CA 1
ATOM 2600 C C . ARG A 1 315 ? 2.580 1.618 26.901 1.00 58.69 315 ARG A C 1
ATOM 2602 O O . ARG A 1 315 ? 2.000 1.526 27.984 1.00 58.69 315 ARG A O 1
ATOM 2609 N N . SER A 1 316 ? 3.749 2.252 26.774 1.00 54.78 316 SER A N 1
ATOM 2610 C CA . SER A 1 316 ? 4.397 2.960 27.880 1.00 54.78 316 SER A CA 1
ATOM 2611 C C . SER A 1 316 ? 3.667 4.264 28.194 1.00 54.78 316 SER A C 1
ATOM 2613 O O . SER A 1 316 ? 3.435 5.090 27.312 1.00 54.78 316 SER A O 1
ATOM 2615 N N . PHE A 1 317 ? 3.367 4.492 29.474 1.00 47.66 317 PHE A N 1
ATOM 2616 C CA . PHE A 1 317 ? 2.759 5.736 29.951 1.00 47.66 317 PHE A CA 1
ATOM 2617 C C . PHE A 1 317 ? 3.615 6.969 29.614 1.00 47.66 317 PHE A C 1
ATOM 2619 O O . PHE A 1 317 ? 3.079 8.015 29.255 1.00 47.66 317 PHE A O 1
ATOM 2626 N N . GLU A 1 318 ? 4.947 6.841 29.633 1.00 50.22 318 GLU A N 1
ATOM 2627 C CA . GLU A 1 318 ? 5.842 7.943 29.264 1.00 50.22 318 GLU A CA 1
ATOM 2628 C C . GLU A 1 318 ? 5.686 8.378 27.807 1.00 50.22 318 GLU A C 1
ATOM 2630 O O . GLU A 1 318 ? 5.892 9.553 27.511 1.00 50.22 318 GLU A O 1
ATOM 2635 N N . ASN A 1 319 ? 5.296 7.462 26.919 1.00 49.41 319 ASN A N 1
ATOM 2636 C CA . ASN A 1 319 ? 5.131 7.717 25.492 1.00 49.41 319 ASN A CA 1
ATOM 2637 C C . ASN A 1 319 ? 3.684 8.036 25.106 1.00 49.41 319 ASN A C 1
ATOM 2639 O O . ASN A 1 319 ? 3.456 8.552 24.016 1.00 49.41 319 ASN A O 1
ATOM 2643 N N . GLN A 1 320 ? 2.703 7.827 25.992 1.00 60.12 320 GLN A N 1
ATOM 2644 C CA . GLN A 1 320 ? 1.319 8.251 25.739 1.00 60.12 320 GLN A CA 1
ATOM 2645 C C . GLN A 1 320 ? 1.212 9.764 25.500 1.00 60.12 320 GLN A C 1
ATOM 2647 O O . GLN A 1 320 ? 0.381 10.201 24.709 1.00 60.12 320 GLN A O 1
ATOM 2652 N N . LYS A 1 321 ? 2.102 10.563 26.104 1.00 60.31 321 LYS A N 1
ATOM 2653 C CA . LYS A 1 321 ? 2.198 12.016 25.870 1.00 60.31 321 LYS A CA 1
ATOM 2654 C C . LYS A 1 321 ? 2.614 12.399 24.441 1.00 60.31 321 LYS A C 1
ATOM 2656 O O . LYS A 1 321 ? 2.498 13.561 24.073 1.00 60.31 321 LYS A O 1
ATOM 2661 N N . LEU A 1 322 ? 3.143 11.449 23.664 1.00 61.47 322 LEU A N 1
ATOM 2662 C CA . LEU A 1 322 ? 3.543 11.652 22.269 1.00 61.47 322 LEU A CA 1
ATOM 2663 C C . LEU A 1 322 ? 2.374 11.463 21.299 1.00 61.47 322 LEU A C 1
ATOM 2665 O O . LEU A 1 322 ? 2.532 11.739 20.111 1.00 61.47 322 LEU A O 1
ATOM 2669 N N . LYS A 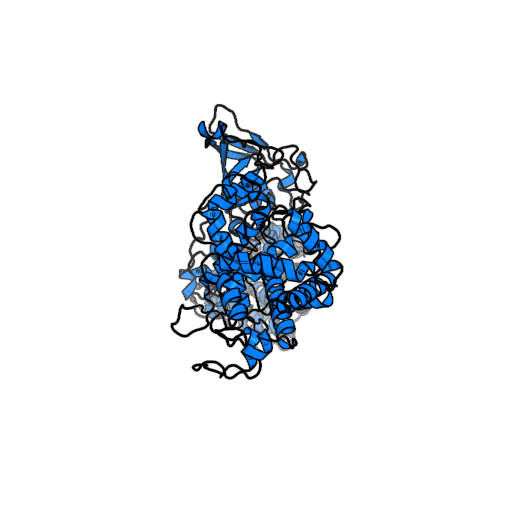1 323 ? 1.226 10.979 21.790 1.00 69.69 323 LYS A N 1
ATOM 2670 C CA . LYS A 1 323 ? 0.040 10.735 20.978 1.00 69.69 323 LYS A CA 1
ATOM 2671 C C . LYS A 1 323 ? -0.553 12.062 20.499 1.00 69.69 323 LYS A C 1
ATOM 2673 O O . LYS A 1 323 ? -0.891 12.923 21.308 1.00 69.69 323 LYS A O 1
ATOM 2678 N N . MET A 1 324 ? -0.694 12.197 19.188 1.00 76.06 324 MET A N 1
ATOM 2679 C CA . MET A 1 324 ? -1.224 13.364 18.485 1.00 76.06 324 MET A CA 1
ATOM 2680 C C . MET A 1 324 ? -2.339 12.941 17.514 1.00 76.06 324 MET A C 1
ATOM 2682 O O . MET A 1 324 ? -2.457 11.763 17.189 1.00 76.06 324 MET A O 1
ATOM 2686 N N . PRO A 1 325 ? -3.181 13.863 17.023 1.00 76.31 325 PRO A N 1
ATOM 2687 C CA . PRO A 1 325 ? -4.133 13.536 15.965 1.00 76.31 325 PRO A CA 1
ATOM 2688 C C . PRO A 1 325 ? -3.434 13.170 14.644 1.00 76.31 325 PRO A C 1
ATOM 2690 O O . PRO A 1 325 ? -2.516 13.867 14.205 1.00 76.31 325 PRO A O 1
ATOM 2693 N N . GLY A 1 326 ? -3.899 12.106 13.987 1.00 81.50 326 GLY A N 1
ATOM 2694 C CA . GLY A 1 326 ? -3.458 11.703 12.651 1.00 81.50 326 GLY A CA 1
ATOM 2695 C C . GLY A 1 326 ? -4.243 12.393 11.540 1.00 81.50 326 GLY A C 1
ATOM 2696 O O . GLY A 1 326 ? -5.212 11.836 11.031 1.00 81.50 326 GLY A O 1
ATOM 2697 N N . PHE A 1 327 ? -3.859 13.609 11.152 1.00 83.25 327 PHE A N 1
ATOM 2698 C CA . PHE A 1 327 ? -4.577 14.352 10.111 1.00 83.25 327 PHE A CA 1
ATOM 2699 C C . PHE A 1 327 ? -4.170 13.926 8.695 1.00 83.25 327 PHE A C 1
ATOM 2701 O O . PHE A 1 327 ? -2.987 13.888 8.363 1.00 83.25 327 PHE A O 1
ATOM 2708 N N . LEU A 1 328 ? -5.156 13.711 7.819 1.00 87.31 328 LEU A N 1
ATOM 2709 C CA . LEU A 1 328 ? -4.949 13.459 6.389 1.00 87.31 328 LEU A CA 1
ATOM 2710 C C . LEU A 1 328 ? -5.507 14.625 5.549 1.00 87.31 328 LEU A C 1
ATOM 2712 O O . LEU A 1 328 ? -6.565 14.496 4.940 1.00 87.31 328 LEU A O 1
ATOM 2716 N N . PRO A 1 329 ? -4.816 15.782 5.496 1.00 83.31 329 PRO A N 1
ATOM 2717 C CA . PRO A 1 329 ? -5.330 16.985 4.831 1.00 83.31 329 PRO A CA 1
ATOM 2718 C C . PRO A 1 329 ? -5.236 16.932 3.298 1.00 83.31 329 PRO A C 1
ATOM 2720 O O . PRO A 1 329 ? -5.755 17.808 2.614 1.00 83.31 329 PRO A O 1
ATOM 2723 N N . THR A 1 330 ? -4.530 15.943 2.748 1.00 87.81 330 THR A N 1
ATOM 2724 C CA . THR A 1 330 ? -4.318 15.813 1.301 1.00 87.81 330 THR A CA 1
ATOM 2725 C C . THR A 1 330 ? -5.473 15.061 0.665 1.00 87.81 330 THR A C 1
ATOM 2727 O O . THR A 1 330 ? -5.858 13.995 1.146 1.00 87.81 330 THR A O 1
ATOM 2730 N N . ALA A 1 331 ? -6.013 15.614 -0.421 1.00 92.56 331 ALA A N 1
ATOM 2731 C CA . ALA A 1 331 ? -7.151 15.018 -1.099 1.00 92.56 331 ALA A CA 1
ATOM 2732 C C . ALA A 1 331 ? -6.831 13.627 -1.662 1.00 92.56 331 ALA A C 1
ATOM 2734 O O . ALA A 1 331 ? -5.715 13.342 -2.111 1.00 92.56 331 ALA A O 1
ATOM 2735 N N . ILE A 1 332 ? -7.835 12.759 -1.634 1.00 93.75 332 ILE A N 1
ATOM 2736 C CA . ILE A 1 332 ? -7.888 11.562 -2.464 1.00 93.75 332 ILE A CA 1
ATOM 2737 C C . ILE A 1 332 ? -8.335 12.001 -3.855 1.00 93.75 332 ILE A C 1
ATOM 2739 O O . ILE A 1 332 ? -9.333 12.709 -3.990 1.00 93.75 332 ILE A O 1
ATOM 2743 N N . ILE A 1 333 ? -7.584 11.609 -4.880 1.00 93.81 333 ILE A N 1
ATOM 2744 C CA . ILE A 1 333 ? -7.941 11.894 -6.269 1.00 93.81 333 ILE A CA 1
ATOM 2745 C C . ILE A 1 333 ? -8.649 10.666 -6.815 1.00 93.81 333 ILE A C 1
ATOM 2747 O O . ILE A 1 333 ? -8.103 9.564 -6.738 1.00 93.81 333 ILE A O 1
ATOM 2751 N N . ALA A 1 334 ? -9.851 10.846 -7.348 1.00 94.75 334 ALA A N 1
ATOM 2752 C CA . ALA A 1 334 ? -10.705 9.748 -7.774 1.00 94.75 334 ALA A CA 1
ATOM 2753 C C . ALA A 1 334 ? -11.366 10.021 -9.130 1.00 9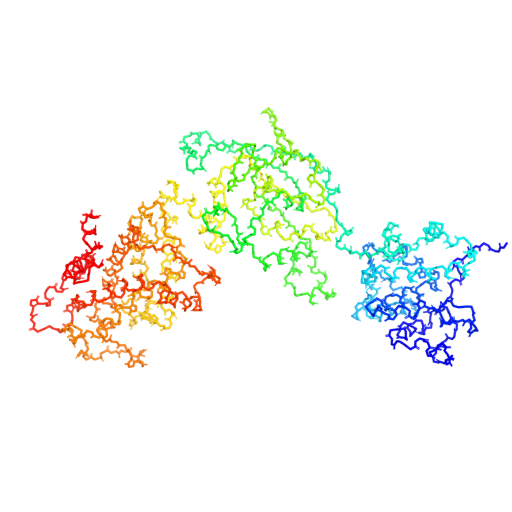4.75 334 ALA A C 1
ATOM 2755 O O . ALA A 1 334 ? -11.477 11.165 -9.570 1.00 94.75 334 ALA A O 1
ATOM 2756 N N . ASN A 1 335 ? -11.832 8.958 -9.773 1.00 93.94 335 ASN A N 1
ATOM 2757 C CA . ASN A 1 335 ? -12.714 8.998 -10.926 1.00 93.94 335 ASN A CA 1
ATOM 2758 C C . ASN A 1 335 ? -14.037 8.303 -10.580 1.00 93.94 335 ASN A C 1
ATOM 2760 O O . ASN A 1 335 ? -14.035 7.199 -10.041 1.00 93.94 335 ASN A O 1
ATOM 2764 N N . ILE A 1 336 ? -15.159 8.945 -10.893 1.00 93.94 336 ILE A N 1
ATOM 2765 C CA . ILE A 1 336 ? -16.500 8.364 -10.793 1.00 93.94 336 ILE A CA 1
ATOM 2766 C C . ILE A 1 336 ? -16.832 7.741 -12.147 1.00 93.94 336 ILE A C 1
ATOM 2768 O O . ILE A 1 336 ? -16.801 8.427 -13.172 1.00 93.94 336 ILE A O 1
ATOM 2772 N N . ILE A 1 337 ? -17.152 6.448 -12.154 1.00 90.19 337 ILE A N 1
ATOM 2773 C CA . ILE A 1 337 ? -17.462 5.717 -13.384 1.00 90.19 337 ILE A CA 1
ATOM 2774 C C . ILE A 1 337 ? -18.841 6.143 -13.906 1.00 90.19 337 ILE A C 1
ATOM 2776 O O . ILE A 1 337 ? -19.837 6.097 -13.181 1.00 90.19 337 ILE A O 1
ATOM 2780 N N . GLY A 1 338 ? -18.891 6.562 -15.173 1.00 86.69 338 GLY A N 1
ATOM 2781 C CA . GLY A 1 338 ? -20.129 6.927 -15.855 1.00 86.69 338 GLY A CA 1
ATOM 2782 C C . GLY A 1 338 ? -20.941 5.713 -16.336 1.00 86.69 338 GLY A C 1
ATOM 2783 O O . GLY A 1 338 ? -20.441 4.586 -16.376 1.00 86.69 338 GLY A O 1
ATOM 2784 N N . PRO A 1 339 ? -22.206 5.920 -16.740 1.00 81.56 339 PRO A N 1
ATOM 2785 C CA . PRO A 1 339 ? -23.013 4.860 -17.337 1.00 81.56 339 PRO A CA 1
ATOM 2786 C C . PRO A 1 339 ? -22.385 4.357 -18.648 1.00 81.56 339 PRO A C 1
ATOM 2788 O O . PRO A 1 339 ? -21.850 5.143 -19.426 1.00 81.56 339 PRO A O 1
ATOM 2791 N N . ASN A 1 340 ? -22.516 3.054 -18.922 1.00 75.94 340 ASN A N 1
ATOM 2792 C CA . ASN A 1 340 ? -22.026 2.363 -20.131 1.00 75.94 340 ASN A CA 1
ATOM 2793 C C . ASN A 1 340 ? -20.501 2.218 -20.269 1.00 75.94 340 ASN A C 1
ATOM 2795 O O . ASN A 1 340 ? -20.027 1.695 -21.279 1.00 75.94 340 ASN A O 1
ATOM 2799 N N . GLU A 1 341 ? -19.728 2.630 -19.268 1.00 77.19 341 GLU A N 1
ATOM 2800 C CA . GLU A 1 341 ? -18.287 2.408 -19.258 1.00 77.19 341 GLU A CA 1
ATOM 2801 C C . GLU A 1 341 ? -17.937 0.943 -19.000 1.00 77.19 341 GLU A C 1
ATOM 2803 O O . GLU A 1 341 ? -18.526 0.271 -18.146 1.00 77.19 341 GLU A O 1
ATOM 2808 N N . LYS A 1 342 ? -16.925 0.463 -19.727 1.00 70.56 342 LYS A N 1
ATOM 2809 C CA . LYS A 1 342 ? -16.369 -0.879 -19.558 1.00 70.56 342 LYS A CA 1
ATOM 2810 C C . LYS A 1 342 ? -14.986 -0.810 -18.924 1.00 70.56 342 LYS A C 1
ATOM 2812 O O . LYS A 1 342 ? -14.165 0.035 -19.284 1.00 70.56 342 LYS A O 1
ATOM 2817 N N . ARG A 1 343 ? -14.716 -1.724 -17.995 1.00 68.88 343 ARG A N 1
ATOM 2818 C CA . ARG A 1 343 ? -13.402 -1.956 -17.379 1.00 68.88 343 ARG A CA 1
ATOM 2819 C C . ARG A 1 343 ? -13.117 -3.451 -17.433 1.00 68.88 343 ARG A C 1
ATOM 2821 O O . ARG A 1 343 ? -13.881 -4.220 -16.863 1.00 68.88 343 ARG A O 1
ATOM 2828 N N . ASN A 1 344 ? -12.070 -3.863 -18.152 1.00 58.50 344 ASN A N 1
ATOM 2829 C CA . ASN A 1 344 ? -11.668 -5.272 -18.320 1.00 58.50 344 ASN A CA 1
ATOM 2830 C C . ASN A 1 344 ? -12.874 -6.186 -18.643 1.00 58.50 344 ASN A C 1
ATOM 2832 O O . ASN A 1 344 ? -13.157 -7.145 -17.932 1.00 58.50 344 ASN A O 1
ATOM 2836 N N . ASN A 1 345 ? -13.659 -5.817 -19.663 1.00 65.00 345 ASN A N 1
ATOM 2837 C CA . ASN A 1 345 ? -14.904 -6.488 -20.082 1.00 65.00 345 ASN A CA 1
ATOM 2838 C C . ASN A 1 345 ? -16.076 -6.502 -19.078 1.00 65.00 345 ASN A C 1
ATOM 2840 O O . ASN A 1 345 ? -17.141 -7.025 -19.404 1.00 65.00 345 ASN A O 1
ATOM 2844 N N . LYS A 1 346 ? -15.950 -5.870 -17.907 1.00 70.06 346 LYS A N 1
ATOM 2845 C CA . LYS A 1 346 ? -17.044 -5.669 -16.946 1.00 70.06 346 LYS A CA 1
ATOM 2846 C C . LYS A 1 346 ? -17.687 -4.296 -17.114 1.00 70.06 346 LYS A C 1
ATOM 2848 O O . LYS A 1 346 ? -17.025 -3.340 -17.506 1.00 70.06 346 LYS A O 1
ATOM 2853 N N . SER A 1 347 ? -18.980 -4.197 -16.822 1.00 79.12 347 SER A N 1
ATOM 2854 C CA . SER A 1 347 ? -19.736 -2.936 -16.797 1.00 79.12 347 SER A CA 1
ATOM 2855 C C . SER A 1 347 ? -20.374 -2.768 -15.426 1.00 79.12 347 SER A C 1
ATOM 2857 O O . SER A 1 347 ? -20.777 -3.757 -14.813 1.00 79.12 347 SER A O 1
ATOM 2859 N N . ILE A 1 348 ? -20.474 -1.529 -14.953 1.00 83.94 348 ILE A N 1
ATOM 2860 C CA . ILE A 1 348 ? -21.184 -1.243 -13.709 1.00 83.94 348 ILE A CA 1
ATOM 2861 C C . ILE A 1 348 ? -22.683 -1.496 -13.900 1.00 83.94 348 ILE A C 1
ATOM 2863 O O . ILE A 1 348 ? -23.260 -1.110 -14.920 1.00 83.94 348 ILE A O 1
ATOM 2867 N N . LYS A 1 349 ? -23.312 -2.174 -12.935 1.00 87.25 349 LYS A N 1
ATOM 2868 C CA . LYS A 1 349 ? -24.760 -2.402 -12.956 1.00 87.25 349 LYS A CA 1
ATOM 2869 C C . LYS A 1 349 ? -25.489 -1.089 -12.705 1.00 87.25 349 LYS A C 1
ATOM 2871 O O . LYS A 1 349 ? -25.027 -0.254 -11.934 1.00 87.25 349 LYS A O 1
ATOM 2876 N N . GLU A 1 350 ? -26.658 -0.927 -13.320 1.00 86.94 350 GLU A N 1
ATOM 2877 C CA . GLU A 1 350 ? -27.444 0.305 -13.187 1.00 86.94 350 GLU A CA 1
ATOM 2878 C C . GLU A 1 350 ? -27.838 0.597 -11.731 1.00 86.94 350 GLU A C 1
ATOM 2880 O O . GLU A 1 350 ? -27.859 1.755 -11.316 1.00 86.94 350 GLU A O 1
ATOM 2885 N N . GLU A 1 351 ? -28.088 -0.450 -10.942 1.00 89.38 351 GLU A N 1
ATOM 2886 C CA . GLU A 1 351 ? -28.383 -0.332 -9.514 1.00 89.38 351 GLU A CA 1
ATOM 2887 C C . GLU A 1 351 ? -27.203 0.233 -8.714 1.00 89.38 351 GLU A C 1
ATOM 2889 O O . GLU A 1 351 ? -27.431 1.037 -7.819 1.00 89.38 351 GLU A O 1
ATOM 2894 N N . ASP A 1 352 ? -25.957 -0.084 -9.081 1.00 90.06 352 ASP A N 1
ATOM 2895 C CA . ASP A 1 352 ? -24.737 0.311 -8.359 1.00 90.06 352 ASP A CA 1
ATOM 2896 C C . ASP A 1 352 ? -24.181 1.686 -8.775 1.00 90.06 352 ASP A C 1
ATOM 2898 O O . ASP A 1 352 ? -23.202 2.169 -8.198 1.00 90.06 352 ASP A O 1
ATOM 2902 N N . LEU A 1 353 ? -24.797 2.340 -9.767 1.00 90.50 353 LEU A N 1
ATOM 2903 C CA . LEU A 1 353 ? -24.358 3.640 -10.272 1.00 90.50 353 LEU A CA 1
ATOM 2904 C C . LEU A 1 353 ? -24.537 4.752 -9.233 1.00 90.50 353 LEU A C 1
ATOM 2906 O O . LEU A 1 353 ? -25.643 5.044 -8.767 1.00 90.50 353 LEU A O 1
ATOM 2910 N N . ILE A 1 354 ? -23.449 5.472 -8.969 1.00 93.81 354 ILE A N 1
ATOM 2911 C CA . ILE A 1 354 ? -23.485 6.744 -8.249 1.00 93.81 354 ILE A CA 1
ATOM 2912 C C . ILE A 1 354 ? -23.767 7.860 -9.255 1.00 93.81 354 ILE A C 1
ATOM 2914 O O . ILE A 1 354 ? -23.151 7.926 -10.318 1.00 93.81 354 ILE A O 1
ATOM 2918 N N . LYS A 1 355 ? -24.702 8.754 -8.923 1.00 93.00 355 LYS A N 1
ATOM 2919 C CA . LYS A 1 355 ? -25.126 9.839 -9.821 1.00 93.00 355 LYS A CA 1
ATOM 2920 C C . LYS A 1 355 ? -24.594 11.182 -9.348 1.00 93.00 355 LYS A C 1
ATOM 2922 O O . LYS A 1 355 ? -24.634 11.481 -8.157 1.00 93.00 355 LYS A O 1
ATOM 2927 N N . VAL A 1 356 ? -24.148 11.999 -10.294 1.00 93.12 356 VAL A N 1
ATOM 2928 C CA . VAL A 1 356 ? -23.770 13.394 -10.065 1.00 93.12 356 VAL A CA 1
ATOM 2929 C C . VAL A 1 356 ? -24.893 14.286 -10.585 1.00 93.12 356 VAL A C 1
ATOM 2931 O O . VAL A 1 356 ? -25.199 14.281 -11.771 1.00 93.12 356 VAL A O 1
ATOM 2934 N N . ASP A 1 357 ? -25.524 15.024 -9.679 1.00 92.50 357 ASP A N 1
ATOM 2935 C CA . ASP A 1 357 ? -26.555 16.019 -9.970 1.00 92.50 357 ASP A CA 1
ATOM 2936 C C . ASP A 1 357 ? -25.896 17.404 -9.943 1.00 92.50 357 ASP A C 1
ATOM 2938 O O . ASP A 1 357 ? -25.602 17.930 -8.867 1.00 92.50 357 ASP A O 1
ATOM 2942 N N . ALA A 1 358 ? -25.551 17.938 -11.116 1.00 88.00 358 ALA A N 1
ATOM 2943 C CA . ALA A 1 358 ? -24.752 19.154 -11.268 1.00 88.00 358 ALA A CA 1
ATOM 2944 C C . ALA A 1 358 ? -25.424 20.129 -12.252 1.00 88.00 358 ALA A C 1
ATOM 2946 O O . ALA A 1 358 ? -25.186 20.023 -13.455 1.00 88.00 358 ALA A O 1
ATOM 2947 N N . PRO A 1 359 ? -26.243 21.079 -11.769 1.00 85.56 359 PRO A N 1
ATOM 2948 C CA . PRO A 1 359 ? -26.829 22.119 -12.609 1.00 85.56 359 PRO A CA 1
ATOM 2949 C C . PRO A 1 359 ? -25.750 22.940 -13.332 1.00 85.56 359 PRO A C 1
ATOM 2951 O O . PRO A 1 359 ? -24.702 23.258 -12.760 1.00 85.56 359 PRO A O 1
ATOM 2954 N N . ASP A 1 360 ? -25.995 23.298 -14.593 1.00 77.38 360 ASP A N 1
ATOM 2955 C CA . ASP A 1 360 ? -25.013 24.014 -15.417 1.00 77.38 360 ASP A CA 1
ATOM 2956 C C . ASP A 1 360 ? -24.703 25.425 -14.897 1.00 77.38 360 ASP A C 1
ATOM 2958 O O . ASP A 1 360 ? -23.570 25.892 -15.012 1.00 77.38 360 ASP A O 1
ATOM 2962 N N . ASP A 1 361 ? -25.685 26.076 -14.275 1.00 79.50 361 ASP A N 1
ATOM 2963 C CA . ASP A 1 361 ? -25.654 27.461 -13.804 1.00 79.50 361 ASP A CA 1
ATOM 2964 C C . ASP A 1 361 ? -25.206 27.621 -12.340 1.00 79.50 361 ASP A C 1
ATOM 2966 O O . ASP A 1 361 ? -25.225 28.731 -11.801 1.00 79.50 361 ASP A O 1
ATOM 2970 N N . GLN A 1 362 ? -24.790 26.536 -11.678 1.00 83.94 362 GLN A N 1
ATOM 2971 C CA . GLN A 1 362 ? -24.445 26.545 -10.257 1.00 83.94 362 GLN A CA 1
ATOM 2972 C C . GLN A 1 362 ? -23.070 25.931 -9.985 1.00 83.94 362 GLN A C 1
ATOM 2974 O O . GLN A 1 362 ? -22.632 24.970 -10.612 1.00 83.94 362 GLN A O 1
ATOM 2979 N N . TYR A 1 363 ? -22.394 26.475 -8.972 1.00 87.12 363 TYR A N 1
ATOM 2980 C CA . TYR A 1 363 ? -21.153 25.903 -8.436 1.00 87.12 363 TYR A CA 1
ATOM 2981 C C . TYR A 1 363 ? -21.402 24.721 -7.490 1.00 87.12 363 TYR A C 1
ATOM 2983 O O . TYR A 1 363 ? -20.452 24.091 -7.033 1.00 87.12 363 TYR A O 1
ATOM 2991 N N . GLN A 1 364 ? -22.659 24.436 -7.155 1.00 92.69 364 GLN A N 1
ATOM 2992 C CA . GLN A 1 364 ? -23.043 23.342 -6.270 1.00 92.69 364 GLN A CA 1
ATOM 2993 C C . GLN A 1 364 ? -23.457 22.129 -7.098 1.00 92.69 364 GLN A C 1
ATOM 2995 O O . GLN A 1 364 ? -24.153 22.260 -8.100 1.00 92.69 364 GLN A O 1
ATOM 3000 N N . ALA A 1 365 ? -23.044 20.949 -6.655 1.00 94.12 365 ALA A N 1
ATOM 3001 C CA . ALA A 1 365 ? -23.492 19.674 -7.193 1.00 94.12 365 ALA A CA 1
ATOM 3002 C C . ALA A 1 365 ? -23.797 18.711 -6.039 1.00 94.12 365 ALA A C 1
ATOM 3004 O O . ALA A 1 365 ? -23.408 18.953 -4.898 1.00 94.12 365 ALA A O 1
ATOM 3005 N N . THR A 1 366 ? -24.501 17.616 -6.309 1.00 96.19 366 THR A N 1
ATOM 3006 C CA . THR A 1 366 ? -24.795 16.578 -5.312 1.00 96.19 366 THR A CA 1
ATOM 3007 C C . THR A 1 366 ? -24.393 15.206 -5.835 1.00 96.19 366 THR A C 1
ATOM 3009 O O . THR A 1 366 ? -24.822 14.803 -6.914 1.00 96.19 366 THR A O 1
ATOM 3012 N N . LEU A 1 367 ? -23.595 14.471 -5.058 1.00 96.44 367 LEU A N 1
ATOM 3013 C CA . LEU A 1 367 ? -23.332 13.053 -5.291 1.00 96.44 367 LEU A CA 1
ATOM 3014 C C . LEU A 1 367 ? -24.446 12.231 -4.647 1.00 96.44 367 LEU A C 1
ATOM 3016 O O . LEU A 1 367 ? -24.705 12.380 -3.453 1.00 96.44 367 LEU A O 1
ATOM 3020 N N . ARG A 1 368 ? -25.096 11.353 -5.406 1.00 96.19 368 ARG A N 1
ATOM 3021 C CA . ARG A 1 368 ? -26.181 10.493 -4.922 1.00 96.19 368 ARG A CA 1
ATOM 3022 C C . ARG A 1 368 ? -25.743 9.037 -4.928 1.00 96.19 368 ARG A C 1
ATOM 3024 O O . ARG A 1 368 ? -25.484 8.480 -5.993 1.00 96.19 368 ARG A O 1
ATOM 3031 N N . ILE A 1 369 ? -25.712 8.433 -3.743 1.00 95.12 369 ILE A N 1
ATOM 3032 C CA . ILE A 1 369 ? -25.338 7.034 -3.520 1.00 95.12 369 ILE A CA 1
ATOM 3033 C C . ILE A 1 369 ? -26.620 6.205 -3.311 1.00 95.12 369 ILE A C 1
ATOM 3035 O O . ILE A 1 369 ? -27.435 6.561 -2.452 1.00 95.12 369 ILE A O 1
ATOM 3039 N N . PRO A 1 370 ? -26.833 5.119 -4.074 1.00 93.69 370 PRO A N 1
ATOM 3040 C CA . PRO A 1 370 ? -27.947 4.192 -3.864 1.00 93.69 370 PRO A CA 1
ATOM 3041 C C . PRO A 1 370 ? -28.001 3.592 -2.445 1.00 93.69 370 PRO A C 1
ATOM 3043 O O . PRO A 1 370 ? -26.975 3.392 -1.799 1.00 93.69 370 PRO A O 1
ATOM 3046 N N . GLU A 1 371 ? -29.202 3.291 -1.933 1.00 91.00 371 GLU A N 1
ATOM 3047 C CA . GLU A 1 371 ? -29.363 2.852 -0.533 1.00 91.00 371 GLU A CA 1
ATOM 3048 C C . GLU A 1 371 ? -28.784 1.465 -0.229 1.00 91.00 371 GLU A C 1
ATOM 3050 O O . GLU A 1 371 ? -28.281 1.259 0.876 1.00 91.00 371 GLU A O 1
ATOM 3055 N N . HIS A 1 372 ? -28.847 0.530 -1.179 1.00 90.19 372 HIS A N 1
ATOM 3056 C CA . HIS A 1 372 ? -28.390 -0.853 -0.989 1.00 90.19 372 HIS A CA 1
ATOM 3057 C C . HIS A 1 372 ? -26.865 -0.953 -0.838 1.00 90.19 372 HIS A C 1
ATOM 3059 O O . HIS A 1 372 ? -26.366 -1.888 -0.223 1.00 90.19 372 HIS A O 1
ATOM 3065 N N . ILE A 1 373 ? -26.108 0.052 -1.293 1.00 90.50 373 ILE A N 1
ATOM 3066 C CA . ILE A 1 373 ? -24.648 0.132 -1.100 1.00 90.50 373 ILE A CA 1
ATOM 3067 C C . ILE A 1 373 ? -24.265 0.166 0.392 1.00 90.50 373 ILE A C 1
ATOM 3069 O O . ILE A 1 373 ? -23.193 -0.297 0.798 1.00 90.50 373 ILE A O 1
ATOM 3073 N N . PHE A 1 374 ? -25.146 0.688 1.249 1.00 89.06 374 PHE A N 1
ATOM 3074 C CA . PHE A 1 374 ? -24.910 0.748 2.692 1.00 89.06 374 PHE A CA 1
ATOM 3075 C C . PHE A 1 374 ? -25.141 -0.599 3.399 1.00 89.06 374 PHE A C 1
ATOM 3077 O O . PHE A 1 374 ? -24.869 -0.703 4.597 1.00 89.06 374 PHE A O 1
ATOM 3084 N N . ASP A 1 375 ? -25.588 -1.637 2.690 1.00 85.31 375 ASP A N 1
ATOM 3085 C CA . ASP A 1 375 ? -25.797 -2.967 3.260 1.00 85.31 375 ASP A CA 1
ATOM 3086 C C . ASP A 1 375 ? -24.465 -3.713 3.432 1.00 85.31 375 ASP A C 1
ATOM 3088 O O . ASP A 1 375 ? -23.562 -3.608 2.598 1.00 85.31 375 ASP A O 1
ATOM 3092 N N . LYS A 1 376 ? -24.314 -4.484 4.522 1.00 76.38 376 LYS A N 1
ATOM 3093 C CA . LYS A 1 376 ? -23.054 -5.193 4.851 1.00 76.38 376 LYS A CA 1
ATOM 3094 C C . LYS A 1 376 ? -22.604 -6.144 3.732 1.00 76.38 376 LYS A C 1
ATOM 3096 O O . LYS A 1 376 ? -21.411 -6.294 3.523 1.00 76.38 376 LYS A O 1
ATOM 3101 N N . ASN A 1 377 ? -23.552 -6.715 2.990 1.00 80.56 377 ASN A N 1
ATOM 3102 C CA . ASN A 1 377 ? -23.300 -7.747 1.980 1.00 80.56 377 ASN A CA 1
ATOM 3103 C C . ASN A 1 377 ? -23.174 -7.194 0.547 1.00 80.56 377 ASN A C 1
ATOM 3105 O O . ASN A 1 377 ? -23.207 -7.971 -0.403 1.00 80.56 377 ASN A O 1
ATOM 3109 N N . TRP A 1 378 ? -23.115 -5.871 0.368 1.00 87.50 378 TRP A N 1
ATOM 3110 C CA . TRP A 1 378 ? -22.948 -5.279 -0.959 1.00 87.50 378 TRP A CA 1
ATOM 3111 C C . TRP A 1 378 ? -21.519 -5.489 -1.474 1.00 87.50 378 TRP A C 1
ATOM 3113 O O . TRP A 1 378 ? -20.571 -4.936 -0.917 1.00 87.50 378 TRP A O 1
ATOM 3123 N N . GLU A 1 379 ? -21.389 -6.265 -2.548 1.00 83.44 379 GLU A N 1
ATOM 3124 C CA . GLU A 1 379 ? -20.124 -6.588 -3.213 1.00 83.44 379 GLU A CA 1
ATOM 3125 C C . GLU A 1 379 ? -20.368 -6.672 -4.735 1.00 83.44 379 GLU A C 1
ATOM 3127 O O . GLU A 1 379 ? -20.764 -7.722 -5.246 1.00 83.44 379 GLU A O 1
ATOM 3132 N N . PRO A 1 380 ? -20.240 -5.554 -5.474 1.00 86.81 380 PRO A N 1
ATOM 3133 C CA . PRO A 1 380 ? -20.504 -5.530 -6.910 1.00 86.81 380 PRO A CA 1
ATOM 3134 C C . PRO A 1 380 ? -19.313 -6.083 -7.710 1.00 86.81 380 PRO A C 1
ATOM 3136 O O . PRO A 1 380 ? -18.167 -6.033 -7.267 1.00 86.81 380 PRO A O 1
ATOM 3139 N N . ASP A 1 381 ? -19.562 -6.522 -8.948 1.00 80.00 381 ASP A N 1
ATOM 3140 C CA . ASP A 1 381 ? -18.507 -7.002 -9.859 1.00 80.00 381 ASP A CA 1
ATOM 3141 C C . ASP A 1 381 ? -17.517 -5.906 -10.291 1.00 80.00 381 ASP A C 1
ATOM 3143 O O . ASP A 1 381 ? -16.375 -6.218 -10.652 1.00 80.00 381 ASP A O 1
ATOM 3147 N N . LEU A 1 382 ? -17.989 -4.653 -10.307 1.00 83.00 382 LEU A N 1
ATOM 3148 C CA . LEU A 1 382 ? -17.240 -3.428 -10.578 1.00 83.00 382 LEU A CA 1
ATOM 3149 C C . LEU A 1 382 ? -17.757 -2.328 -9.646 1.00 83.00 382 LEU A C 1
ATOM 3151 O O . LEU A 1 382 ? -18.950 -2.018 -9.644 1.00 83.00 382 LEU A O 1
ATOM 3155 N N . LYS A 1 383 ? -16.857 -1.730 -8.867 1.00 89.88 383 LYS A N 1
ATOM 3156 C CA . LYS A 1 383 ? -17.193 -0.647 -7.941 1.00 89.88 383 LYS A CA 1
ATOM 3157 C C . LYS A 1 383 ? -17.270 0.717 -8.660 1.00 89.88 383 LYS A C 1
ATOM 3159 O O . LYS A 1 383 ? -16.560 0.921 -9.641 1.00 89.88 383 LYS A O 1
ATOM 3164 N N . PRO A 1 384 ? -18.106 1.665 -8.190 1.00 92.19 384 PRO A N 1
ATOM 3165 C CA . PRO A 1 384 ? -18.392 2.930 -8.885 1.00 92.19 384 PRO A CA 1
ATOM 3166 C C . PRO A 1 384 ? -17.274 3.981 -8.861 1.00 92.19 384 PRO A C 1
ATOM 3168 O O . PRO A 1 384 ? -17.383 4.980 -9.576 1.00 92.19 384 PRO A O 1
ATOM 3171 N N . ILE A 1 385 ? -16.234 3.808 -8.038 1.00 92.88 385 ILE A N 1
ATOM 3172 C CA . ILE A 1 385 ? -15.141 4.778 -7.889 1.00 92.88 385 ILE A CA 1
ATOM 3173 C C . ILE A 1 385 ? -13.785 4.119 -8.172 1.00 92.88 385 ILE A C 1
ATOM 3175 O O . ILE A 1 385 ? -13.448 3.078 -7.609 1.00 92.88 385 ILE A O 1
ATOM 3179 N N . GLU A 1 386 ? -12.964 4.775 -8.989 1.00 89.81 386 GLU A N 1
ATOM 3180 C CA . GLU A 1 386 ? -11.569 4.406 -9.245 1.00 89.81 386 GLU A CA 1
ATOM 3181 C C . GLU A 1 386 ? -10.648 5.402 -8.527 1.00 89.81 386 GLU A C 1
ATOM 3183 O O . GLU A 1 386 ? -10.735 6.611 -8.748 1.00 89.81 386 GLU A O 1
ATOM 3188 N N . ILE A 1 387 ? -9.755 4.927 -7.655 1.00 90.00 387 ILE A N 1
ATOM 3189 C CA . ILE A 1 387 ? -8.771 5.806 -7.004 1.00 90.00 387 ILE A CA 1
ATOM 3190 C C . ILE A 1 387 ? -7.604 6.055 -7.957 1.00 90.00 387 ILE A C 1
ATOM 3192 O O . ILE A 1 387 ? -6.981 5.111 -8.434 1.00 90.00 387 ILE A O 1
ATOM 3196 N N . ILE A 1 388 ? -7.289 7.326 -8.196 1.00 86.88 388 ILE A N 1
ATOM 3197 C CA . ILE A 1 388 ? -6.135 7.759 -8.988 1.00 86.88 388 ILE A CA 1
ATOM 3198 C C . ILE A 1 388 ? -4.948 8.002 -8.050 1.00 86.88 388 ILE A C 1
ATOM 3200 O O . ILE A 1 388 ? -3.898 7.408 -8.238 1.00 86.88 388 ILE A O 1
ATOM 3204 N N . ASP A 1 389 ? -5.102 8.814 -6.995 1.00 84.94 389 ASP A N 1
ATOM 3205 C CA . ASP A 1 389 ? -4.049 9.065 -5.995 1.00 84.94 389 ASP A CA 1
ATOM 3206 C C . ASP A 1 389 ? -4.594 9.023 -4.562 1.00 84.94 389 ASP A C 1
ATOM 3208 O O . ASP A 1 389 ? -5.751 9.341 -4.297 1.00 84.94 389 ASP A O 1
ATOM 3212 N N . GLY A 1 390 ? -3.730 8.654 -3.614 1.00 84.38 390 GLY A N 1
ATOM 3213 C CA . GLY A 1 390 ? -4.074 8.582 -2.193 1.00 84.38 390 GLY A CA 1
ATOM 3214 C C . GLY A 1 390 ? -4.494 7.202 -1.707 1.00 84.38 390 GLY A C 1
ATOM 3215 O O . GLY A 1 390 ? -4.865 7.045 -0.550 1.00 84.38 390 GLY A O 1
ATOM 3216 N N . GLN A 1 391 ? -4.343 6.176 -2.536 1.00 80.69 391 GLN A N 1
ATOM 3217 C CA . GLN A 1 391 ? -4.648 4.798 -2.172 1.00 80.69 391 GLN A CA 1
ATOM 3218 C C . GLN A 1 391 ? -4.009 4.334 -0.846 1.00 80.69 391 GLN A C 1
ATOM 3220 O O . GLN A 1 391 ? -4.723 3.882 0.035 1.00 80.69 391 GLN A O 1
ATOM 3225 N N . HIS A 1 392 ? -2.702 4.499 -0.600 1.00 77.06 392 HIS A N 1
ATOM 3226 C CA . HIS A 1 392 ? -2.112 4.047 0.678 1.00 77.06 392 HIS A CA 1
ATOM 3227 C C . HIS A 1 392 ? -2.760 4.726 1.895 1.00 77.06 392 HIS A C 1
ATOM 3229 O O . HIS A 1 392 ? -2.813 4.117 2.956 1.00 77.06 392 HIS A O 1
ATOM 3235 N N . ARG A 1 393 ? -3.286 5.952 1.727 1.00 85.19 393 ARG A N 1
ATOM 3236 C CA . ARG A 1 393 ? -4.059 6.655 2.760 1.00 85.19 393 ARG A CA 1
ATOM 3237 C C . ARG A 1 393 ? -5.423 5.998 2.968 1.00 85.19 393 ARG A C 1
ATOM 3239 O O . ARG A 1 393 ? -5.808 5.784 4.105 1.00 85.19 393 ARG A O 1
ATOM 3246 N N . LEU A 1 394 ? -6.120 5.645 1.889 1.00 85.62 394 LEU A N 1
ATOM 3247 C CA . LEU A 1 394 ? -7.436 5.008 1.947 1.00 85.62 394 LEU A CA 1
ATOM 3248 C C . LEU A 1 394 ? -7.380 3.555 2.450 1.00 85.62 394 LEU A C 1
ATOM 3250 O O . LEU A 1 394 ? -8.223 3.133 3.233 1.00 85.62 394 LEU A O 1
ATOM 3254 N N . TRP A 1 395 ? -6.359 2.795 2.051 1.00 80.75 395 TRP A N 1
ATOM 3255 C CA . TRP A 1 395 ? -6.182 1.391 2.439 1.00 80.75 395 TRP A CA 1
ATOM 3256 C C . TRP A 1 395 ? -5.624 1.181 3.845 1.00 80.75 395 TRP A C 1
ATOM 3258 O O . TRP A 1 395 ? -5.637 0.049 4.320 1.00 80.75 395 TRP A O 1
ATOM 3268 N N . ALA A 1 396 ? -5.188 2.251 4.513 1.00 76.69 396 ALA A N 1
ATOM 3269 C CA . ALA A 1 396 ? -4.852 2.240 5.935 1.00 76.69 396 ALA A CA 1
ATOM 3270 C C . ALA A 1 396 ? -6.070 2.059 6.851 1.00 76.69 396 ALA A C 1
ATOM 3272 O O . ALA A 1 396 ? -5.894 1.697 8.007 1.00 76.69 396 ALA A O 1
ATOM 3273 N N . PHE A 1 397 ? -7.280 2.282 6.335 1.00 75.56 397 PHE A N 1
ATOM 3274 C CA . PHE A 1 397 ? -8.531 2.018 7.033 1.00 75.56 397 PHE A CA 1
ATOM 3275 C C . PHE A 1 397 ? -8.968 0.586 6.728 1.00 75.56 397 PHE A C 1
ATOM 3277 O O . PHE A 1 397 ? -9.142 0.258 5.552 1.00 75.56 397 PHE A O 1
ATOM 3284 N N . ASN A 1 398 ? -9.181 -0.279 7.721 1.00 64.81 398 ASN A N 1
ATOM 3285 C CA . ASN A 1 398 ? -9.913 -1.530 7.482 1.00 64.81 398 ASN A CA 1
ATOM 3286 C C . ASN A 1 398 ? -11.422 -1.247 7.381 1.00 64.81 398 ASN A C 1
ATOM 3288 O O . ASN A 1 398 ? -11.942 -0.358 8.052 1.00 64.81 398 ASN A O 1
ATOM 3292 N N . GLU A 1 399 ? -12.130 -1.963 6.496 1.00 56.69 399 GLU A N 1
ATOM 3293 C CA . GLU A 1 399 ? -13.587 -1.766 6.340 1.00 56.69 399 GLU A CA 1
ATOM 3294 C C . GLU A 1 399 ? -14.334 -2.158 7.621 1.00 56.69 399 GLU A C 1
ATOM 3296 O O . GLU A 1 399 ? -15.317 -1.514 7.978 1.00 56.69 399 GLU A O 1
ATOM 3301 N N . ASP A 1 400 ? -13.780 -3.131 8.346 1.00 50.09 400 ASP A N 1
ATOM 3302 C CA . ASP A 1 400 ? -14.247 -3.608 9.647 1.00 50.09 400 ASP A CA 1
ATOM 3303 C C . ASP A 1 400 ? -13.434 -3.024 10.817 1.00 50.09 400 ASP A C 1
ATOM 3305 O O . ASP A 1 400 ? -13.548 -3.492 11.948 1.00 50.09 400 ASP A O 1
ATOM 3309 N N . GLU A 1 401 ? -12.571 -2.022 10.578 1.00 51.62 401 GLU A N 1
ATOM 3310 C CA . GLU A 1 401 ? -11.777 -1.461 11.671 1.00 51.62 401 GLU A CA 1
ATOM 3311 C C . GLU A 1 401 ? -12.673 -0.713 12.655 1.00 51.62 401 GLU A C 1
ATOM 3313 O O . GLU A 1 401 ? -13.422 0.187 12.247 1.00 51.62 401 GLU A O 1
ATOM 3318 N N . PRO A 1 402 ? -12.557 -1.000 13.961 1.00 48.06 402 PRO A N 1
ATOM 3319 C CA . PRO A 1 402 ? -13.327 -0.320 14.983 1.00 48.06 402 PRO A CA 1
ATOM 3320 C C . PRO A 1 402 ? -12.785 1.098 15.245 1.00 48.06 402 PRO A C 1
ATOM 3322 O O . PRO A 1 402 ? -12.293 1.412 16.329 1.00 48.06 402 PRO A O 1
ATOM 3325 N N . LEU A 1 403 ? -12.892 1.996 14.265 1.00 55.53 403 LEU A N 1
ATOM 3326 C CA . LEU A 1 403 ? -12.628 3.417 14.465 1.00 55.53 403 LEU A CA 1
ATOM 3327 C C . LEU A 1 403 ? -13.778 4.042 15.256 1.00 55.53 403 LEU A C 1
ATOM 3329 O O . LEU A 1 403 ? -14.909 4.147 14.776 1.00 55.53 403 LEU A O 1
ATOM 3333 N N . SER A 1 404 ? -13.480 4.500 16.473 1.00 51.31 404 SER A N 1
ATOM 3334 C CA . SER A 1 404 ? -14.424 5.267 17.281 1.00 51.31 404 SER A CA 1
ATOM 3335 C C . SER A 1 404 ? -14.603 6.674 16.692 1.00 51.31 404 SER A C 1
ATOM 3337 O O . SER A 1 404 ? -13.841 7.583 17.022 1.00 51.31 404 SER A O 1
ATOM 3339 N N . GLY A 1 405 ? -15.601 6.856 15.823 1.00 63.12 405 GLY A N 1
ATOM 3340 C CA . GLY A 1 405 ? -15.985 8.153 15.248 1.00 63.12 405 GLY A CA 1
ATOM 3341 C C . GLY A 1 405 ? -16.131 8.156 13.723 1.00 63.12 405 GLY A C 1
ATOM 3342 O O . GLY A 1 405 ? -16.032 7.117 13.068 1.00 63.12 405 GLY A O 1
ATOM 3343 N N . ASN A 1 406 ? -16.374 9.347 13.166 1.00 70.88 406 ASN A N 1
ATOM 3344 C CA . ASN A 1 406 ? -16.387 9.599 11.722 1.00 70.88 406 ASN A CA 1
ATOM 3345 C C . ASN A 1 406 ? -15.021 10.156 11.318 1.00 70.88 406 ASN A C 1
ATOM 3347 O O . ASN A 1 406 ? -14.552 11.118 11.932 1.00 70.88 406 ASN A O 1
ATOM 3351 N N . PHE A 1 407 ? -14.394 9.570 10.299 1.00 84.25 407 PHE A N 1
ATOM 3352 C CA . PHE A 1 407 ? -13.126 10.060 9.759 1.00 84.25 407 PHE A CA 1
ATOM 3353 C C . PHE A 1 407 ? -13.318 10.369 8.279 1.00 84.25 407 PHE A C 1
ATOM 3355 O O . PHE A 1 407 ? -13.338 9.468 7.440 1.00 84.25 407 PHE A O 1
ATOM 3362 N N . GLU A 1 408 ? -13.483 11.651 7.962 1.00 90.31 408 GLU A N 1
ATOM 3363 C CA . GLU A 1 408 ? -13.646 12.108 6.586 1.00 90.31 408 GLU A CA 1
ATOM 3364 C C . GLU A 1 408 ? -12.306 12.458 5.944 1.00 90.31 408 GLU A C 1
ATOM 3366 O O . GLU A 1 408 ? -11.414 13.017 6.584 1.00 90.31 408 GLU A O 1
ATOM 3371 N N . VAL A 1 409 ? -12.196 12.180 4.648 1.00 92.88 409 VAL A N 1
ATOM 3372 C CA . VAL A 1 409 ? -11.085 12.630 3.808 1.00 92.88 409 VAL A CA 1
ATOM 3373 C C . VAL A 1 409 ? -11.593 13.598 2.739 1.00 92.88 409 VAL A C 1
ATOM 3375 O O . VAL A 1 409 ? -12.703 13.411 2.229 1.00 92.88 409 VAL A O 1
ATOM 3378 N N . PRO A 1 410 ? -10.810 14.630 2.376 1.00 96.19 410 PRO A N 1
ATOM 3379 C CA . PRO A 1 410 ? -11.119 15.442 1.210 1.00 96.19 410 PRO A CA 1
ATOM 3380 C C . PRO A 1 410 ? -10.968 14.601 -0.061 1.00 96.19 410 PRO A C 1
ATOM 3382 O O . PRO A 1 410 ? -10.023 13.822 -0.193 1.00 96.19 410 PRO A O 1
ATOM 3385 N N . VAL A 1 411 ? -11.880 14.776 -1.010 1.00 96.38 411 VAL A N 1
ATOM 3386 C CA . VAL A 1 411 ? -11.902 14.071 -2.293 1.00 96.38 411 VAL A CA 1
ATOM 3387 C C . VAL A 1 411 ? -11.985 15.090 -3.420 1.00 96.38 411 VAL A C 1
ATOM 3389 O O . VAL A 1 411 ? -12.810 16.002 -3.379 1.00 96.38 411 VAL A O 1
ATOM 3392 N N . VAL A 1 412 ? -11.131 14.919 -4.429 1.00 96.44 412 VAL A N 1
ATOM 3393 C CA . VAL A 1 412 ? -11.252 15.579 -5.733 1.00 96.44 412 VAL A CA 1
ATOM 3394 C C . VAL A 1 412 ? -11.596 14.498 -6.750 1.00 96.44 412 VAL A C 1
ATOM 3396 O O . VAL A 1 412 ? -10.773 13.626 -7.031 1.00 96.44 412 VAL A O 1
ATOM 3399 N N . ALA A 1 413 ? -12.817 14.534 -7.271 1.00 95.50 413 ALA A N 1
ATOM 3400 C CA . ALA A 1 413 ? -13.330 13.533 -8.192 1.00 95.50 413 ALA A CA 1
ATOM 3401 C C . ALA A 1 413 ? -13.506 14.098 -9.602 1.00 95.50 413 ALA A C 1
ATOM 3403 O O . ALA A 1 413 ? -14.129 15.143 -9.793 1.00 95.50 413 ALA A O 1
ATOM 3404 N N . TYR A 1 414 ? -13.007 13.365 -10.588 1.00 94.75 414 TYR A N 1
ATOM 3405 C CA . TYR A 1 414 ? -13.368 13.536 -11.990 1.00 94.75 414 TYR A CA 1
ATOM 3406 C C . TYR A 1 414 ? -14.570 12.650 -12.311 1.00 94.75 414 TYR A C 1
ATOM 3408 O O . TYR A 1 414 ? -14.809 11.649 -11.631 1.00 94.75 414 TYR A O 1
ATOM 3416 N N . PHE A 1 415 ? -15.335 13.019 -13.332 1.00 92.19 415 PHE A N 1
ATOM 3417 C CA . PHE A 1 415 ? -16.440 12.205 -13.816 1.00 92.19 415 PHE A CA 1
ATOM 3418 C C . PHE A 1 415 ? -16.081 11.618 -15.173 1.00 92.19 415 PHE A C 1
ATOM 3420 O O . PHE A 1 415 ? -15.692 12.341 -16.087 1.00 92.19 415 PHE A O 1
ATOM 3427 N N . ASN A 1 416 ? -16.228 10.304 -15.281 1.00 90.31 416 ASN A N 1
ATOM 3428 C CA . ASN A 1 416 ? -16.034 9.546 -16.502 1.00 90.31 416 ASN A CA 1
ATOM 3429 C C . ASN A 1 416 ? -14.689 9.773 -17.222 1.00 90.31 416 ASN A C 1
ATOM 3431 O O . ASN A 1 416 ? -14.626 9.908 -18.443 1.00 90.31 416 ASN A O 1
ATOM 3435 N N . LEU A 1 417 ? -13.603 9.837 -16.455 1.00 89.25 417 LEU A N 1
ATOM 3436 C CA . LEU A 1 417 ? -12.263 10.066 -16.975 1.00 89.25 417 LEU A CA 1
ATOM 3437 C C . LEU A 1 417 ? -11.678 8.791 -17.603 1.00 89.25 417 LEU A C 1
ATOM 3439 O O . LEU A 1 417 ? -11.616 7.748 -16.946 1.00 89.25 417 LEU A O 1
ATOM 3443 N N . ASP A 1 418 ? -11.191 8.876 -18.843 1.00 84.50 418 ASP A N 1
ATOM 3444 C CA . ASP A 1 418 ? -10.541 7.745 -19.517 1.00 84.50 418 ASP A CA 1
ATOM 3445 C C . ASP A 1 418 ? -9.213 7.331 -18.846 1.00 84.50 418 ASP A C 1
ATOM 3447 O O . ASP A 1 418 ? -8.519 8.139 -18.217 1.00 84.50 418 ASP A O 1
ATOM 3451 N N . ARG A 1 419 ? -8.806 6.066 -19.035 1.00 76.19 419 ARG A N 1
ATOM 3452 C CA . ARG A 1 419 ? -7.610 5.481 -18.398 1.00 76.19 419 ARG A CA 1
ATOM 3453 C C . ARG A 1 419 ? -6.307 6.221 -18.716 1.00 76.19 419 ARG A C 1
ATOM 3455 O O . ARG A 1 419 ? -5.487 6.368 -17.810 1.00 76.19 419 ARG A O 1
ATOM 3462 N N . ALA A 1 420 ? -6.108 6.728 -19.938 1.00 76.44 420 ALA A N 1
ATOM 3463 C CA . ALA A 1 420 ? -4.880 7.465 -20.257 1.00 76.44 420 ALA A CA 1
ATOM 3464 C C . ALA A 1 420 ? -4.792 8.787 -19.475 1.00 76.44 420 ALA A C 1
ATOM 3466 O O . ALA A 1 420 ? -3.716 9.168 -19.012 1.00 76.44 420 ALA A O 1
ATOM 3467 N N . TRP A 1 421 ? -5.926 9.459 -19.246 1.00 84.75 421 TRP A N 1
ATOM 3468 C CA . TRP A 1 421 ? -5.974 10.668 -18.422 1.00 84.75 421 TRP A CA 1
ATOM 3469 C C . TRP A 1 421 ? -5.792 10.380 -16.936 1.00 84.75 421 TRP A C 1
ATOM 3471 O O . TRP A 1 421 ? -5.104 11.134 -16.248 1.00 84.75 421 TRP A O 1
ATOM 3481 N N . GLN A 1 422 ? -6.337 9.270 -16.437 1.00 83.75 422 GLN A N 1
ATOM 3482 C CA . GLN A 1 422 ? -6.051 8.817 -15.074 1.00 83.75 422 GLN A CA 1
ATOM 3483 C C . GLN A 1 422 ? -4.542 8.570 -14.887 1.00 83.75 422 GLN A C 1
ATOM 3485 O O . GLN A 1 422 ? -3.953 9.054 -13.918 1.00 83.75 422 GLN A O 1
ATOM 3490 N N . ALA A 1 423 ? -3.897 7.894 -15.847 1.00 74.69 423 ALA A N 1
ATOM 3491 C CA . ALA A 1 423 ? -2.451 7.665 -15.858 1.00 74.69 423 ALA A CA 1
ATOM 3492 C C . ALA A 1 423 ? -1.653 8.978 -15.908 1.00 74.69 423 ALA A C 1
ATOM 3494 O O . ALA A 1 423 ? -0.687 9.153 -15.162 1.00 74.69 423 ALA A O 1
ATOM 3495 N N . TYR A 1 424 ? -2.081 9.923 -16.749 1.00 81.06 424 TYR A N 1
ATOM 3496 C CA . TYR A 1 424 ? -1.496 11.260 -16.847 1.00 81.06 424 TYR A CA 1
ATOM 3497 C C . TYR A 1 424 ? -1.553 12.009 -15.508 1.00 81.06 424 TYR A C 1
ATOM 3499 O O . TYR A 1 424 ? -0.538 12.539 -15.044 1.00 81.06 424 TYR A O 1
ATOM 3507 N N . LEU A 1 425 ? -2.721 12.036 -14.858 1.00 82.56 425 LEU A N 1
ATOM 3508 C CA . LEU A 1 425 ? -2.901 12.690 -13.560 1.00 82.56 425 LEU A CA 1
ATOM 3509 C C . LEU A 1 425 ? -2.030 12.037 -12.490 1.00 82.56 425 LEU A C 1
ATOM 3511 O O . LEU A 1 425 ? -1.310 12.730 -11.773 1.00 82.56 425 LEU A O 1
ATOM 3515 N N . PHE A 1 426 ? -2.020 10.706 -12.428 1.00 75.31 426 PHE A N 1
ATOM 3516 C CA . PHE A 1 426 ? -1.144 9.991 -11.511 1.00 75.31 426 PHE A CA 1
ATOM 3517 C C . PHE A 1 426 ? 0.328 10.382 -11.712 1.00 75.31 426 PHE A C 1
ATOM 3519 O O . PHE A 1 426 ? 1.021 10.712 -10.743 1.00 75.31 426 PHE A O 1
ATOM 3526 N N . TYR A 1 427 ? 0.799 10.358 -12.965 1.00 67.94 427 TYR A N 1
ATOM 3527 C CA . TYR A 1 427 ? 2.183 10.658 -13.330 1.00 67.94 427 TYR A CA 1
ATOM 3528 C C . TYR A 1 427 ? 2.565 12.088 -12.935 1.00 67.94 427 TYR A C 1
ATOM 3530 O O . TYR A 1 427 ? 3.576 12.318 -12.268 1.00 67.94 427 TYR A O 1
ATOM 3538 N N . THR A 1 428 ? 1.737 13.062 -13.308 1.00 73.19 428 THR A N 1
ATOM 3539 C CA . THR A 1 428 ? 2.008 14.485 -13.065 1.00 73.19 428 THR A CA 1
ATOM 3540 C C . THR A 1 428 ? 2.010 14.845 -11.582 1.00 73.19 428 THR A C 1
ATOM 3542 O O . THR A 1 428 ? 2.852 15.642 -11.167 1.00 73.19 428 THR A O 1
ATOM 3545 N N . ILE A 1 429 ? 1.141 14.224 -10.779 1.00 71.62 429 ILE A N 1
ATOM 3546 C CA . ILE A 1 429 ? 1.076 14.437 -9.327 1.00 71.62 429 ILE A CA 1
ATOM 3547 C C . ILE A 1 429 ? 2.297 13.837 -8.617 1.00 71.62 429 ILE A C 1
ATOM 3549 O O . ILE A 1 429 ? 2.831 14.446 -7.692 1.00 71.62 429 ILE A O 1
ATOM 3553 N N . ASN A 1 430 ? 2.747 12.650 -9.033 1.00 61.31 430 ASN A N 1
ATOM 3554 C CA . ASN A 1 430 ? 3.680 11.846 -8.241 1.00 61.31 430 ASN A CA 1
ATOM 3555 C C . ASN A 1 430 ? 5.139 11.843 -8.724 1.00 61.31 430 ASN A C 1
ATOM 3557 O O . ASN A 1 430 ? 6.024 11.540 -7.926 1.00 61.31 430 ASN A O 1
ATOM 3561 N N . ILE A 1 431 ? 5.405 12.124 -10.004 1.00 56.16 431 ILE A N 1
ATOM 3562 C CA . ILE A 1 431 ? 6.754 12.001 -10.593 1.00 56.16 431 ILE A CA 1
ATOM 3563 C C . ILE A 1 431 ? 7.397 13.370 -10.839 1.00 56.16 431 ILE A C 1
ATOM 3565 O O . ILE A 1 431 ? 8.600 13.527 -10.639 1.00 56.16 431 ILE A O 1
ATOM 3569 N N . LYS A 1 432 ? 6.614 14.384 -11.232 1.00 53.34 432 LYS A N 1
ATOM 3570 C CA . LYS A 1 432 ? 7.134 15.728 -11.543 1.00 53.34 432 LYS A CA 1
ATOM 3571 C C . LYS A 1 432 ? 7.669 16.489 -10.308 1.00 53.34 432 LYS A C 1
ATOM 3573 O O . LYS A 1 432 ? 8.668 17.193 -10.456 1.00 53.34 432 LYS A O 1
ATOM 3578 N N . PRO A 1 433 ? 7.090 16.359 -9.096 1.00 40.69 433 PRO A N 1
ATOM 3579 C CA . PRO A 1 433 ? 7.694 16.848 -7.856 1.00 40.69 433 PRO A CA 1
ATOM 3580 C C . PRO A 1 433 ? 8.470 15.708 -7.169 1.00 40.69 433 PRO A C 1
ATOM 3582 O O . PRO A 1 433 ? 7.888 14.717 -6.738 1.00 40.69 433 PRO A O 1
ATOM 3585 N N . VAL A 1 434 ? 9.797 15.822 -7.069 1.00 47.53 434 VAL A N 1
ATOM 3586 C CA . VAL A 1 434 ? 10.699 14.761 -6.575 1.00 47.53 434 VAL A CA 1
ATOM 3587 C C . VAL A 1 434 ? 10.291 14.218 -5.191 1.00 47.53 434 VAL A C 1
ATOM 3589 O O . VAL A 1 434 ? 10.444 14.920 -4.194 1.00 47.53 434 VAL A O 1
ATOM 3592 N N . LYS A 1 435 ? 9.846 12.949 -5.138 1.00 44.94 435 LYS A N 1
ATOM 3593 C CA . LYS A 1 435 ? 10.243 11.861 -4.201 1.00 44.94 435 LYS A CA 1
ATOM 3594 C C . LYS A 1 435 ? 9.151 10.780 -4.096 1.00 44.94 435 LYS A C 1
ATOM 3596 O O . LYS A 1 435 ? 8.374 10.829 -3.152 1.00 44.94 435 LYS A O 1
ATOM 3601 N N . ILE A 1 436 ? 9.181 9.758 -4.964 1.00 38.28 436 ILE A N 1
ATOM 3602 C CA . ILE A 1 436 ? 8.908 8.327 -4.667 1.00 38.28 436 ILE A CA 1
ATOM 3603 C C . ILE A 1 436 ? 9.736 7.477 -5.653 1.00 38.28 436 ILE A C 1
ATOM 3605 O O . ILE A 1 436 ? 10.029 7.927 -6.757 1.00 38.28 436 ILE A O 1
ATOM 3609 N N . ASN A 1 437 ? 10.141 6.274 -5.228 1.00 42.97 437 ASN A N 1
ATOM 3610 C CA . ASN A 1 437 ? 10.867 5.286 -6.028 1.00 42.97 437 ASN A CA 1
ATOM 3611 C C . ASN A 1 437 ? 10.155 4.999 -7.368 1.00 42.97 437 ASN A C 1
ATOM 3613 O O . ASN A 1 437 ? 8.947 4.760 -7.426 1.00 42.97 437 ASN A O 1
ATOM 3617 N N . THR A 1 438 ? 10.952 5.034 -8.428 1.00 45.62 438 THR A N 1
ATOM 3618 C CA . THR A 1 438 ? 10.638 5.025 -9.857 1.00 45.62 438 THR A CA 1
ATOM 3619 C C . THR A 1 438 ? 9.872 3.783 -10.336 1.00 45.62 438 THR A C 1
ATOM 3621 O O . THR A 1 438 ? 9.305 3.814 -11.422 1.00 45.62 438 THR A O 1
ATOM 3624 N N . SER A 1 439 ? 9.785 2.724 -9.518 1.00 41.41 439 SER A N 1
ATOM 3625 C CA . SER A 1 439 ? 9.188 1.422 -9.861 1.00 41.41 439 SER A CA 1
ATOM 3626 C C . SER A 1 439 ? 7.724 1.474 -10.302 1.00 41.41 439 SER A C 1
ATOM 3628 O O . SER A 1 439 ? 7.272 0.618 -11.042 1.00 41.41 439 SER A O 1
ATOM 3630 N N . LEU A 1 440 ? 6.977 2.478 -9.857 1.00 42.78 440 LEU A N 1
ATOM 3631 C CA . LEU A 1 440 ? 5.538 2.560 -10.071 1.00 42.78 440 LEU A CA 1
ATOM 3632 C C . LEU A 1 440 ? 5.117 3.438 -11.256 1.00 42.78 440 LEU A C 1
ATOM 3634 O O . LEU A 1 440 ? 4.061 3.235 -11.847 1.00 42.78 440 LEU A O 1
ATOM 3638 N N . GLY A 1 441 ? 5.955 4.403 -11.635 1.00 45.56 441 GLY A N 1
ATOM 3639 C CA . GLY A 1 441 ? 5.803 5.036 -12.945 1.00 45.56 441 GLY A CA 1
ATOM 3640 C C . GLY A 1 441 ? 5.959 4.021 -14.083 1.00 45.56 441 GLY A C 1
ATOM 3641 O O . GLY A 1 441 ? 5.482 4.276 -15.183 1.00 45.56 441 GLY A O 1
ATOM 3642 N N . TYR A 1 442 ? 6.604 2.878 -13.810 1.00 44.62 442 TYR A N 1
ATOM 3643 C CA . TYR A 1 442 ? 6.868 1.812 -14.773 1.00 44.62 442 TYR A CA 1
ATOM 3644 C C . TYR A 1 442 ? 5.640 0.934 -15.076 1.00 44.62 442 TYR A C 1
ATOM 3646 O O . TYR A 1 442 ? 5.474 0.573 -16.236 1.00 44.62 442 TYR A O 1
ATOM 3654 N N . ASP A 1 443 ? 4.738 0.692 -14.114 1.00 42.25 443 ASP A N 1
ATOM 3655 C CA . ASP A 1 443 ? 3.482 -0.069 -14.330 1.00 42.25 443 ASP A CA 1
ATOM 3656 C C . ASP A 1 443 ? 2.472 0.700 -15.203 1.00 42.25 443 ASP A C 1
ATOM 3658 O O . ASP A 1 443 ? 1.676 0.131 -15.941 1.00 42.25 443 ASP A O 1
ATOM 3662 N N . LEU A 1 444 ? 2.548 2.030 -15.159 1.00 45.91 444 LEU A N 1
ATOM 3663 C CA . LEU A 1 444 ? 1.731 2.963 -15.941 1.00 45.91 444 LEU A CA 1
ATOM 3664 C C . LEU A 1 444 ? 2.275 3.254 -17.334 1.00 45.91 444 LEU A C 1
ATOM 3666 O O . LEU A 1 444 ? 1.595 3.835 -18.183 1.00 45.91 444 LEU A O 1
ATOM 3670 N N . TYR A 1 445 ? 3.533 2.892 -17.550 1.00 48.19 445 TYR A N 1
ATOM 3671 C CA . TYR A 1 445 ? 4.289 3.227 -18.739 1.00 48.19 445 TYR A CA 1
ATOM 3672 C C . TYR A 1 445 ? 3.694 2.639 -20.028 1.00 48.19 445 TYR A C 1
ATOM 3674 O O . TYR A 1 445 ? 3.724 3.346 -21.034 1.00 48.19 445 TYR A O 1
ATOM 3682 N N . PRO A 1 446 ? 3.070 1.440 -20.046 1.00 47.69 446 PRO A N 1
ATOM 3683 C CA . PRO A 1 446 ? 2.399 0.932 -21.240 1.00 47.69 446 PRO A CA 1
ATOM 3684 C C . PRO A 1 446 ? 1.246 1.810 -21.752 1.00 47.69 446 PRO A C 1
ATOM 3686 O O . PRO A 1 446 ? 1.062 1.902 -22.960 1.00 47.69 446 PRO A O 1
ATOM 3689 N N . LEU A 1 447 ? 0.522 2.497 -20.860 1.00 45.53 447 LEU A N 1
ATOM 3690 C CA . LEU A 1 447 ? -0.563 3.427 -21.217 1.00 45.53 447 LEU A CA 1
ATOM 3691 C C . LEU A 1 447 ? -0.051 4.828 -21.585 1.00 45.53 447 LEU A C 1
ATOM 3693 O O . LEU A 1 447 ? -0.704 5.562 -22.321 1.00 45.53 447 LEU A O 1
ATOM 3697 N N . LEU A 1 448 ? 1.112 5.212 -21.050 1.00 48.09 448 LEU A N 1
ATOM 3698 C CA . LEU A 1 448 ? 1.727 6.523 -21.267 1.00 48.09 448 LEU A CA 1
ATOM 3699 C C . LEU A 1 448 ? 2.692 6.547 -22.470 1.00 48.09 448 LEU A C 1
ATOM 3701 O O . LEU A 1 448 ? 2.957 7.624 -22.999 1.00 48.09 448 LEU A O 1
ATOM 3705 N N . ARG A 1 449 ? 3.214 5.391 -22.915 1.00 47.28 449 ARG A N 1
ATOM 3706 C CA . ARG A 1 449 ? 4.196 5.263 -24.016 1.00 47.28 449 ARG A CA 1
ATOM 3707 C C . ARG A 1 449 ? 3.615 5.449 -25.417 1.00 47.28 449 ARG A C 1
ATOM 3709 O O . ARG A 1 449 ? 4.386 5.696 -26.328 1.00 47.28 449 ARG A O 1
ATOM 3716 N N . THR A 1 450 ? 2.299 5.317 -25.588 1.00 46.03 450 THR A N 1
ATOM 3717 C CA . THR A 1 450 ? 1.597 5.580 -26.859 1.00 46.03 450 THR A CA 1
ATOM 3718 C C . THR A 1 450 ? 1.217 7.053 -27.025 1.00 46.03 450 THR A C 1
ATOM 3720 O O . THR A 1 450 ? 0.669 7.440 -28.049 1.00 46.03 450 THR A O 1
ATOM 3723 N N . GLN A 1 451 ? 1.489 7.888 -26.017 1.00 42.28 451 GLN A N 1
ATOM 3724 C CA . GLN A 1 451 ? 1.028 9.270 -25.964 1.00 42.28 451 GLN A CA 1
ATOM 3725 C C . GLN A 1 451 ? 2.109 10.227 -26.492 1.00 42.28 451 GLN A C 1
ATOM 3727 O O . GLN A 1 451 ? 3.145 10.424 -25.849 1.00 42.28 451 GLN A O 1
ATOM 3732 N N . GLU A 1 452 ? 1.836 10.884 -27.626 1.00 44.44 452 GLU A N 1
ATOM 3733 C CA . GLU A 1 452 ? 2.773 11.764 -28.356 1.00 44.44 452 GLU A CA 1
ATOM 3734 C C . GLU A 1 452 ? 3.483 12.803 -27.457 1.00 44.44 452 GLU A C 1
ATOM 3736 O O . GLU A 1 452 ? 4.672 13.093 -27.610 1.00 44.44 452 GLU A O 1
ATOM 3741 N N . TRP A 1 453 ? 2.790 13.359 -26.456 1.00 45.59 453 TRP A N 1
ATOM 3742 C CA . TRP A 1 453 ? 3.337 14.410 -25.586 1.00 45.59 453 TRP A CA 1
ATOM 3743 C C . TRP A 1 453 ? 4.506 13.933 -24.701 1.00 45.59 453 TRP A C 1
ATOM 3745 O O . TRP A 1 453 ? 5.418 14.716 -24.412 1.00 45.59 453 TRP A O 1
ATOM 3755 N N . LEU A 1 454 ? 4.515 12.660 -24.287 1.00 43.03 454 LEU A N 1
ATOM 3756 C CA . LEU A 1 454 ? 5.605 12.085 -23.496 1.00 43.03 454 LEU A CA 1
ATOM 3757 C C . LEU A 1 454 ? 6.825 11.810 -24.394 1.00 43.03 454 LEU A C 1
ATOM 3759 O O . LEU A 1 454 ? 7.962 12.077 -23.990 1.00 43.03 454 LEU A O 1
ATOM 3763 N N . GLU A 1 455 ? 6.587 11.369 -25.636 1.00 43.47 455 GLU A N 1
ATOM 3764 C CA . GLU A 1 455 ? 7.612 11.090 -26.655 1.00 43.47 455 GLU A CA 1
ATOM 3765 C C . GLU A 1 455 ? 8.386 12.341 -27.103 1.00 43.47 455 GLU A C 1
ATOM 3767 O O . GLU A 1 455 ? 9.599 12.272 -27.379 1.00 43.47 455 GLU A O 1
ATOM 3772 N N . HIS A 1 456 ? 7.695 13.486 -27.144 1.00 43.12 456 HIS A N 1
ATOM 3773 C CA . HIS A 1 456 ? 8.244 14.793 -27.509 1.00 43.12 456 HIS A CA 1
ATOM 3774 C C . HIS A 1 456 ? 8.902 15.547 -26.340 1.00 43.12 456 HIS A C 1
ATOM 3776 O O . HIS A 1 456 ? 9.610 16.535 -26.567 1.00 43.12 456 HIS A O 1
ATOM 3782 N N . SER A 1 457 ? 8.753 15.073 -25.096 1.00 43.19 457 SER A N 1
ATOM 3783 C CA . SER A 1 457 ? 9.434 15.663 -23.940 1.00 43.19 457 SER A CA 1
ATOM 3784 C C . SER A 1 457 ? 10.940 15.333 -23.952 1.00 43.19 457 SER A C 1
ATOM 3786 O O . SER A 1 457 ? 11.354 14.172 -23.995 1.00 43.19 457 SER A O 1
ATOM 3788 N N . LYS A 1 458 ? 11.804 16.360 -23.941 1.00 41.66 458 LYS A N 1
ATOM 3789 C CA . LYS A 1 458 ? 13.272 16.183 -24.008 1.00 41.66 458 LYS A CA 1
ATOM 3790 C C . LYS A 1 458 ? 13.882 15.588 -22.730 1.00 41.66 458 LYS A C 1
ATOM 3792 O O . LYS A 1 458 ? 14.917 14.935 -22.816 1.00 41.66 458 LYS A O 1
ATOM 3797 N N . GLU A 1 459 ? 13.255 15.797 -21.573 1.00 43.31 459 GLU A N 1
ATOM 3798 C CA . GLU A 1 459 ? 13.823 15.472 -20.252 1.00 43.31 459 GLU A CA 1
ATOM 3799 C C . GLU A 1 459 ? 13.291 14.152 -19.662 1.00 43.31 459 GLU A C 1
ATOM 3801 O O . GLU A 1 459 ? 14.056 13.403 -19.058 1.00 43.31 459 GLU A O 1
ATOM 3806 N N . GLY A 1 460 ? 12.013 13.810 -19.880 1.00 45.72 460 GLY A N 1
ATOM 3807 C CA . GLY A 1 460 ? 11.369 12.655 -19.233 1.00 45.72 460 GLY A CA 1
ATOM 3808 C C . GLY A 1 460 ? 11.841 11.293 -19.753 1.00 45.72 460 GLY A C 1
ATOM 3809 O O . GLY A 1 460 ? 12.119 10.385 -18.972 1.00 45.72 460 GLY A O 1
ATOM 3810 N N . LEU A 1 461 ? 11.990 11.148 -21.076 1.00 52.44 461 LEU A N 1
ATOM 3811 C CA . LEU A 1 461 ? 12.357 9.867 -21.696 1.00 52.44 461 LEU A CA 1
ATOM 3812 C C . LEU A 1 461 ? 13.859 9.541 -21.567 1.00 52.44 461 LEU A C 1
ATOM 3814 O O . LEU A 1 461 ? 14.238 8.372 -21.546 1.00 52.44 461 LEU A O 1
ATOM 3818 N N . LEU A 1 462 ? 14.725 10.563 -21.519 1.00 53.28 462 LEU A N 1
ATOM 3819 C CA . LEU A 1 462 ? 16.181 10.386 -21.442 1.00 53.28 462 LEU A CA 1
ATOM 3820 C C . LEU A 1 462 ? 16.613 9.950 -20.036 1.00 53.28 462 LEU A C 1
ATOM 3822 O O . LEU A 1 462 ? 17.307 8.944 -19.907 1.00 53.28 462 LEU A O 1
ATOM 3826 N N . ALA A 1 463 ? 16.118 10.637 -18.999 1.00 52.59 463 ALA A N 1
ATOM 3827 C CA . ALA A 1 463 ? 16.415 10.314 -17.605 1.00 52.59 463 ALA A CA 1
ATOM 3828 C C . ALA A 1 463 ? 15.971 8.888 -17.233 1.00 52.59 463 ALA A C 1
ATOM 3830 O O . ALA A 1 463 ? 16.676 8.187 -16.512 1.00 52.59 463 ALA A O 1
ATOM 3831 N N . TYR A 1 464 ? 14.844 8.415 -17.776 1.00 59.12 464 TYR A N 1
ATOM 3832 C CA . TYR A 1 464 ? 14.381 7.038 -17.589 1.00 59.12 464 TYR A CA 1
ATOM 3833 C C . TYR A 1 464 ? 15.341 6.000 -18.188 1.00 59.12 464 TYR A C 1
ATOM 3835 O O . TYR A 1 464 ? 15.775 5.083 -17.491 1.00 59.12 464 TYR A O 1
ATOM 3843 N N . ARG A 1 465 ? 15.695 6.153 -19.471 1.00 68.69 465 ARG A N 1
ATOM 3844 C CA . ARG A 1 465 ? 16.590 5.224 -20.184 1.00 68.69 465 ARG A CA 1
ATOM 3845 C C . ARG A 1 465 ? 17.955 5.145 -19.510 1.00 68.69 465 ARG A C 1
ATOM 3847 O O . ARG A 1 465 ? 18.503 4.058 -19.373 1.00 68.69 465 ARG A O 1
ATOM 3854 N N . GLU A 1 466 ? 18.470 6.285 -19.053 1.00 67.62 466 GLU A N 1
ATOM 3855 C CA . GLU A 1 466 ? 19.735 6.359 -18.324 1.00 67.62 466 GLU A CA 1
ATOM 3856 C C . GLU A 1 466 ? 19.647 5.703 -16.943 1.00 67.62 466 GLU A C 1
ATOM 3858 O O . GLU A 1 466 ? 20.542 4.939 -16.593 1.00 67.62 466 GLU A O 1
ATOM 3863 N N . THR A 1 467 ? 18.551 5.911 -16.206 1.00 65.50 467 THR A N 1
ATOM 3864 C CA . THR A 1 467 ? 18.326 5.272 -14.896 1.00 65.50 467 THR A CA 1
ATOM 3865 C C . THR A 1 467 ? 18.221 3.752 -15.029 1.00 65.50 467 THR A C 1
ATOM 3867 O O . THR A 1 467 ? 18.862 3.011 -14.289 1.00 65.50 467 THR A O 1
ATOM 3870 N N . ARG A 1 468 ? 17.461 3.258 -16.015 1.00 70.56 468 ARG A N 1
ATOM 3871 C CA . ARG A 1 468 ? 17.321 1.816 -16.261 1.00 70.56 468 ARG A CA 1
ATOM 3872 C C . ARG A 1 468 ? 18.636 1.188 -16.724 1.00 70.56 468 ARG A C 1
ATOM 3874 O O . ARG A 1 468 ? 19.015 0.123 -16.244 1.00 70.56 468 ARG A O 1
ATOM 3881 N N . ALA A 1 469 ? 19.352 1.856 -17.628 1.00 83.56 469 ALA A N 1
ATOM 3882 C CA . ALA A 1 469 ? 20.680 1.426 -18.045 1.00 83.56 469 ALA A CA 1
ATOM 3883 C C . ALA A 1 469 ? 21.666 1.411 -16.865 1.00 83.56 469 ALA A C 1
ATOM 3885 O O . ALA A 1 469 ? 22.490 0.503 -16.786 1.00 83.56 469 ALA A O 1
ATOM 3886 N N . GLN A 1 470 ? 21.567 2.363 -15.932 1.00 79.31 470 GLN A N 1
ATOM 3887 C CA . GLN A 1 470 ? 22.378 2.385 -14.716 1.00 79.31 470 GLN A CA 1
ATOM 3888 C C . GLN A 1 470 ? 22.115 1.164 -13.824 1.00 79.31 470 GLN A C 1
ATOM 3890 O O . GLN A 1 470 ? 23.075 0.490 -13.461 1.00 79.31 470 GLN A O 1
ATOM 3895 N N . GLU A 1 471 ? 20.852 0.843 -13.520 1.00 79.94 471 GLU A N 1
ATOM 3896 C CA . GLU A 1 471 ? 20.484 -0.321 -12.688 1.00 79.94 471 GLU A CA 1
ATOM 3897 C C . GLU A 1 471 ? 21.041 -1.637 -13.267 1.00 79.94 471 GLU A C 1
ATOM 3899 O O . GLU A 1 471 ? 21.588 -2.473 -12.547 1.00 79.94 471 GLU A O 1
ATOM 3904 N N . ILE A 1 472 ? 20.968 -1.804 -14.590 1.00 88.94 472 ILE A N 1
ATOM 3905 C CA . ILE A 1 472 ? 21.515 -2.979 -15.283 1.00 88.94 472 ILE A CA 1
ATOM 3906 C C . ILE A 1 472 ? 23.047 -2.997 -15.246 1.00 88.94 472 ILE A C 1
ATOM 3908 O O . ILE A 1 472 ? 23.645 -4.054 -15.052 1.00 88.94 472 ILE A O 1
ATOM 3912 N N . VAL A 1 473 ? 23.704 -1.849 -15.428 1.00 88.19 473 VAL A N 1
ATOM 3913 C CA . VAL A 1 473 ? 25.170 -1.747 -15.326 1.00 88.19 473 VAL A CA 1
ATOM 3914 C C . VAL A 1 473 ? 25.643 -2.091 -13.912 1.00 88.19 473 VAL A C 1
ATOM 3916 O O . VAL A 1 473 ? 26.651 -2.779 -13.758 1.00 88.19 473 VAL A O 1
ATOM 3919 N N . GLU A 1 474 ? 24.903 -1.679 -12.883 1.00 83.38 474 GLU A N 1
ATOM 3920 C CA . GLU A 1 474 ? 25.162 -2.063 -11.492 1.00 83.38 474 GLU A CA 1
ATOM 3921 C C . GLU A 1 474 ? 24.994 -3.574 -11.279 1.00 83.38 474 GLU A C 1
ATOM 3923 O O . GLU A 1 474 ? 25.855 -4.196 -10.652 1.00 83.38 474 GLU A O 1
ATOM 3928 N N . ALA A 1 475 ? 23.961 -4.190 -11.867 1.00 87.81 475 ALA A N 1
ATOM 3929 C CA . ALA A 1 475 ? 23.778 -5.642 -11.845 1.00 87.81 475 ALA A CA 1
ATOM 3930 C C . ALA A 1 475 ? 24.939 -6.381 -12.538 1.00 87.81 475 ALA A C 1
ATOM 3932 O O . ALA A 1 475 ? 25.539 -7.277 -11.944 1.00 87.81 475 ALA A O 1
ATOM 3933 N N . LEU A 1 476 ? 25.329 -5.956 -13.747 1.00 90.81 476 LEU A N 1
ATOM 3934 C CA . LEU A 1 476 ? 26.479 -6.495 -14.486 1.00 90.81 476 LEU A CA 1
ATOM 3935 C C . LEU A 1 476 ? 27.792 -6.362 -13.700 1.00 90.81 476 LEU A C 1
ATOM 3937 O O . LEU A 1 476 ? 28.645 -7.244 -13.783 1.00 90.81 476 LEU A O 1
ATOM 3941 N N . TRP A 1 477 ? 27.970 -5.275 -12.947 1.00 89.19 477 TRP A N 1
ATOM 3942 C CA . TRP A 1 477 ? 29.164 -5.028 -12.136 1.00 89.19 477 TRP A CA 1
ATOM 3943 C C . TRP A 1 477 ? 29.181 -5.812 -10.818 1.00 89.19 477 TRP A C 1
ATOM 3945 O O . TRP A 1 477 ? 30.259 -6.147 -10.317 1.00 89.19 477 TRP A O 1
ATOM 3955 N N . ASN A 1 478 ? 28.017 -6.071 -10.221 1.00 85.75 478 ASN A N 1
ATOM 3956 C CA . ASN A 1 478 ? 27.919 -6.641 -8.878 1.00 85.75 478 ASN A CA 1
ATOM 3957 C C . ASN A 1 478 ? 27.595 -8.140 -8.847 1.00 85.75 478 ASN A C 1
ATOM 3959 O O . ASN A 1 478 ? 27.856 -8.780 -7.832 1.00 85.75 478 ASN A O 1
ATOM 3963 N N . TYR A 1 479 ? 27.047 -8.706 -9.921 1.00 90.62 479 TYR A N 1
ATOM 3964 C CA . TYR A 1 479 ? 26.698 -10.124 -9.983 1.00 90.62 479 TYR A CA 1
ATOM 3965 C C . TYR A 1 479 ? 27.956 -11.005 -10.145 1.00 90.62 479 TYR A C 1
ATOM 3967 O O . TYR A 1 479 ? 28.676 -10.811 -11.125 1.00 90.62 479 TYR A O 1
ATOM 3975 N N . PRO A 1 480 ? 28.248 -11.958 -9.232 1.00 89.12 480 PRO A N 1
ATOM 3976 C CA . PRO A 1 480 ? 29.511 -12.713 -9.224 1.00 89.12 480 PRO A CA 1
ATOM 3977 C C . PRO A 1 480 ? 29.839 -13.477 -10.512 1.00 89.12 480 PRO A C 1
ATOM 3979 O O . PRO A 1 480 ? 30.999 -13.503 -10.920 1.00 89.12 480 PRO A O 1
ATOM 3982 N N . ASP A 1 481 ? 28.829 -14.052 -11.170 1.00 88.94 481 ASP A N 1
ATOM 3983 C CA . ASP A 1 481 ? 29.011 -14.835 -12.401 1.00 88.94 481 ASP A CA 1
ATOM 3984 C C . ASP A 1 481 ? 28.909 -13.977 -13.671 1.00 88.94 481 ASP A C 1
ATOM 3986 O O . ASP A 1 481 ? 29.023 -14.480 -14.793 1.00 88.94 481 ASP A O 1
ATOM 3990 N N . SER A 1 482 ? 28.694 -12.667 -13.528 1.00 92.38 482 SER A N 1
ATOM 3991 C CA . SER A 1 482 ? 28.786 -11.745 -14.654 1.00 92.38 482 SER A CA 1
ATOM 3992 C C . SER A 1 482 ? 30.241 -11.659 -15.095 1.00 92.38 482 SER A C 1
ATOM 3994 O O . SER A 1 482 ? 31.116 -11.427 -14.255 1.00 92.38 482 SER A O 1
ATOM 3996 N N . PRO A 1 483 ? 30.534 -11.709 -16.406 1.00 90.75 483 PRO A N 1
ATOM 3997 C CA . PRO A 1 483 ? 31.854 -11.356 -16.885 1.00 90.75 483 PRO A CA 1
ATOM 3998 C C . PRO A 1 483 ? 32.243 -9.986 -16.336 1.00 90.75 483 PRO A C 1
ATOM 4000 O O . PRO A 1 483 ? 33.341 -9.812 -15.844 1.00 90.75 483 PRO A O 1
ATOM 4003 N N . TRP A 1 484 ? 31.358 -8.997 -16.316 1.00 91.12 484 TRP A N 1
ATOM 4004 C CA . TRP A 1 484 ? 31.687 -7.638 -15.875 1.00 91.12 484 TRP A CA 1
ATOM 4005 C C . TRP A 1 484 ? 31.855 -7.447 -14.359 1.00 91.12 484 TRP A C 1
ATOM 4007 O O . TRP A 1 484 ? 32.078 -6.311 -13.929 1.00 91.12 484 TRP A O 1
ATOM 4017 N N . PHE A 1 485 ? 31.827 -8.521 -13.561 1.00 89.50 485 PHE A N 1
ATOM 4018 C CA . PHE A 1 485 ? 31.982 -8.463 -12.110 1.00 89.50 485 PHE A CA 1
ATOM 4019 C C . PHE A 1 485 ? 33.228 -7.673 -11.696 1.00 89.50 485 PHE A C 1
ATOM 4021 O O . PHE A 1 485 ? 34.358 -8.063 -11.978 1.00 89.50 485 PHE A O 1
ATOM 4028 N N . LYS A 1 486 ? 33.015 -6.520 -11.052 1.00 84.50 486 LYS A N 1
ATOM 4029 C CA . LYS A 1 486 ? 34.056 -5.569 -10.621 1.00 84.50 486 LYS A CA 1
ATOM 4030 C C . LYS A 1 486 ? 34.986 -5.035 -11.729 1.00 84.50 486 LYS A C 1
ATOM 4032 O O . LYS A 1 486 ? 35.979 -4.385 -11.420 1.00 84.50 486 LYS A O 1
ATOM 4037 N N . ARG A 1 487 ? 34.633 -5.198 -13.013 1.00 84.38 487 ARG A N 1
ATOM 4038 C CA . ARG A 1 487 ? 35.428 -4.753 -14.185 1.00 84.38 487 ARG A CA 1
ATOM 4039 C C . ARG A 1 487 ? 34.880 -3.500 -14.881 1.00 84.38 487 ARG A C 1
ATOM 4041 O O . ARG A 1 487 ? 35.294 -3.165 -15.988 1.00 84.38 487 ARG A O 1
ATOM 4048 N N . ILE A 1 488 ? 33.960 -2.792 -14.230 1.00 85.50 488 ILE A N 1
ATOM 4049 C CA . ILE A 1 488 ? 33.457 -1.481 -14.662 1.00 85.50 488 ILE A CA 1
ATOM 4050 C C . ILE A 1 488 ? 33.965 -0.438 -13.667 1.00 85.50 488 ILE A C 1
ATOM 4052 O O . ILE A 1 488 ? 33.832 -0.607 -12.455 1.00 85.50 488 ILE A O 1
ATOM 4056 N N . ASN A 1 489 ? 34.571 0.633 -14.172 1.00 81.69 489 ASN A N 1
ATOM 4057 C CA . ASN A 1 489 ? 35.040 1.747 -13.361 1.00 81.69 489 ASN A CA 1
ATOM 4058 C C . ASN A 1 489 ? 33.841 2.614 -12.937 1.00 81.69 489 ASN A C 1
ATOM 4060 O O . ASN A 1 489 ? 33.350 3.434 -13.720 1.00 81.69 489 ASN A O 1
ATOM 4064 N N . MET A 1 490 ? 33.368 2.381 -11.708 1.00 73.19 490 MET A N 1
ATOM 4065 C CA . MET A 1 490 ? 32.188 3.031 -11.121 1.00 73.19 490 MET A CA 1
ATOM 4066 C C . MET A 1 490 ? 32.484 4.425 -10.544 1.00 73.19 490 MET A C 1
ATOM 4068 O O . MET A 1 490 ? 31.596 5.265 -10.504 1.00 73.19 490 MET A O 1
ATOM 4072 N N . ILE A 1 491 ? 33.722 4.683 -10.103 1.00 64.31 491 ILE A N 1
ATOM 4073 C CA . ILE A 1 491 ? 34.094 5.897 -9.341 1.00 64.31 491 ILE A CA 1
ATOM 4074 C C . ILE A 1 491 ? 34.971 6.854 -10.180 1.00 64.31 491 ILE A C 1
ATOM 4076 O O . ILE A 1 491 ? 35.238 7.986 -9.789 1.00 64.31 491 ILE A O 1
ATOM 4080 N N . GLY A 1 492 ? 35.386 6.441 -11.384 1.00 62.00 492 GLY A N 1
ATOM 4081 C CA . GLY A 1 492 ? 36.230 7.249 -12.270 1.00 62.00 492 GLY A CA 1
ATOM 4082 C C . GLY A 1 492 ? 37.698 7.285 -11.841 1.00 62.00 492 GLY A C 1
ATOM 4083 O O . GLY A 1 492 ? 38.407 8.249 -12.126 1.00 62.00 492 GLY A O 1
ATOM 4084 N N . GLU A 1 493 ? 38.167 6.245 -11.151 1.00 65.81 493 GLU A N 1
ATOM 4085 C CA . GLU A 1 493 ? 39.523 6.189 -10.606 1.00 65.81 493 GLU A CA 1
ATOM 4086 C C . GLU A 1 493 ? 40.581 6.084 -11.714 1.00 65.81 493 GLU A C 1
ATOM 4088 O O . GLU A 1 493 ? 40.441 5.324 -12.680 1.00 65.81 493 GLU A O 1
ATOM 4093 N N . SER A 1 494 ? 41.667 6.847 -11.564 1.00 55.19 494 SER A N 1
ATOM 4094 C CA . SER A 1 494 ? 42.809 6.821 -12.482 1.00 55.19 494 SER A CA 1
ATOM 4095 C C . SER A 1 494 ? 43.592 5.517 -12.317 1.00 55.19 494 SER A C 1
ATOM 4097 O O . SER A 1 494 ? 44.184 5.281 -11.270 1.00 55.19 494 SER A O 1
ATOM 4099 N N . GLY A 1 495 ? 43.619 4.684 -13.361 1.00 60.25 495 GLY A N 1
ATOM 4100 C CA . GLY A 1 495 ? 44.270 3.366 -13.339 1.00 60.25 495 GLY A CA 1
ATOM 4101 C C . GLY A 1 495 ? 43.334 2.182 -13.066 1.00 60.25 495 GLY A C 1
ATOM 4102 O O . GLY A 1 495 ? 43.820 1.056 -13.020 1.00 60.25 495 GLY A O 1
ATOM 4103 N N . GLY A 1 496 ? 42.024 2.421 -12.919 1.00 60.00 496 GLY A N 1
ATOM 4104 C CA . GLY A 1 496 ? 41.000 1.371 -12.854 1.00 60.00 496 GLY A CA 1
ATOM 4105 C C . GLY A 1 496 ? 40.663 0.746 -14.222 1.00 60.00 496 GLY A C 1
ATOM 4106 O O . GLY A 1 496 ? 41.336 1.034 -15.218 1.00 60.00 496 GLY A O 1
ATOM 4107 N N . PRO A 1 497 ? 39.605 -0.089 -14.299 1.00 69.94 497 PRO A N 1
ATOM 4108 C CA . PRO A 1 497 ? 39.174 -0.730 -15.542 1.00 69.94 497 PRO A CA 1
ATOM 4109 C C . PRO A 1 497 ? 38.977 0.253 -16.706 1.00 69.94 497 PRO A C 1
ATOM 4111 O O . PRO A 1 497 ? 38.540 1.391 -16.523 1.00 69.94 497 PRO A O 1
ATOM 4114 N N . THR A 1 498 ? 39.267 -0.208 -17.926 1.00 77.62 498 THR A N 1
ATOM 4115 C CA . THR A 1 498 ? 39.201 0.597 -19.162 1.00 77.62 498 THR A CA 1
ATOM 4116 C C . THR A 1 498 ? 37.777 0.983 -19.572 1.00 77.62 498 THR A C 1
ATOM 4118 O O . THR A 1 498 ? 37.598 1.930 -20.340 1.00 77.62 498 THR A O 1
ATOM 4121 N N . MET A 1 499 ? 36.769 0.280 -19.053 1.00 86.75 499 MET A N 1
ATOM 4122 C CA . MET A 1 499 ? 35.350 0.578 -19.230 1.00 86.75 499 MET A CA 1
ATOM 4123 C C . MET A 1 499 ? 34.824 1.438 -18.078 1.00 86.75 499 MET A C 1
ATOM 4125 O O . MET A 1 499 ? 34.879 1.007 -16.929 1.00 86.75 499 MET A O 1
ATOM 4129 N N . SER A 1 500 ? 34.260 2.615 -18.364 1.00 85.94 500 SER A N 1
ATOM 4130 C CA . SER A 1 500 ? 33.602 3.448 -17.347 1.00 85.94 500 SER A CA 1
ATOM 4131 C C . SER A 1 500 ? 32.095 3.212 -17.289 1.00 85.94 500 SER A C 1
ATOM 4133 O O . SER A 1 500 ? 31.467 2.906 -18.305 1.00 85.94 500 SER A O 1
ATOM 4135 N N . GLN A 1 501 ? 31.497 3.431 -16.115 1.00 84.31 501 GLN A N 1
ATOM 4136 C CA . GLN A 1 501 ? 30.044 3.343 -15.926 1.00 84.31 501 GLN A CA 1
ATOM 4137 C C . GLN A 1 501 ? 29.287 4.226 -16.934 1.00 84.31 501 GLN A C 1
ATOM 4139 O O . GLN A 1 501 ? 28.381 3.761 -17.620 1.00 84.31 501 GLN A O 1
ATOM 4144 N N . ALA A 1 502 ? 29.717 5.479 -17.110 1.00 79.88 502 ALA A N 1
ATOM 4145 C CA . ALA A 1 502 ? 29.090 6.417 -18.042 1.00 79.88 502 ALA A CA 1
ATOM 4146 C C . ALA A 1 502 ? 29.216 6.000 -19.522 1.00 79.88 502 ALA A C 1
ATOM 4148 O O . ALA A 1 502 ? 28.360 6.336 -20.342 1.00 79.88 502 ALA A O 1
ATOM 4149 N N . ALA A 1 503 ? 30.288 5.301 -19.911 1.00 86.94 503 ALA A N 1
ATOM 4150 C CA . ALA A 1 503 ? 30.424 4.748 -21.261 1.00 86.94 503 ALA A CA 1
ATOM 4151 C C . ALA A 1 503 ? 29.479 3.554 -21.476 1.00 86.94 503 ALA A C 1
ATOM 4153 O O . ALA A 1 503 ? 28.787 3.489 -22.495 1.00 86.94 503 ALA A O 1
ATOM 4154 N N . PHE A 1 504 ? 29.369 2.673 -20.480 1.00 91.50 504 PHE A N 1
ATOM 4155 C CA . PHE A 1 504 ? 28.470 1.521 -20.528 1.00 91.50 504 PHE A CA 1
ATOM 4156 C C . PHE A 1 504 ? 26.995 1.951 -20.565 1.00 91.50 504 PHE A C 1
ATOM 4158 O O . PHE A 1 504 ? 26.253 1.518 -21.447 1.00 91.50 504 PHE A O 1
ATOM 4165 N N . ILE A 1 505 ? 26.586 2.881 -19.691 1.00 85.94 505 ILE A N 1
ATOM 4166 C CA . ILE A 1 505 ? 25.226 3.450 -19.678 1.00 85.94 505 ILE A CA 1
ATOM 4167 C C . ILE A 1 505 ? 24.889 4.040 -21.048 1.00 85.94 505 ILE A C 1
ATOM 4169 O O . ILE A 1 505 ? 23.858 3.710 -21.627 1.00 85.94 505 ILE A O 1
ATOM 4173 N N . ARG A 1 506 ? 25.785 4.849 -21.632 1.00 87.81 506 ARG A N 1
ATOM 4174 C CA . ARG A 1 506 ? 25.578 5.403 -22.980 1.00 87.81 506 ARG A CA 1
ATOM 4175 C C . ARG A 1 506 ? 25.479 4.321 -24.054 1.00 87.81 506 ARG A C 1
ATOM 4177 O O . ARG A 1 506 ? 24.743 4.517 -25.020 1.00 87.81 506 ARG A O 1
ATOM 4184 N N . SER A 1 507 ? 26.200 3.212 -23.918 1.00 92.00 507 SER A N 1
ATOM 4185 C CA . SER A 1 507 ? 26.116 2.089 -24.856 1.00 92.00 507 SER A CA 1
ATOM 4186 C C . SER A 1 507 ? 24.743 1.423 -24.808 1.00 92.00 507 SER A C 1
ATOM 4188 O O . SER A 1 507 ? 24.118 1.293 -25.860 1.00 92.00 507 SER A O 1
ATOM 4190 N N . LEU A 1 508 ? 24.223 1.100 -23.618 1.00 92.94 508 LEU A N 1
ATOM 4191 C CA . LEU A 1 508 ? 22.882 0.518 -23.453 1.00 92.94 508 LEU A CA 1
ATOM 4192 C C . LEU A 1 508 ? 21.775 1.497 -23.858 1.00 92.94 508 LEU A C 1
ATOM 4194 O O . LEU A 1 508 ? 20.880 1.136 -24.622 1.00 92.94 508 LEU A O 1
ATOM 4198 N N . SER A 1 509 ? 21.878 2.760 -23.430 1.00 86.88 509 SER A N 1
ATOM 4199 C CA . SER A 1 509 ? 20.934 3.813 -23.809 1.00 86.88 509 SER A CA 1
ATOM 4200 C C . SER A 1 509 ? 20.826 3.943 -25.328 1.00 86.88 509 SER A C 1
ATOM 4202 O O . SER A 1 509 ? 19.724 4.055 -25.852 1.00 86.88 509 SER A O 1
ATOM 4204 N N . ASN A 1 510 ? 21.942 3.884 -26.060 1.00 88.75 510 ASN A N 1
ATOM 4205 C CA . ASN A 1 510 ? 21.955 4.022 -27.521 1.00 88.75 510 ASN A CA 1
ATOM 4206 C C . ASN A 1 510 ? 21.697 2.719 -28.299 1.00 88.75 510 ASN A C 1
ATOM 4208 O O . ASN A 1 510 ? 21.646 2.770 -29.527 1.00 88.75 510 ASN A O 1
ATOM 4212 N N . SER A 1 511 ? 21.544 1.582 -27.619 1.00 92.69 511 SER A N 1
ATOM 4213 C CA . SER A 1 511 ? 21.280 0.275 -28.232 1.00 92.69 511 SER A CA 1
ATOM 4214 C C . SER A 1 511 ? 19.949 -0.292 -27.743 1.00 92.69 511 SER A C 1
ATOM 4216 O O . SER A 1 511 ? 18.919 0.068 -28.296 1.00 92.69 511 SER A O 1
ATOM 4218 N N . PHE A 1 512 ? 19.958 -1.098 -26.685 1.00 93.19 512 PHE A N 1
ATOM 4219 C CA . PHE A 1 512 ? 18.796 -1.790 -26.125 1.00 93.19 512 PHE A CA 1
ATOM 4220 C C . PHE A 1 512 ? 17.635 -0.868 -25.751 1.00 93.19 512 PHE A C 1
ATOM 4222 O O . PHE A 1 512 ? 16.477 -1.243 -25.918 1.00 93.19 512 PHE A O 1
ATOM 4229 N N . PHE A 1 513 ? 17.939 0.349 -25.295 1.00 87.25 513 PHE A N 1
ATOM 4230 C CA . PHE A 1 513 ? 16.932 1.335 -24.905 1.00 87.25 513 PHE A CA 1
ATOM 4231 C C . PHE A 1 513 ? 16.693 2.417 -25.960 1.00 87.25 513 PHE A C 1
ATOM 4233 O O . PHE A 1 513 ? 16.163 3.476 -25.630 1.00 87.25 513 PHE A O 1
ATOM 4240 N N . LYS A 1 514 ? 17.133 2.260 -27.213 1.00 84.19 514 LYS A N 1
ATOM 4241 C CA . LYS A 1 514 ? 16.939 3.316 -28.220 1.00 84.19 514 LYS A CA 1
ATOM 4242 C C . LYS A 1 514 ? 15.471 3.447 -28.648 1.00 84.19 514 LYS A C 1
ATOM 4244 O O . LYS A 1 514 ? 14.728 2.477 -28.689 1.00 84.19 514 LYS A O 1
ATOM 4249 N N . LYS A 1 515 ? 15.064 4.668 -29.022 1.00 69.88 515 LYS A N 1
ATOM 4250 C CA . LYS A 1 515 ? 13.662 4.993 -29.364 1.00 69.88 515 LYS A CA 1
ATOM 4251 C C . LYS A 1 515 ? 13.088 4.132 -30.500 1.00 69.88 515 LYS A C 1
ATOM 4253 O O . LYS A 1 515 ? 11.914 3.790 -30.464 1.00 69.88 515 LYS A O 1
ATOM 4258 N N . ARG A 1 516 ? 13.901 3.820 -31.513 1.00 78.12 516 ARG A N 1
ATOM 4259 C CA . ARG A 1 516 ? 13.512 3.015 -32.681 1.00 78.12 516 ARG A CA 1
ATOM 4260 C C . ARG A 1 516 ? 14.351 1.756 -32.738 1.00 78.12 516 ARG A C 1
ATOM 4262 O O . ARG A 1 516 ? 15.574 1.872 -32.783 1.00 78.12 516 ARG A O 1
ATOM 4269 N N . ASN A 1 517 ? 13.711 0.600 -32.826 1.00 83.94 517 ASN A N 1
ATOM 4270 C CA . ASN A 1 517 ? 14.354 -0.709 -32.888 1.00 83.94 517 ASN A CA 1
ATOM 4271 C C . ASN A 1 517 ? 15.168 -1.052 -31.627 1.00 83.94 517 ASN A C 1
ATOM 4273 O O . ASN A 1 517 ? 16.196 -1.714 -31.732 1.00 83.94 517 ASN A O 1
ATOM 4277 N N . GLY A 1 518 ? 14.803 -0.517 -30.458 1.00 88.88 518 GLY A N 1
ATOM 4278 C CA . GLY A 1 518 ? 15.402 -0.887 -29.175 1.00 88.88 518 GLY A CA 1
ATOM 4279 C C . GLY A 1 518 ? 14.659 -2.066 -28.557 1.00 88.88 518 GLY A C 1
ATOM 4280 O O . GLY A 1 518 ? 13.476 -1.933 -28.261 1.00 88.88 518 GLY A O 1
ATOM 4281 N N . LEU A 1 519 ? 15.335 -3.192 -28.332 1.00 89.19 519 LEU A N 1
ATOM 4282 C CA . LEU A 1 519 ? 14.729 -4.426 -27.817 1.00 89.19 519 LEU A CA 1
ATOM 4283 C C . LEU A 1 519 ? 13.915 -4.214 -26.529 1.00 89.19 519 LEU A C 1
ATOM 4285 O O . LEU A 1 519 ? 12.859 -4.810 -26.369 1.00 89.19 519 LEU A O 1
ATOM 4289 N N . PHE A 1 520 ? 14.373 -3.342 -25.626 1.00 86.00 520 PHE A N 1
ATOM 4290 C CA . PHE A 1 520 ? 13.720 -3.107 -24.331 1.00 86.00 520 PHE A CA 1
ATOM 4291 C C . PHE A 1 520 ? 12.817 -1.868 -24.303 1.00 86.00 520 PHE A C 1
ATOM 4293 O O . PHE A 1 520 ? 12.312 -1.503 -23.241 1.00 86.00 520 PHE A O 1
ATOM 4300 N N . SER A 1 521 ? 12.661 -1.159 -25.424 1.00 75.69 521 SER A N 1
ATOM 4301 C CA . SER A 1 521 ? 11.969 0.139 -25.438 1.00 75.69 521 SER A CA 1
ATOM 4302 C C . SER A 1 521 ? 11.118 0.430 -26.668 1.00 75.69 521 SER A C 1
ATOM 4304 O O . SER A 1 521 ? 10.336 1.375 -26.627 1.00 75.69 521 SER A O 1
ATOM 4306 N N . SER A 1 522 ? 11.272 -0.316 -27.759 1.00 76.25 522 SER A N 1
ATOM 4307 C CA . SER A 1 522 ? 10.494 -0.140 -28.986 1.00 76.25 522 SER A CA 1
ATOM 4308 C C . SER A 1 522 ? 9.431 -1.233 -29.119 1.00 76.25 522 SER A C 1
ATOM 4310 O O . SER A 1 522 ? 9.704 -2.371 -28.739 1.00 76.25 522 SER A O 1
ATOM 4312 N N . PRO A 1 523 ? 8.249 -0.918 -29.680 1.00 68.62 523 PRO A N 1
ATOM 4313 C CA . PRO A 1 523 ? 7.266 -1.932 -30.048 1.00 68.62 523 PRO A CA 1
ATOM 4314 C C . PRO A 1 523 ? 7.863 -2.944 -31.029 1.00 68.62 523 PRO A C 1
ATOM 4316 O O . PRO A 1 523 ? 8.671 -2.572 -31.888 1.00 68.62 523 PRO A O 1
ATOM 4319 N N . LEU A 1 524 ? 7.469 -4.204 -30.894 1.00 73.00 524 LEU A N 1
ATOM 4320 C CA . LEU A 1 524 ? 7.732 -5.269 -31.855 1.00 73.00 524 LEU A CA 1
ATOM 4321 C C . LEU A 1 524 ? 6.648 -5.278 -32.946 1.00 73.00 524 LEU A C 1
ATOM 4323 O O . LEU A 1 524 ? 5.684 -4.515 -32.901 1.00 73.00 524 LEU A O 1
ATOM 4327 N N . SER A 1 525 ? 6.810 -6.144 -33.943 1.00 62.47 525 SER A N 1
ATOM 4328 C CA . SER A 1 525 ? 5.871 -6.340 -35.062 1.00 62.47 525 SER A CA 1
ATOM 4329 C C . SER A 1 525 ? 4.444 -6.721 -34.630 1.00 62.47 525 SER A C 1
ATOM 4331 O O . SER A 1 525 ? 3.504 -6.499 -35.389 1.00 62.47 525 SER A O 1
ATOM 4333 N N . SER A 1 526 ? 4.271 -7.234 -33.408 1.00 55.44 526 SER A N 1
ATOM 4334 C CA . SER A 1 526 ? 2.986 -7.508 -32.752 1.00 55.44 526 SER A CA 1
ATOM 4335 C C . SER A 1 526 ? 2.298 -6.266 -32.154 1.00 55.44 526 SER A C 1
ATOM 4337 O O . SER A 1 526 ? 1.237 -6.401 -31.558 1.00 55.44 526 SER A O 1
ATOM 4339 N N . ASN A 1 527 ? 2.860 -5.061 -32.335 1.00 50.69 527 ASN A N 1
ATOM 4340 C CA . ASN A 1 527 ? 2.460 -3.778 -31.727 1.00 50.69 527 ASN A CA 1
ATOM 4341 C C . ASN A 1 527 ? 2.683 -3.641 -30.208 1.00 50.69 527 ASN A C 1
ATOM 4343 O O . ASN A 1 527 ? 2.399 -2.577 -29.650 1.00 50.69 527 ASN A O 1
ATOM 4347 N N . ASP A 1 528 ? 3.315 -4.620 -29.558 1.00 57.62 528 ASP A N 1
ATOM 4348 C CA . ASP A 1 528 ? 3.636 -4.565 -28.130 1.00 57.62 528 ASP A CA 1
ATOM 4349 C C . ASP A 1 528 ? 5.136 -4.490 -27.833 1.00 57.62 528 ASP A C 1
ATOM 4351 O O . ASP A 1 528 ? 5.984 -4.914 -28.613 1.00 57.62 528 ASP A O 1
ATOM 4355 N N . VAL A 1 529 ? 5.481 -3.859 -26.706 1.00 64.81 529 VAL A N 1
ATOM 4356 C CA . VAL A 1 529 ? 6.854 -3.849 -26.172 1.00 64.81 529 VAL A CA 1
ATOM 4357 C C . VAL A 1 529 ? 7.043 -5.114 -25.348 1.00 64.81 529 VAL A C 1
ATOM 4359 O O . VAL A 1 529 ? 6.115 -5.524 -24.655 1.00 64.81 529 VAL A O 1
ATOM 4362 N N . LEU A 1 530 ? 8.252 -5.686 -25.368 1.00 72.00 530 LEU A N 1
ATOM 4363 C CA . LEU A 1 530 ? 8.570 -6.850 -24.544 1.00 72.00 530 LEU A CA 1
ATOM 4364 C C . LEU A 1 530 ? 8.208 -6.609 -23.071 1.00 72.00 530 LEU A C 1
ATOM 4366 O O . LEU A 1 530 ? 8.719 -5.651 -22.478 1.00 72.00 530 LEU A O 1
ATOM 4370 N N . PRO A 1 531 ? 7.407 -7.489 -22.445 1.00 70.25 531 PRO A N 1
ATOM 4371 C CA . PRO A 1 531 ? 6.954 -7.332 -21.064 1.00 70.25 531 PRO A CA 1
ATOM 4372 C C . PRO A 1 531 ? 8.045 -7.701 -20.040 1.00 70.25 531 PRO A C 1
ATOM 4374 O O . PRO A 1 531 ? 7.750 -8.151 -18.935 1.00 70.25 531 PRO A O 1
ATOM 4377 N N . TRP A 1 532 ? 9.323 -7.537 -20.399 1.00 78.31 532 TRP A N 1
ATOM 4378 C CA . TRP A 1 532 ? 10.439 -7.993 -19.581 1.00 78.31 532 TRP A CA 1
ATOM 4379 C C . TRP A 1 532 ? 10.644 -7.127 -18.341 1.00 78.31 532 TRP A C 1
ATOM 4381 O O . TRP A 1 532 ? 10.783 -5.899 -18.426 1.00 78.31 532 TRP A O 1
ATOM 4391 N N . THR A 1 533 ? 10.777 -7.782 -17.188 1.00 78.38 533 THR A N 1
ATOM 4392 C CA . THR A 1 533 ? 11.182 -7.145 -15.932 1.00 78.38 533 THR A CA 1
ATOM 4393 C C . THR A 1 533 ? 12.628 -6.643 -16.023 1.00 78.38 533 THR A C 1
ATOM 4395 O O . THR A 1 533 ? 13.399 -6.991 -16.922 1.00 78.38 533 THR A O 1
ATOM 4398 N N . ARG A 1 534 ? 13.052 -5.802 -15.070 1.00 74.81 534 ARG A N 1
ATOM 4399 C CA . ARG A 1 534 ? 14.457 -5.340 -15.034 1.00 74.81 534 ARG A CA 1
ATOM 4400 C C . ARG A 1 534 ? 15.422 -6.487 -14.740 1.00 74.81 534 ARG A C 1
ATOM 4402 O O . ARG A 1 534 ? 16.536 -6.470 -15.255 1.00 74.81 534 ARG A O 1
ATOM 4409 N N . THR A 1 535 ? 14.993 -7.469 -13.950 1.00 83.69 535 THR A N 1
ATOM 4410 C CA . THR A 1 535 ? 15.769 -8.681 -13.673 1.00 83.69 535 THR A CA 1
ATOM 4411 C C . THR A 1 535 ? 15.928 -9.510 -14.942 1.00 83.69 535 THR A C 1
ATOM 4413 O O . THR A 1 535 ? 17.052 -9.876 -15.259 1.00 83.69 535 THR A O 1
ATOM 4416 N N . GLN A 1 536 ? 14.867 -9.700 -15.734 1.00 87.81 536 GLN A N 1
ATOM 4417 C CA . GLN A 1 536 ? 14.934 -10.386 -17.032 1.00 87.81 536 GLN A CA 1
ATOM 4418 C C . GLN A 1 536 ? 15.842 -9.662 -18.034 1.00 87.81 536 GLN A C 1
ATOM 4420 O O . GLN A 1 536 ? 16.703 -10.287 -18.650 1.00 87.81 536 GLN A O 1
ATOM 4425 N N . GLN A 1 537 ? 15.737 -8.333 -18.141 1.00 90.62 537 GLN A N 1
ATOM 4426 C CA . GLN A 1 537 ? 16.632 -7.522 -18.983 1.00 90.62 537 GLN A CA 1
ATOM 4427 C C . GLN A 1 537 ? 18.103 -7.648 -18.548 1.00 90.62 537 GLN A C 1
ATOM 4429 O O . GLN A 1 537 ? 18.997 -7.785 -19.386 1.00 90.62 537 GLN A O 1
ATOM 4434 N N . ALA A 1 538 ? 18.365 -7.610 -17.238 1.00 92.44 538 ALA A N 1
ATOM 4435 C CA . ALA A 1 538 ? 19.706 -7.775 -16.687 1.00 92.44 538 ALA A CA 1
ATOM 4436 C C . ALA A 1 538 ? 20.241 -9.201 -16.890 1.00 92.44 538 ALA A C 1
ATOM 4438 O O . ALA A 1 538 ? 21.379 -9.354 -17.326 1.00 92.44 538 ALA A O 1
ATOM 4439 N N . ALA A 1 539 ? 19.424 -10.226 -16.637 1.00 94.62 539 ALA A N 1
ATOM 4440 C CA . ALA A 1 539 ? 19.752 -11.632 -16.845 1.00 94.62 539 ALA A CA 1
ATOM 4441 C C . ALA A 1 539 ? 20.098 -11.905 -18.311 1.00 94.62 539 ALA A C 1
ATOM 4443 O O . ALA A 1 539 ? 21.155 -12.465 -18.589 1.00 94.62 539 ALA A O 1
ATOM 4444 N N . PHE A 1 540 ? 19.287 -11.415 -19.252 1.00 96.25 540 PHE A N 1
ATOM 4445 C CA . PHE A 1 540 ? 19.566 -11.521 -20.682 1.00 96.25 540 PHE A CA 1
ATOM 4446 C C . PHE A 1 540 ? 20.931 -10.928 -21.051 1.00 96.25 540 PHE A C 1
ATOM 4448 O O . PHE A 1 540 ? 21.730 -11.573 -21.727 1.00 96.25 540 PHE A O 1
ATOM 4455 N N . LEU A 1 541 ? 21.235 -9.712 -20.583 1.00 97.69 541 LEU A N 1
ATOM 4456 C CA . LEU A 1 541 ? 22.521 -9.071 -20.870 1.00 97.69 541 LEU A CA 1
ATOM 4457 C C . LEU A 1 541 ? 23.695 -9.773 -20.177 1.00 97.69 541 LEU A C 1
ATOM 4459 O O . LEU A 1 541 ? 24.781 -9.841 -20.753 1.00 97.69 541 LEU A O 1
ATOM 4463 N N . ILE A 1 542 ? 23.495 -10.316 -18.973 1.00 97.31 542 ILE A N 1
ATOM 4464 C CA . ILE A 1 542 ? 24.494 -11.145 -18.289 1.00 97.31 542 ILE A CA 1
ATOM 4465 C C . ILE A 1 542 ? 24.783 -12.396 -19.122 1.00 97.31 542 ILE A C 1
ATOM 4467 O O . ILE A 1 542 ? 25.948 -12.655 -19.413 1.00 97.31 542 ILE A O 1
ATOM 4471 N N . ILE A 1 543 ? 23.751 -13.119 -19.562 1.00 97.62 543 ILE A N 1
ATOM 4472 C CA . ILE A 1 543 ? 23.881 -14.331 -20.383 1.00 97.62 543 ILE A CA 1
ATOM 4473 C C . ILE A 1 543 ? 24.569 -14.013 -21.713 1.00 97.62 543 ILE A C 1
ATOM 4475 O O . ILE A 1 543 ? 25.509 -14.705 -22.094 1.00 97.62 543 ILE A O 1
ATOM 4479 N N . LEU A 1 544 ? 24.177 -12.926 -22.385 1.00 97.94 544 LEU A N 1
ATOM 4480 C CA . LEU A 1 544 ? 24.813 -12.471 -23.623 1.00 97.94 544 LEU A CA 1
ATOM 4481 C C . LEU A 1 544 ? 26.327 -12.315 -23.454 1.00 97.94 544 LEU A C 1
ATOM 4483 O O . LEU A 1 544 ? 27.111 -12.846 -24.240 1.00 97.94 544 LEU A O 1
ATOM 4487 N N . TRP A 1 545 ? 26.752 -11.610 -22.406 1.00 97.06 545 TRP A N 1
ATOM 4488 C CA . TRP A 1 545 ? 28.174 -11.444 -22.132 1.00 97.06 545 TRP A CA 1
ATOM 4489 C C . TRP A 1 545 ? 28.839 -12.743 -21.662 1.00 97.06 545 TRP A C 1
ATOM 4491 O O . TRP A 1 545 ? 30.009 -12.949 -21.991 1.00 97.06 545 TRP A O 1
ATOM 4501 N N . GLN A 1 546 ? 28.139 -13.613 -20.921 1.00 96.00 546 GLN A N 1
ATOM 4502 C CA . GLN A 1 546 ? 28.646 -14.930 -20.510 1.00 96.00 546 GLN A CA 1
ATOM 4503 C C . GLN A 1 546 ? 28.976 -15.792 -21.729 1.00 96.00 546 GLN A C 1
ATOM 4505 O O . GLN A 1 546 ? 30.083 -16.322 -21.807 1.00 96.00 546 GLN A O 1
ATOM 4510 N N . GLU A 1 547 ? 28.074 -15.876 -22.706 1.00 96.44 547 GLU A N 1
ATOM 4511 C CA . GLU A 1 547 ? 28.287 -16.691 -23.905 1.00 96.44 547 GLU A CA 1
ATOM 4512 C C . GLU A 1 547 ? 29.371 -16.112 -24.824 1.00 96.44 547 GLU A C 1
ATOM 4514 O O . GLU A 1 547 ? 30.155 -16.869 -25.399 1.00 96.44 547 GLU A O 1
ATOM 4519 N N . ILE A 1 548 ? 29.510 -14.782 -24.904 1.00 96.44 548 ILE A N 1
ATOM 4520 C CA . ILE A 1 548 ? 30.652 -14.148 -25.588 1.00 96.44 548 ILE A CA 1
ATOM 4521 C C . ILE A 1 548 ? 31.962 -14.501 -24.873 1.00 96.44 548 ILE A C 1
ATOM 4523 O O . ILE A 1 548 ? 32.914 -14.939 -25.514 1.00 96.44 548 ILE A O 1
ATOM 4527 N N . ALA A 1 549 ? 32.027 -14.343 -23.548 1.00 94.38 549 ALA A N 1
ATOM 4528 C CA . ALA A 1 549 ? 33.234 -14.632 -22.774 1.00 94.38 549 ALA A CA 1
ATOM 4529 C C . ALA A 1 549 ? 33.626 -16.118 -22.838 1.00 94.38 549 ALA A C 1
ATOM 4531 O O . ALA A 1 549 ? 34.808 -16.428 -22.968 1.00 94.38 549 ALA A O 1
ATOM 4532 N N . LYS A 1 550 ? 32.643 -17.024 -22.801 1.00 94.69 550 LYS A N 1
ATOM 4533 C CA . LYS A 1 550 ? 32.818 -18.473 -22.978 1.00 94.69 550 LYS A CA 1
ATOM 4534 C C . LYS A 1 550 ? 33.304 -18.818 -24.386 1.00 94.69 550 LYS A C 1
ATOM 4536 O O . LYS A 1 550 ? 34.221 -19.613 -24.528 1.00 94.69 550 LYS A O 1
ATOM 4541 N N . SER A 1 551 ? 32.743 -18.199 -25.425 1.00 95.31 551 SER A N 1
ATOM 4542 C CA . SER A 1 551 ? 33.185 -18.423 -26.812 1.00 95.31 551 SER A CA 1
ATOM 4543 C C . SER A 1 551 ? 34.612 -17.918 -27.0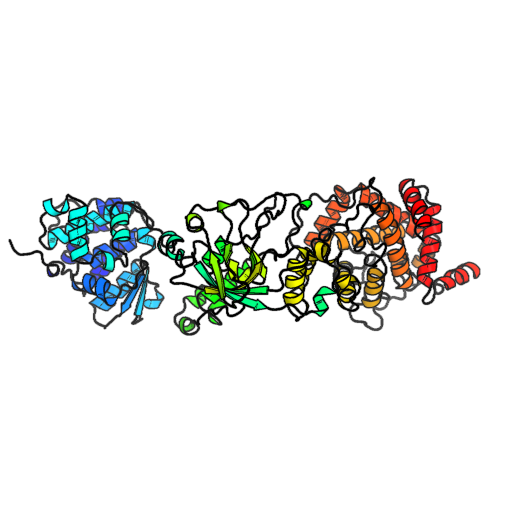37 1.00 95.31 551 SER A C 1
ATOM 4545 O O . SER A 1 551 ? 35.421 -18.577 -27.686 1.00 95.31 551 SER A O 1
ATOM 4547 N N . VAL A 1 552 ? 34.957 -16.779 -26.429 1.00 94.62 552 VAL A N 1
ATOM 4548 C CA . VAL A 1 552 ? 36.328 -16.265 -26.421 1.00 94.62 552 VAL A CA 1
ATOM 4549 C C . VAL A 1 552 ? 37.257 -17.198 -25.649 1.00 94.62 552 VAL A C 1
ATOM 4551 O O . VAL A 1 552 ? 38.332 -17.475 -26.152 1.00 94.62 552 VAL A O 1
ATOM 4554 N N . SER A 1 553 ? 36.864 -17.752 -24.497 1.00 91.75 553 SER A N 1
ATOM 4555 C CA . SER A 1 553 ? 37.756 -18.613 -23.701 1.00 91.75 553 SER A CA 1
ATOM 4556 C C . SER A 1 553 ? 38.162 -19.919 -24.377 1.00 91.75 553 SER A C 1
ATOM 4558 O O . SER A 1 553 ? 39.212 -20.469 -24.050 1.00 91.75 553 SER A O 1
ATOM 4560 N N . VAL A 1 554 ? 37.362 -20.392 -25.334 1.00 93.06 554 VAL A N 1
ATOM 4561 C CA . VAL A 1 554 ? 37.604 -21.649 -26.054 1.00 93.06 554 VAL A CA 1
ATOM 4562 C C . VAL A 1 554 ? 38.093 -21.456 -27.491 1.00 93.06 554 VAL A C 1
ATOM 4564 O O . VAL A 1 554 ? 38.436 -22.441 -28.136 1.00 93.06 554 VAL A O 1
ATOM 4567 N N . THR A 1 555 ? 38.124 -20.227 -28.025 1.00 92.75 555 THR A N 1
ATOM 4568 C CA . THR A 1 555 ? 38.603 -20.007 -29.400 1.00 92.75 555 THR A CA 1
ATOM 4569 C C . THR A 1 555 ? 40.126 -20.077 -29.486 1.00 92.75 555 THR A C 1
ATOM 4571 O O . THR A 1 555 ? 40.825 -19.488 -28.661 1.00 92.75 555 THR A O 1
ATOM 4574 N N . ASP A 1 556 ? 40.636 -20.713 -30.541 1.00 92.12 556 ASP A N 1
ATOM 4575 C CA . ASP A 1 556 ? 42.064 -20.755 -30.896 1.00 92.12 556 ASP A CA 1
ATOM 4576 C C . ASP A 1 556 ? 42.442 -19.727 -31.977 1.00 92.12 556 ASP A C 1
ATOM 4578 O O . ASP A 1 556 ? 43.508 -19.800 -32.594 1.00 92.12 556 ASP A O 1
ATOM 4582 N N . SER A 1 557 ? 41.566 -18.749 -32.217 1.00 92.44 557 SER A N 1
ATOM 4583 C CA . SER A 1 557 ? 41.795 -17.681 -33.190 1.00 92.44 557 SER A CA 1
ATOM 4584 C C . SER A 1 557 ? 43.119 -16.950 -32.950 1.00 92.44 557 SER A C 1
ATOM 4586 O O . SER A 1 557 ? 43.493 -16.663 -31.809 1.00 92.44 557 SER A O 1
ATOM 4588 N N . GLU A 1 558 ? 43.797 -16.574 -34.041 1.00 91.69 558 GLU A N 1
ATOM 4589 C CA . GLU A 1 558 ? 45.084 -15.854 -34.014 1.00 91.69 558 GLU A CA 1
ATOM 4590 C C . GLU A 1 558 ? 45.035 -14.635 -33.081 1.00 91.69 558 GLU A C 1
ATOM 4592 O O . GLU A 1 558 ? 45.952 -14.406 -32.294 1.00 91.69 558 GLU A O 1
ATOM 4597 N N . TRP A 1 559 ? 43.937 -13.876 -33.128 1.00 92.94 559 TRP A N 1
ATOM 4598 C CA . TRP A 1 559 ? 43.773 -12.667 -32.331 1.00 92.94 559 TRP A CA 1
ATOM 4599 C C . TRP A 1 559 ? 43.700 -12.938 -30.823 1.00 92.94 559 TRP A C 1
ATOM 4601 O O . TRP A 1 559 ? 44.295 -12.200 -30.036 1.00 92.94 559 TRP A O 1
ATOM 4611 N N . ALA A 1 560 ? 42.997 -14.000 -30.421 1.00 93.12 560 ALA A N 1
ATOM 4612 C CA . ALA A 1 560 ? 42.803 -14.354 -29.021 1.00 93.12 560 ALA A CA 1
ATOM 4613 C C . ALA A 1 560 ? 44.115 -14.875 -28.430 1.00 93.12 560 ALA A C 1
ATOM 4615 O O . ALA A 1 560 ? 44.552 -14.421 -27.373 1.00 93.12 560 ALA A O 1
ATOM 4616 N N . ASN A 1 561 ? 44.801 -15.751 -29.170 1.00 92.12 561 ASN A N 1
ATOM 4617 C CA . ASN A 1 561 ? 46.109 -16.272 -28.786 1.00 92.12 561 ASN A CA 1
ATOM 4618 C C . ASN A 1 561 ? 47.179 -15.175 -28.717 1.00 92.12 561 ASN A C 1
ATOM 4620 O O . ASN A 1 561 ? 47.978 -15.167 -27.782 1.00 92.12 561 ASN A O 1
ATOM 4624 N N . ALA A 1 562 ? 47.158 -14.200 -29.630 1.00 90.12 562 ALA A N 1
ATOM 4625 C CA . ALA A 1 562 ? 48.054 -13.048 -29.560 1.00 90.12 562 ALA A CA 1
ATOM 4626 C C . ALA A 1 562 ? 47.873 -12.248 -28.257 1.00 90.12 562 ALA A C 1
ATOM 4628 O O . ALA A 1 562 ? 48.866 -11.920 -27.615 1.00 90.12 562 ALA A O 1
ATOM 4629 N N . LEU A 1 563 ? 46.631 -11.994 -27.821 1.00 90.12 563 LEU A N 1
ATOM 4630 C CA . LEU A 1 563 ? 46.348 -11.292 -26.559 1.00 90.12 563 LEU A CA 1
ATOM 4631 C C . LEU A 1 563 ? 46.706 -12.119 -25.315 1.00 90.12 563 LEU A C 1
ATOM 4633 O O . LEU A 1 563 ? 47.170 -11.563 -24.322 1.00 90.12 563 LEU A O 1
ATOM 4637 N N . ARG A 1 564 ? 46.520 -13.444 -25.359 1.00 89.56 564 ARG A N 1
ATOM 4638 C CA . ARG A 1 564 ? 46.910 -14.361 -24.270 1.00 89.56 564 ARG A CA 1
ATOM 4639 C C . ARG A 1 564 ? 48.418 -14.437 -24.058 1.00 89.56 564 ARG A C 1
ATOM 4641 O O . ARG A 1 564 ? 48.854 -14.679 -22.936 1.00 89.56 564 ARG A O 1
ATOM 4648 N N . ASN A 1 565 ? 49.182 -14.203 -25.121 1.00 85.12 565 ASN A N 1
ATOM 4649 C CA . ASN A 1 565 ? 50.641 -14.202 -25.116 1.00 85.12 565 ASN A CA 1
ATOM 4650 C C . ASN A 1 565 ? 51.252 -12.811 -24.852 1.00 85.12 565 ASN A C 1
ATOM 4652 O O . ASN A 1 565 ? 52.476 -12.684 -24.860 1.00 85.12 565 ASN A O 1
ATOM 4656 N N . GLU A 1 566 ? 50.448 -11.762 -24.629 1.00 79.56 566 GLU A N 1
ATOM 4657 C CA . GLU A 1 566 ? 50.967 -10.448 -24.229 1.00 79.56 566 GLU A CA 1
ATOM 4658 C C . GLU A 1 566 ? 51.574 -10.505 -22.814 1.00 79.56 566 GLU A C 1
ATOM 4660 O O . GLU A 1 566 ? 50.993 -11.088 -21.896 1.00 79.56 566 GLU A O 1
ATOM 4665 N N . ASP A 1 567 ? 52.719 -9.839 -22.609 1.00 65.81 567 ASP A N 1
ATOM 4666 C CA . ASP A 1 567 ? 53.300 -9.664 -21.273 1.00 65.81 567 ASP A CA 1
ATOM 4667 C C . ASP A 1 567 ? 52.272 -8.992 -20.349 1.00 65.81 567 ASP A C 1
ATOM 4669 O O . ASP A 1 567 ? 51.867 -7.843 -20.569 1.00 65.81 567 ASP A O 1
ATOM 4673 N N . ARG A 1 568 ? 51.845 -9.709 -19.298 1.00 61.66 568 ARG A N 1
ATOM 4674 C CA . ARG A 1 568 ? 50.865 -9.235 -18.309 1.00 61.66 568 ARG A CA 1
ATOM 4675 C C . ARG A 1 568 ? 51.372 -7.973 -17.608 1.00 61.66 568 ARG A C 1
ATOM 4677 O O . ARG A 1 568 ? 52.002 -8.034 -16.558 1.00 61.66 568 ARG A O 1
ATOM 4684 N N . GLN A 1 569 ? 51.052 -6.801 -18.142 1.00 53.72 569 GLN A N 1
ATOM 4685 C CA . GLN A 1 569 ? 51.216 -5.544 -17.420 1.00 53.72 569 GLN A CA 1
ATOM 4686 C C . GLN A 1 569 ? 49.936 -5.227 -16.645 1.00 53.72 569 GLN A C 1
ATOM 4688 O O . GLN A 1 569 ? 49.120 -4.430 -17.111 1.00 53.72 569 GLN A O 1
ATOM 4693 N N . LEU A 1 570 ? 49.754 -5.825 -15.464 1.00 48.94 570 LEU A N 1
ATOM 4694 C CA . LEU A 1 570 ? 48.659 -5.468 -14.556 1.00 48.94 570 LEU A CA 1
ATOM 4695 C C . LEU A 1 570 ? 49.200 -4.899 -13.241 1.00 48.94 570 LEU A C 1
ATOM 4697 O O . LEU A 1 570 ? 50.013 -5.514 -12.556 1.00 48.94 570 LEU A O 1
ATOM 4701 N N . LYS A 1 571 ? 48.729 -3.694 -12.893 1.00 45.38 571 LYS A N 1
ATOM 4702 C CA . LYS A 1 571 ? 48.890 -3.094 -11.567 1.00 45.38 571 LYS A CA 1
ATOM 4703 C C . LYS A 1 571 ? 47.716 -3.529 -10.667 1.00 45.38 571 LYS A C 1
ATOM 4705 O O . LYS A 1 571 ? 46.593 -3.088 -10.859 1.00 45.38 571 LYS A O 1
ATOM 4710 N N . VAL A 1 572 ? 48.042 -4.360 -9.675 1.00 45.34 572 VAL A N 1
ATOM 4711 C CA . VAL A 1 572 ? 47.593 -4.368 -8.258 1.00 45.34 572 VAL A CA 1
ATOM 4712 C C . VAL A 1 572 ? 46.143 -4.752 -7.865 1.00 45.34 572 VAL A C 1
ATOM 4714 O O . VAL A 1 572 ? 45.906 -4.867 -6.670 1.00 45.34 572 VAL A O 1
ATOM 4717 N N . HIS A 1 573 ? 45.196 -5.101 -8.748 1.00 44.94 573 HIS A N 1
ATOM 4718 C CA . HIS A 1 573 ? 43.868 -5.578 -8.266 1.00 44.94 573 HIS A CA 1
ATOM 4719 C C . HIS A 1 573 ? 43.392 -6.973 -8.702 1.00 44.94 573 HIS A C 1
ATOM 4721 O O . HIS A 1 573 ? 42.262 -7.341 -8.390 1.00 44.94 573 HIS A O 1
ATOM 4727 N N . GLU A 1 574 ? 44.234 -7.798 -9.327 1.00 47.78 574 GLU A N 1
ATOM 4728 C CA . GLU A 1 574 ? 43.807 -9.113 -9.832 1.00 47.78 574 GLU A CA 1
ATOM 4729 C C . GLU A 1 574 ? 44.699 -10.264 -9.344 1.00 47.78 574 GLU A C 1
ATOM 4731 O O . GLU A 1 574 ? 45.634 -10.676 -10.025 1.00 47.78 574 GLU A O 1
ATOM 4736 N N . ASP A 1 575 ? 44.347 -10.846 -8.196 1.00 45.44 575 ASP A N 1
ATOM 4737 C CA . ASP A 1 575 ? 44.611 -12.263 -7.920 1.00 45.44 575 ASP A CA 1
ATOM 4738 C C . ASP A 1 575 ? 43.430 -13.092 -8.453 1.00 45.44 575 ASP A C 1
ATOM 4740 O O . ASP A 1 575 ? 42.608 -13.582 -7.681 1.00 45.44 575 ASP A O 1
ATOM 4744 N N . VAL A 1 576 ? 43.297 -13.259 -9.777 1.00 47.44 576 VAL A N 1
ATOM 4745 C CA . VAL A 1 576 ? 42.418 -14.317 -10.310 1.00 47.44 576 VAL A CA 1
ATOM 4746 C C . VAL A 1 576 ? 43.012 -14.970 -11.570 1.00 47.44 576 VAL A C 1
ATOM 4748 O O . VAL A 1 576 ? 42.896 -14.440 -12.672 1.00 47.44 576 VAL A O 1
ATOM 4751 N N . PRO A 1 577 ? 43.562 -16.192 -11.464 1.00 48.78 577 PRO A N 1
ATOM 4752 C CA . PRO A 1 577 ? 43.956 -17.040 -12.596 1.00 48.78 577 PRO A CA 1
ATOM 4753 C C . PRO A 1 577 ? 42.813 -17.468 -13.546 1.00 48.78 577 PRO A C 1
ATOM 4755 O O . PRO A 1 577 ? 43.041 -18.321 -14.397 1.00 48.78 577 PRO A O 1
ATOM 4758 N N . LYS A 1 578 ? 41.583 -16.947 -13.394 1.00 61.88 578 LYS A N 1
ATOM 4759 C CA . LYS A 1 578 ? 40.363 -17.460 -14.053 1.00 61.88 578 LYS A CA 1
ATOM 4760 C C . LYS A 1 578 ? 39.910 -16.691 -15.299 1.00 61.88 578 LYS A C 1
ATOM 4762 O O . LYS A 1 578 ? 38.963 -17.137 -15.939 1.00 61.88 578 LYS A O 1
ATOM 4767 N N . TRP A 1 579 ? 40.496 -15.542 -15.636 1.00 72.56 579 TRP A N 1
ATOM 4768 C CA . TRP A 1 579 ? 39.972 -14.693 -16.717 1.00 72.56 579 TRP A CA 1
ATOM 4769 C C . TRP A 1 579 ? 40.834 -14.749 -17.977 1.00 72.56 579 TRP A C 1
ATOM 4771 O O . TRP A 1 579 ? 42.056 -14.627 -17.905 1.00 72.56 579 TRP A O 1
ATOM 4781 N N . ASP A 1 580 ? 40.189 -14.910 -19.134 1.00 86.50 580 ASP A N 1
ATOM 4782 C CA . ASP A 1 580 ? 40.876 -14.925 -20.424 1.00 86.50 580 ASP A CA 1
ATOM 4783 C C . ASP A 1 580 ? 41.323 -13.511 -20.830 1.00 86.50 580 ASP A C 1
ATOM 4785 O O . ASP A 1 580 ? 40.507 -12.593 -20.975 1.00 86.50 580 ASP A O 1
ATOM 4789 N N . LEU A 1 581 ? 42.631 -13.359 -21.052 1.00 86.81 581 LEU A N 1
ATOM 4790 C CA . LEU A 1 581 ? 43.277 -12.127 -21.507 1.00 86.81 581 LEU A CA 1
ATOM 4791 C C . LEU A 1 581 ? 42.755 -11.643 -22.863 1.00 86.81 581 LEU A C 1
ATOM 4793 O O . LEU A 1 581 ? 42.739 -10.435 -23.104 1.00 86.81 581 LEU A O 1
ATOM 4797 N N . ALA A 1 582 ? 42.269 -12.546 -23.718 1.00 90.75 582 ALA A N 1
ATOM 4798 C CA . ALA A 1 582 ? 41.609 -12.174 -24.966 1.00 90.75 582 ALA A CA 1
ATOM 4799 C C . ALA A 1 582 ? 40.364 -11.297 -24.725 1.00 90.75 582 ALA A C 1
ATOM 4801 O O . ALA A 1 582 ? 40.055 -10.413 -25.527 1.00 90.75 582 ALA A O 1
ATOM 4802 N N . PHE A 1 583 ? 39.688 -11.469 -23.584 1.00 89.88 583 PHE A N 1
ATOM 4803 C CA . PHE A 1 583 ? 38.568 -10.627 -23.167 1.00 89.88 583 PHE A CA 1
ATOM 4804 C C . PHE A 1 583 ? 39.027 -9.419 -22.333 1.00 89.88 583 PHE A C 1
ATOM 4806 O O . PHE A 1 583 ? 38.552 -8.305 -22.549 1.00 89.88 583 PHE A O 1
ATOM 4813 N N . THR A 1 584 ? 39.924 -9.620 -21.359 1.00 86.56 584 THR A N 1
ATOM 4814 C CA . THR A 1 584 ? 40.244 -8.602 -20.335 1.00 86.56 584 THR A CA 1
ATOM 4815 C C . THR A 1 584 ? 41.350 -7.627 -20.700 1.00 86.56 584 THR A C 1
ATOM 4817 O O . THR A 1 584 ? 41.412 -6.558 -20.093 1.00 86.56 584 THR A O 1
ATOM 4820 N N . SER A 1 585 ? 42.235 -7.959 -21.647 1.00 85.81 585 SER A N 1
ATOM 4821 C CA . SER A 1 585 ? 43.405 -7.124 -21.937 1.00 85.81 585 SER A CA 1
ATOM 4822 C C . SER A 1 585 ? 42.994 -5.689 -22.283 1.00 85.81 585 SER A C 1
ATOM 4824 O O . SER A 1 585 ? 42.004 -5.451 -22.978 1.00 85.81 585 SER A O 1
ATOM 4826 N N . LYS A 1 586 ? 43.808 -4.708 -21.869 1.00 84.38 586 LYS A N 1
ATOM 4827 C CA . LYS A 1 586 ? 43.698 -3.303 -22.318 1.00 84.38 586 LYS A CA 1
ATOM 4828 C C . LYS A 1 586 ? 43.826 -3.165 -23.842 1.00 84.38 586 LYS A C 1
ATOM 4830 O O . LYS A 1 586 ? 43.398 -2.161 -24.417 1.00 84.38 586 LYS A O 1
ATOM 4835 N N . ASN A 1 587 ? 44.441 -4.166 -24.473 1.00 89.56 587 ASN A N 1
ATOM 4836 C CA . ASN A 1 587 ? 44.587 -4.281 -25.911 1.00 89.56 587 ASN A CA 1
ATOM 4837 C C . ASN A 1 587 ? 43.459 -5.092 -26.563 1.00 89.56 587 ASN A C 1
ATOM 4839 O O . ASN A 1 587 ? 43.497 -5.260 -27.777 1.00 89.56 587 ASN A O 1
ATOM 4843 N N . SER A 1 588 ? 42.453 -5.541 -25.808 1.00 91.31 588 SER A N 1
ATOM 4844 C CA . SER A 1 588 ? 41.199 -6.074 -26.339 1.00 91.31 588 SER A CA 1
ATOM 4845 C C . SER A 1 588 ? 40.164 -4.960 -26.454 1.00 91.31 588 SER A C 1
ATOM 4847 O O . SER A 1 588 ? 40.003 -4.146 -25.548 1.00 91.31 588 SER A O 1
ATOM 4849 N N . PHE A 1 589 ? 39.425 -4.903 -27.556 1.00 93.06 589 PHE A N 1
ATOM 4850 C CA . PHE A 1 589 ? 38.274 -4.015 -27.681 1.00 93.06 589 PHE A CA 1
ATOM 4851 C C . PHE A 1 589 ? 37.077 -4.488 -26.842 1.00 93.06 589 PHE A C 1
ATOM 4853 O O . PHE A 1 589 ? 36.236 -3.654 -26.507 1.00 93.06 589 PHE A O 1
ATOM 4860 N N . LEU A 1 590 ? 37.026 -5.763 -26.428 1.00 92.69 590 LEU A N 1
ATOM 4861 C CA . LEU A 1 590 ? 35.972 -6.303 -25.553 1.00 92.69 590 LEU A CA 1
ATOM 4862 C C . LEU A 1 590 ? 35.989 -5.689 -24.144 1.00 92.69 590 LEU A C 1
ATOM 4864 O O . LEU A 1 590 ? 34.953 -5.637 -23.489 1.00 92.69 590 LEU A O 1
ATOM 4868 N N . SER A 1 591 ? 37.130 -5.151 -23.704 1.00 88.75 591 SER A N 1
ATOM 4869 C CA . SER A 1 591 ? 37.277 -4.426 -22.435 1.00 88.75 591 SER A CA 1
ATOM 4870 C C . SER A 1 591 ? 37.087 -2.904 -22.573 1.00 88.75 591 SER A C 1
ATOM 4872 O O . SER A 1 591 ? 37.316 -2.153 -21.619 1.00 88.75 591 SER A O 1
ATOM 4874 N N . ARG A 1 592 ? 36.707 -2.402 -23.761 1.00 88.56 592 ARG A N 1
ATOM 4875 C CA . ARG A 1 592 ? 36.696 -0.964 -24.094 1.00 88.56 592 ARG A CA 1
ATOM 4876 C C . ARG A 1 592 ? 35.366 -0.498 -24.673 1.00 88.56 592 ARG A C 1
ATOM 4878 O O . ARG A 1 592 ? 34.607 -1.273 -25.245 1.00 88.56 592 ARG A O 1
ATOM 4885 N N . ASP A 1 593 ? 35.115 0.808 -24.542 1.00 87.62 593 ASP A N 1
ATOM 4886 C CA . ASP A 1 593 ? 33.873 1.471 -24.974 1.00 87.62 593 ASP A CA 1
ATOM 4887 C C . ASP A 1 593 ? 33.509 1.137 -26.428 1.00 87.62 593 ASP A C 1
ATOM 4889 O O . ASP A 1 593 ? 32.366 0.800 -26.717 1.00 87.62 593 ASP A O 1
ATOM 4893 N N . GLN A 1 594 ? 34.486 1.132 -27.345 1.00 89.25 594 GLN A N 1
ATOM 4894 C CA . GLN A 1 594 ? 34.208 0.852 -28.757 1.00 89.25 594 GLN A CA 1
ATOM 4895 C C . GLN A 1 594 ? 33.641 -0.552 -28.998 1.00 89.25 594 GLN A C 1
ATOM 4897 O O . GLN A 1 594 ? 32.679 -0.683 -29.757 1.00 89.25 594 GLN A O 1
ATOM 4902 N N . GLY A 1 595 ? 34.215 -1.583 -28.368 1.00 91.75 595 GLY A N 1
ATOM 4903 C CA . GLY A 1 595 ? 33.769 -2.963 -28.553 1.00 91.75 595 GLY A CA 1
ATOM 4904 C C . GLY A 1 595 ? 32.455 -3.236 -27.832 1.00 91.75 595 GLY A C 1
ATOM 4905 O O . GLY A 1 595 ? 31.539 -3.784 -28.438 1.00 91.75 595 GLY A O 1
ATOM 4906 N N . VAL A 1 596 ? 32.301 -2.756 -26.591 1.00 92.94 596 VAL A N 1
ATOM 4907 C CA . VAL A 1 596 ? 31.029 -2.867 -25.851 1.00 92.94 596 VAL A CA 1
ATOM 4908 C C . VAL A 1 596 ? 29.896 -2.178 -26.592 1.00 92.94 596 VAL A C 1
ATOM 4910 O O . VAL A 1 596 ? 28.815 -2.751 -26.721 1.00 92.94 596 VAL A O 1
ATOM 4913 N N . ARG A 1 597 ? 30.131 -0.983 -27.140 1.00 92.06 597 ARG A N 1
ATOM 4914 C CA . ARG A 1 597 ? 29.126 -0.276 -27.933 1.00 92.06 597 ARG A CA 1
ATOM 4915 C C . ARG A 1 597 ? 28.826 -0.987 -29.251 1.00 92.06 597 ARG A C 1
ATOM 4917 O O . ARG A 1 597 ? 27.659 -1.063 -29.623 1.00 92.06 597 ARG A O 1
ATOM 4924 N N . GLY A 1 598 ? 29.846 -1.513 -29.933 1.00 93.44 598 GLY A N 1
ATOM 4925 C CA . GLY A 1 598 ? 29.689 -2.308 -31.154 1.00 93.44 598 GLY A CA 1
ATOM 4926 C C . GLY A 1 598 ? 28.822 -3.550 -30.929 1.00 93.44 598 GLY A C 1
ATOM 4927 O O . GLY A 1 598 ? 27.815 -3.718 -31.614 1.00 93.44 598 GLY A O 1
ATOM 4928 N N . ILE A 1 599 ? 29.154 -4.350 -29.909 1.00 95.88 599 ILE A N 1
ATOM 4929 C CA . ILE A 1 599 ? 28.379 -5.532 -29.502 1.00 95.88 599 ILE A CA 1
ATOM 4930 C C . ILE A 1 599 ? 26.966 -5.136 -29.096 1.00 95.88 599 ILE A C 1
ATOM 4932 O O . ILE A 1 599 ? 26.019 -5.733 -29.588 1.00 95.88 599 ILE A O 1
ATOM 4936 N N . SER A 1 600 ? 26.802 -4.119 -28.246 1.00 95.75 600 SER A N 1
ATOM 4937 C CA . SER A 1 600 ? 25.473 -3.740 -27.748 1.00 95.75 600 SER A CA 1
ATOM 4938 C C . SER A 1 600 ? 24.550 -3.302 -28.887 1.00 95.75 600 SER A C 1
ATOM 4940 O O . SER A 1 600 ? 23.392 -3.700 -28.926 1.00 95.75 600 SER A O 1
ATOM 4942 N N . LEU A 1 601 ? 25.061 -2.514 -29.842 1.00 93.62 601 LEU A N 1
ATOM 4943 C CA . LEU A 1 601 ? 24.299 -2.092 -31.021 1.00 93.62 601 LEU A CA 1
ATOM 4944 C C . LEU A 1 601 ? 23.914 -3.276 -31.909 1.00 93.62 601 LEU A C 1
ATOM 4946 O O . LEU A 1 601 ? 22.759 -3.371 -32.315 1.00 93.62 601 LEU A O 1
ATOM 4950 N N . PHE A 1 602 ? 24.870 -4.154 -32.214 1.00 95.56 602 PHE A N 1
ATOM 4951 C CA . PHE A 1 602 ? 24.633 -5.288 -33.100 1.00 95.56 602 PHE A CA 1
ATOM 4952 C C . PHE A 1 602 ? 23.713 -6.333 -32.457 1.00 95.56 602 PHE A C 1
ATOM 4954 O O . PHE A 1 602 ? 22.744 -6.749 -33.081 1.00 95.56 602 PHE A O 1
ATOM 4961 N N . ALA A 1 603 ? 23.954 -6.684 -31.190 1.00 96.75 603 ALA A N 1
ATOM 4962 C CA . ALA A 1 603 ? 23.103 -7.582 -30.416 1.00 96.75 603 ALA A CA 1
ATOM 4963 C C . ALA A 1 603 ? 21.675 -7.046 -30.325 1.00 96.75 603 ALA A C 1
ATOM 4965 O O . ALA A 1 603 ? 20.737 -7.771 -30.629 1.00 96.75 603 ALA A O 1
ATOM 4966 N N . ASN A 1 604 ? 21.497 -5.766 -29.983 1.00 95.31 604 ASN A N 1
ATOM 4967 C CA . ASN A 1 604 ? 20.170 -5.165 -29.984 1.00 95.31 604 ASN A CA 1
ATOM 4968 C C . ASN A 1 604 ? 19.468 -5.335 -31.338 1.00 95.31 604 ASN A C 1
ATOM 4970 O O . ASN A 1 604 ? 18.318 -5.751 -31.362 1.00 95.31 604 ASN A O 1
ATOM 4974 N N . ASP A 1 605 ? 20.132 -4.986 -32.444 1.00 93.31 605 ASP A N 1
ATOM 4975 C CA . ASP A 1 605 ? 19.510 -5.050 -33.771 1.00 93.31 605 ASP A CA 1
ATOM 4976 C C . ASP A 1 605 ? 19.149 -6.504 -34.139 1.00 93.31 605 ASP A C 1
ATOM 4978 O O . ASP A 1 605 ? 18.039 -6.757 -34.597 1.00 93.31 605 ASP A O 1
ATOM 4982 N N . PHE A 1 606 ? 20.038 -7.461 -33.853 1.00 94.25 606 PHE A N 1
ATOM 4983 C CA . PHE A 1 606 ? 19.820 -8.892 -34.084 1.00 94.25 606 PHE A CA 1
ATOM 4984 C C . PHE A 1 606 ? 18.650 -9.453 -33.270 1.00 94.25 606 PHE A C 1
ATOM 4986 O O . PHE A 1 606 ? 17.745 -10.073 -33.824 1.00 94.25 606 PHE A O 1
ATOM 4993 N N . PHE A 1 607 ? 18.630 -9.209 -31.959 1.00 93.75 607 PHE A N 1
ATOM 4994 C CA . PHE A 1 607 ? 17.581 -9.736 -31.087 1.00 93.75 607 PHE A CA 1
ATOM 4995 C C . PHE A 1 607 ? 16.256 -8.984 -31.236 1.00 93.75 607 PHE A C 1
ATOM 4997 O O . PHE A 1 607 ? 15.211 -9.584 -31.025 1.00 93.75 607 PHE A O 1
ATOM 5004 N N . TYR A 1 608 ? 16.267 -7.711 -31.648 1.00 90.69 608 TYR A N 1
ATOM 5005 C CA . TYR A 1 608 ? 15.042 -6.986 -32.000 1.00 90.69 608 TYR A CA 1
ATOM 5006 C C . TYR A 1 608 ? 14.380 -7.584 -33.246 1.00 90.69 608 TYR A C 1
ATOM 5008 O O . TYR A 1 608 ? 13.169 -7.784 -33.252 1.00 90.69 608 TYR A O 1
ATOM 5016 N N . VAL A 1 609 ? 15.170 -7.932 -34.272 1.00 89.56 609 VAL A N 1
ATOM 5017 C CA . VAL A 1 609 ? 14.670 -8.680 -35.440 1.00 89.56 609 VAL A CA 1
ATOM 5018 C C . VAL A 1 609 ? 14.122 -10.036 -35.026 1.00 89.56 609 VAL A C 1
ATOM 5020 O O . VAL A 1 609 ? 13.019 -10.388 -35.432 1.00 89.56 609 VAL A O 1
ATOM 5023 N N . ALA A 1 610 ? 14.878 -10.783 -34.217 1.00 89.56 610 ALA A N 1
ATOM 5024 C CA . ALA A 1 610 ? 14.465 -12.108 -33.773 1.00 89.56 610 ALA A CA 1
ATOM 5025 C C . ALA A 1 610 ? 13.157 -12.066 -32.968 1.00 89.56 610 ALA A C 1
ATOM 5027 O O . ALA A 1 610 ? 12.271 -12.871 -33.218 1.00 89.56 610 ALA A O 1
ATOM 5028 N N . ALA A 1 611 ? 13.001 -11.091 -32.069 1.00 86.75 611 ALA A N 1
ATOM 5029 C CA . ALA A 1 611 ? 11.785 -10.913 -31.278 1.00 86.75 611 ALA A CA 1
ATOM 5030 C C . ALA A 1 611 ? 10.580 -10.445 -32.108 1.00 86.75 611 ALA A C 1
ATOM 5032 O O . ALA A 1 611 ? 9.441 -10.722 -31.753 1.00 86.75 611 ALA A O 1
ATOM 5033 N N . GLY A 1 612 ? 10.813 -9.736 -33.217 1.00 78.75 612 GLY A N 1
ATOM 5034 C CA . GLY A 1 612 ? 9.764 -9.344 -34.162 1.00 78.75 612 GLY A CA 1
ATOM 5035 C C . GLY A 1 612 ? 9.296 -10.478 -35.082 1.00 78.75 612 GLY A C 1
ATOM 5036 O O . GLY A 1 612 ? 8.432 -10.265 -35.935 1.00 78.75 612 GLY A O 1
ATOM 5037 N N . TYR A 1 613 ? 9.867 -11.669 -34.953 1.00 74.00 613 TYR A N 1
ATOM 5038 C CA . TYR A 1 613 ? 9.519 -12.836 -35.742 1.00 74.00 613 TYR A CA 1
ATOM 5039 C C . TYR A 1 613 ? 8.743 -13.815 -34.847 1.00 74.00 613 TYR A C 1
ATOM 5041 O O . TYR A 1 613 ? 9.259 -14.301 -33.847 1.00 74.00 613 TYR A O 1
ATOM 5049 N N . ASN A 1 614 ? 7.488 -14.112 -35.200 1.00 66.06 614 ASN A N 1
ATOM 5050 C CA . ASN A 1 614 ? 6.564 -14.915 -34.376 1.00 66.06 614 ASN A CA 1
ATOM 5051 C C . ASN A 1 614 ? 6.945 -16.409 -34.240 1.00 66.06 614 ASN A C 1
ATOM 5053 O O . ASN A 1 614 ? 6.116 -17.212 -33.821 1.00 66.06 614 ASN A O 1
ATOM 5057 N N . ASP A 1 615 ? 8.149 -16.822 -34.642 1.00 76.12 615 ASP A N 1
ATOM 5058 C CA . ASP A 1 615 ? 8.629 -18.200 -34.487 1.00 76.12 615 ASP A CA 1
ATOM 5059 C C . ASP A 1 615 ? 9.476 -18.430 -33.231 1.00 76.12 615 ASP A C 1
ATOM 5061 O O . ASP A 1 615 ? 9.774 -19.580 -32.914 1.00 76.12 615 ASP A O 1
ATOM 5065 N N . LEU A 1 616 ? 9.840 -17.365 -32.512 1.00 79.88 616 LEU A N 1
ATOM 5066 C CA . LEU A 1 616 ? 10.503 -17.450 -31.215 1.00 79.88 616 LEU A CA 1
ATOM 5067 C C . LEU A 1 616 ? 9.824 -16.466 -30.245 1.00 79.88 616 LEU A C 1
ATOM 5069 O O . LEU A 1 616 ? 10.066 -15.266 -30.356 1.00 79.88 616 LEU A O 1
ATOM 5073 N N . PRO A 1 617 ? 8.968 -16.919 -29.312 1.00 77.88 617 PRO A N 1
ATOM 5074 C CA . PRO A 1 617 ? 8.212 -16.016 -28.444 1.00 77.88 617 PRO A CA 1
ATOM 5075 C C . PRO A 1 617 ? 9.122 -15.419 -27.368 1.00 77.88 617 PRO A C 1
ATOM 5077 O O . PRO A 1 617 ? 9.552 -16.099 -26.439 1.00 77.88 617 PRO A O 1
ATOM 5080 N N . PHE A 1 618 ? 9.476 -14.139 -27.469 1.00 81.62 618 PHE A N 1
ATOM 5081 C CA . PHE A 1 618 ? 10.300 -13.483 -26.442 1.00 81.62 618 PHE A CA 1
ATOM 5082 C C . PHE A 1 618 ? 9.491 -13.129 -25.186 1.00 81.62 618 PHE A C 1
ATOM 5084 O O . PHE A 1 618 ? 10.083 -12.824 -24.164 1.00 81.62 618 PHE A O 1
ATOM 5091 N N . ASP A 1 619 ? 8.169 -13.158 -25.237 1.00 70.31 619 ASP A N 1
ATOM 5092 C CA . ASP A 1 619 ? 7.223 -12.742 -24.199 1.00 70.31 619 ASP A CA 1
ATOM 5093 C C . ASP A 1 619 ? 6.794 -13.862 -23.233 1.00 70.31 619 ASP A C 1
ATOM 5095 O O . ASP A 1 619 ? 6.385 -13.567 -22.111 1.00 70.31 619 ASP A O 1
ATOM 5099 N N . GLU A 1 620 ? 6.959 -15.133 -23.605 1.00 68.00 620 GLU A N 1
ATOM 5100 C CA . GLU A 1 620 ? 6.586 -16.283 -22.769 1.00 68.00 620 GLU A CA 1
ATOM 5101 C C . GLU A 1 620 ? 7.591 -16.539 -21.620 1.00 68.00 620 GLU A C 1
ATOM 5103 O O . GLU A 1 620 ? 8.653 -17.147 -21.805 1.00 68.00 620 GLU A O 1
ATOM 5108 N N . PHE A 1 621 ? 7.244 -16.084 -20.411 1.00 66.31 621 PHE A N 1
ATOM 5109 C CA . PHE A 1 621 ? 7.895 -16.433 -19.140 1.00 66.31 621 PHE A CA 1
ATOM 5110 C C . PHE A 1 621 ? 6.829 -16.897 -18.138 1.00 66.31 621 PHE A C 1
ATOM 5112 O O . PHE A 1 621 ? 5.966 -16.107 -17.766 1.00 66.31 621 PHE A O 1
ATOM 5119 N N . ASP A 1 622 ? 6.906 -18.153 -17.691 1.00 53.88 622 ASP A N 1
ATOM 5120 C CA . ASP A 1 622 ? 5.920 -18.809 -16.819 1.00 53.88 622 ASP A CA 1
ATOM 5121 C C . ASP A 1 622 ? 6.485 -19.029 -15.405 1.00 53.88 622 ASP A C 1
ATOM 5123 O O . ASP A 1 622 ? 6.527 -20.142 -14.882 1.00 53.88 622 ASP A O 1
ATOM 5127 N N . PHE A 1 623 ? 7.028 -17.971 -14.793 1.00 52.50 623 PHE A N 1
ATOM 5128 C CA . PHE A 1 623 ? 7.389 -18.012 -13.377 1.00 52.50 623 PHE A CA 1
ATOM 5129 C C . PHE A 1 623 ? 7.281 -16.635 -12.718 1.00 52.50 623 PHE A C 1
ATOM 5131 O O . PHE A 1 623 ? 7.678 -15.610 -13.282 1.00 52.50 623 PHE A O 1
ATOM 5138 N N . ASP A 1 624 ? 6.746 -16.628 -11.499 1.00 45.78 624 ASP A N 1
ATOM 5139 C CA . ASP A 1 624 ? 6.575 -15.426 -10.692 1.00 45.78 624 ASP A CA 1
ATOM 5140 C C . ASP A 1 624 ? 7.922 -14.990 -10.095 1.00 45.78 624 ASP A C 1
ATOM 5142 O O . ASP A 1 624 ? 8.479 -15.645 -9.212 1.00 45.78 624 ASP A O 1
ATOM 5146 N N . GLU A 1 625 ? 8.464 -13.860 -10.559 1.00 49.25 625 GLU A N 1
ATOM 5147 C CA . GLU A 1 625 ? 9.587 -13.211 -9.878 1.00 49.25 625 GLU A CA 1
ATOM 5148 C C . GLU A 1 625 ? 9.101 -12.589 -8.556 1.00 49.25 625 GLU A C 1
ATOM 5150 O O . GLU A 1 625 ? 8.356 -11.605 -8.540 1.00 49.25 625 GLU A O 1
ATOM 5155 N N . GLU A 1 626 ? 9.570 -13.131 -7.428 1.00 44.50 626 GLU A N 1
ATOM 5156 C CA . GLU A 1 626 ? 9.473 -12.461 -6.133 1.00 44.50 626 GLU A CA 1
ATOM 5157 C C . GLU A 1 626 ? 10.356 -11.193 -6.150 1.00 44.50 626 GLU A C 1
ATOM 5159 O O . GLU A 1 626 ? 11.578 -11.261 -6.282 1.00 44.50 626 GLU A O 1
ATOM 5164 N N . ASP A 1 627 ? 9.720 -10.029 -5.975 1.00 43.78 627 ASP A N 1
ATOM 5165 C CA . ASP A 1 627 ? 10.303 -8.689 -5.775 1.00 43.78 627 ASP A CA 1
ATOM 5166 C C . ASP A 1 627 ? 10.758 -7.884 -7.025 1.00 43.78 627 ASP A C 1
ATOM 5168 O O . ASP A 1 627 ? 11.927 -7.811 -7.401 1.00 43.78 627 ASP A O 1
ATOM 5172 N N . GLU A 1 628 ? 9.840 -7.077 -7.578 1.00 51.38 628 GLU A N 1
ATOM 5173 C CA . GLU A 1 628 ? 10.110 -6.086 -8.644 1.00 51.38 628 GLU A CA 1
ATOM 5174 C C . GLU A 1 628 ? 10.829 -4.800 -8.165 1.00 51.38 628 GLU A C 1
ATOM 5176 O O . GLU A 1 628 ? 11.090 -3.890 -8.963 1.00 51.38 628 GLU A O 1
ATOM 5181 N N . LYS A 1 629 ? 11.137 -4.645 -6.866 1.00 47.19 629 LYS A N 1
ATOM 5182 C CA . LYS A 1 629 ? 11.637 -3.368 -6.302 1.00 47.19 629 LYS A CA 1
ATOM 5183 C C . LYS A 1 629 ? 13.087 -3.049 -6.675 1.00 47.19 629 LYS A C 1
ATOM 5185 O O . LYS A 1 629 ? 13.409 -1.871 -6.852 1.00 47.19 629 LYS A O 1
ATOM 5190 N N . SER A 1 630 ? 13.932 -4.065 -6.826 1.00 57.12 630 SER A N 1
ATOM 5191 C CA . SER A 1 630 ? 15.357 -3.947 -7.165 1.00 57.12 630 SER A CA 1
ATOM 5192 C C . SER A 1 630 ? 15.877 -5.257 -7.746 1.00 57.12 630 SER A C 1
ATOM 5194 O O . SER A 1 630 ? 15.413 -6.316 -7.341 1.00 57.12 630 SER A O 1
ATOM 5196 N N . ILE A 1 631 ? 16.886 -5.198 -8.615 1.00 71.81 631 ILE A N 1
ATOM 5197 C CA . ILE A 1 631 ? 17.557 -6.400 -9.121 1.00 71.81 631 ILE A CA 1
ATOM 5198 C C . ILE A 1 631 ? 18.342 -7.041 -7.965 1.00 71.81 631 ILE A C 1
ATOM 5200 O O . ILE A 1 631 ? 19.344 -6.486 -7.509 1.00 71.81 631 ILE A O 1
ATOM 5204 N N . THR A 1 632 ? 17.884 -8.192 -7.467 1.00 80.56 632 THR A N 1
ATOM 5205 C CA . THR A 1 632 ? 18.573 -8.953 -6.412 1.00 80.56 632 THR A CA 1
ATOM 5206 C C . THR A 1 632 ? 19.384 -10.105 -7.007 1.00 80.56 632 THR A C 1
ATOM 5208 O O . THR A 1 632 ? 19.089 -10.595 -8.095 1.00 80.56 632 THR A O 1
ATOM 5211 N N . ILE A 1 633 ? 20.416 -10.564 -6.291 1.00 83.00 633 ILE A N 1
ATOM 5212 C CA . ILE A 1 633 ? 21.238 -11.708 -6.729 1.00 83.00 633 ILE A CA 1
ATOM 5213 C C . ILE A 1 633 ? 20.394 -12.988 -6.816 1.00 83.00 633 ILE A C 1
ATOM 5215 O O . ILE A 1 633 ? 20.565 -13.761 -7.752 1.00 83.00 633 ILE A O 1
ATOM 5219 N N . ASN A 1 634 ? 19.468 -13.197 -5.874 1.00 82.50 634 ASN A N 1
ATOM 5220 C CA . ASN A 1 634 ? 18.598 -14.374 -5.868 1.00 82.50 634 ASN A CA 1
ATOM 5221 C C . ASN A 1 634 ? 17.652 -14.379 -7.071 1.00 82.50 634 ASN A C 1
ATOM 5223 O O . ASN A 1 634 ? 17.548 -15.402 -7.741 1.00 82.50 634 ASN A O 1
ATOM 5227 N N . ALA A 1 635 ? 17.035 -13.231 -7.379 1.00 82.19 635 ALA A N 1
ATOM 5228 C CA . ALA A 1 635 ? 16.189 -13.097 -8.559 1.00 82.19 635 ALA A CA 1
ATOM 5229 C C . ALA A 1 635 ? 17.004 -13.340 -9.838 1.00 82.19 635 ALA A C 1
ATOM 5231 O O . ALA A 1 635 ? 16.617 -14.164 -10.652 1.00 82.19 635 ALA A O 1
ATOM 5232 N N . LEU A 1 636 ? 18.194 -12.734 -9.968 1.00 88.50 636 LEU A N 1
ATOM 5233 C CA . LEU A 1 636 ? 19.083 -12.985 -11.110 1.00 88.50 636 LEU A CA 1
ATOM 5234 C C . LEU A 1 636 ? 19.451 -14.462 -11.275 1.00 88.50 636 LEU A C 1
ATOM 5236 O O . LEU A 1 636 ? 19.456 -14.946 -12.402 1.00 88.50 636 LEU A O 1
ATOM 5240 N N . ASN A 1 637 ? 19.757 -15.171 -10.185 1.00 90.81 637 ASN A N 1
ATOM 5241 C CA . ASN A 1 637 ? 20.061 -16.601 -10.243 1.00 90.81 637 ASN A CA 1
ATOM 5242 C C . ASN A 1 637 ? 18.874 -17.395 -10.797 1.00 90.81 637 ASN A C 1
ATOM 5244 O O . ASN A 1 637 ? 19.057 -18.141 -11.755 1.00 90.81 637 ASN A O 1
ATOM 5248 N N . GLY A 1 638 ? 17.675 -17.182 -10.243 1.00 89.44 638 GLY A N 1
ATOM 5249 C CA . GLY A 1 638 ? 16.459 -17.858 -10.698 1.00 89.44 638 GLY A CA 1
ATOM 5250 C C . GLY A 1 638 ? 16.140 -17.553 -12.161 1.00 89.44 638 GLY A C 1
ATOM 5251 O O . GLY A 1 638 ? 15.922 -18.468 -12.949 1.00 89.44 638 GLY A O 1
ATOM 5252 N N . THR A 1 639 ? 16.213 -16.283 -12.567 1.00 89.75 639 THR A N 1
ATOM 5253 C CA . THR A 1 639 ? 15.936 -15.877 -13.950 1.00 89.75 639 THR A CA 1
ATOM 5254 C C . THR A 1 639 ? 16.976 -16.431 -14.922 1.00 89.75 639 THR A C 1
ATOM 5256 O O . THR A 1 639 ? 16.615 -16.923 -15.985 1.00 89.75 639 THR A O 1
ATOM 5259 N N . ILE A 1 640 ? 18.270 -16.410 -14.583 1.00 93.19 640 ILE A N 1
ATOM 5260 C CA . ILE A 1 640 ? 19.319 -16.985 -15.442 1.00 93.19 640 ILE A CA 1
ATOM 5261 C C . ILE A 1 640 ? 19.158 -18.503 -15.572 1.00 93.19 640 ILE A C 1
ATOM 5263 O O . ILE A 1 640 ? 19.355 -19.042 -16.662 1.00 93.19 640 ILE A O 1
ATOM 5267 N N . GLU A 1 641 ? 18.819 -19.193 -14.483 1.00 92.62 641 GLU A N 1
ATOM 5268 C CA . GLU A 1 641 ? 18.546 -20.630 -14.498 1.00 92.62 641 GLU A CA 1
ATOM 5269 C C . GLU A 1 641 ? 17.339 -20.946 -15.385 1.00 92.62 641 GLU A C 1
ATOM 5271 O O . GLU A 1 641 ? 17.456 -21.784 -16.274 1.00 92.62 641 GLU A O 1
ATOM 5276 N N . TYR A 1 642 ? 16.256 -20.174 -15.263 1.00 89.94 642 TYR A N 1
ATOM 5277 C CA . TYR A 1 642 ? 15.076 -20.292 -16.119 1.00 89.94 642 TYR A CA 1
ATOM 5278 C C . TYR A 1 642 ? 15.399 -20.078 -17.604 1.00 89.94 642 TYR A C 1
ATOM 5280 O O . TYR A 1 642 ? 14.967 -20.854 -18.456 1.00 89.94 642 TYR A O 1
ATOM 5288 N N . PHE A 1 643 ? 16.213 -19.068 -17.943 1.00 91.12 643 PHE A N 1
ATOM 5289 C CA . PHE A 1 643 ? 16.676 -18.880 -19.322 1.00 91.12 643 PHE A CA 1
ATOM 5290 C C . PHE A 1 643 ? 17.394 -20.130 -19.852 1.00 91.12 643 PHE A C 1
ATOM 5292 O O . PHE A 1 643 ? 17.222 -20.498 -21.008 1.00 91.12 643 PHE A O 1
ATOM 5299 N N . LYS A 1 644 ? 18.199 -20.786 -19.010 1.00 91.62 644 LYS A N 1
ATOM 5300 C CA . LYS A 1 644 ? 18.995 -21.957 -19.393 1.00 91.62 644 LYS A CA 1
ATOM 5301 C C . LYS A 1 644 ? 18.184 -23.251 -19.457 1.00 91.62 644 LYS A C 1
ATOM 5303 O O . LYS A 1 644 ? 18.514 -24.087 -20.293 1.00 91.62 644 LYS A O 1
ATOM 5308 N N . SER A 1 645 ? 17.192 -23.444 -18.587 1.00 90.25 645 SER A N 1
ATOM 5309 C CA . SER A 1 645 ? 16.422 -24.693 -18.504 1.00 90.25 645 SER A CA 1
ATOM 5310 C C . SER A 1 645 ? 15.111 -24.645 -19.285 1.00 90.25 645 SER A C 1
ATOM 5312 O O . SER A 1 645 ? 14.832 -25.566 -20.049 1.00 90.25 645 SER A O 1
ATOM 5314 N N . GLU A 1 646 ? 14.347 -23.560 -19.152 1.00 87.12 646 GLU A N 1
ATOM 5315 C CA . GLU A 1 646 ? 12.989 -23.445 -19.698 1.00 87.12 646 GLU A CA 1
ATOM 5316 C C . GLU A 1 646 ? 12.960 -22.686 -21.030 1.00 87.12 646 GLU A C 1
ATOM 5318 O O . GLU A 1 646 ? 12.160 -22.999 -21.907 1.00 87.12 646 GLU A O 1
ATOM 5323 N N . ARG A 1 647 ? 13.876 -21.727 -21.234 1.00 88.69 647 ARG A N 1
ATOM 5324 C CA . ARG A 1 647 ? 14.024 -20.965 -22.494 1.00 88.69 647 ARG A CA 1
ATOM 5325 C C . ARG A 1 647 ? 15.266 -21.361 -23.287 1.00 88.69 647 ARG A C 1
ATOM 5327 O O . ARG A 1 647 ? 16.023 -20.519 -23.777 1.00 88.69 647 ARG A O 1
ATOM 5334 N N . THR A 1 648 ? 15.479 -22.672 -23.413 1.00 88.88 648 THR A N 1
ATOM 5335 C CA . THR A 1 648 ? 16.624 -23.248 -24.143 1.00 88.88 648 THR A CA 1
ATOM 5336 C C . THR A 1 648 ? 16.703 -22.773 -25.593 1.00 88.88 648 THR A C 1
ATOM 5338 O O . THR A 1 648 ? 17.795 -22.615 -26.126 1.00 88.88 648 THR A O 1
ATOM 5341 N N . ASP A 1 649 ? 15.567 -22.492 -26.222 1.00 89.62 649 ASP A N 1
ATOM 5342 C CA . ASP A 1 649 ? 15.427 -21.880 -27.543 1.00 89.62 649 ASP A CA 1
ATOM 5343 C C . ASP A 1 649 ? 16.149 -20.519 -27.638 1.00 89.62 649 ASP A C 1
ATOM 5345 O O . ASP A 1 649 ? 17.054 -20.334 -28.462 1.00 89.62 649 ASP A O 1
ATOM 5349 N N . LEU A 1 650 ? 15.812 -19.591 -26.741 1.00 91.06 650 LEU A N 1
ATOM 5350 C CA . LEU A 1 650 ? 16.399 -18.257 -26.667 1.00 91.06 650 LEU A CA 1
ATOM 5351 C C . LEU A 1 650 ? 17.846 -18.316 -26.163 1.00 91.06 650 LEU A C 1
ATOM 5353 O O . LEU A 1 650 ? 18.716 -17.631 -26.703 1.00 91.06 650 LEU A O 1
ATOM 5357 N N . TYR A 1 651 ? 18.135 -19.172 -25.181 1.00 94.44 651 TYR A N 1
ATOM 5358 C CA . TYR A 1 651 ? 19.496 -19.397 -24.695 1.00 94.44 651 TYR A CA 1
ATOM 5359 C C . TYR A 1 651 ? 20.423 -19.921 -25.800 1.00 94.44 651 TYR A C 1
ATOM 5361 O O . TYR A 1 651 ? 21.520 -19.390 -25.976 1.00 94.44 651 TYR A O 1
ATOM 5369 N N . ASN A 1 652 ? 19.973 -20.880 -26.615 1.00 93.81 652 ASN A N 1
ATOM 5370 C CA . ASN A 1 652 ? 20.732 -21.390 -27.759 1.00 93.81 652 ASN A CA 1
ATOM 5371 C C . ASN A 1 652 ? 20.982 -20.300 -28.808 1.00 93.81 652 ASN A C 1
ATOM 5373 O O . ASN A 1 652 ? 22.061 -20.248 -29.403 1.00 93.81 652 ASN A O 1
ATOM 5377 N N . LEU A 1 653 ? 20.018 -19.404 -29.040 1.00 93.94 653 LEU A N 1
ATOM 5378 C CA . LEU A 1 653 ? 20.218 -18.264 -29.935 1.00 93.94 653 LEU A CA 1
ATOM 5379 C C . LEU A 1 653 ? 21.305 -17.313 -29.400 1.00 93.94 653 LEU A C 1
ATOM 5381 O O . LEU A 1 653 ? 22.164 -16.873 -30.167 1.00 93.94 653 LEU A O 1
ATOM 5385 N N . ILE A 1 654 ? 21.318 -17.048 -28.089 1.00 96.12 654 ILE A N 1
ATOM 5386 C CA . ILE A 1 654 ? 22.360 -16.245 -27.429 1.00 96.12 654 ILE A CA 1
ATOM 5387 C C . ILE A 1 654 ? 23.728 -16.944 -27.477 1.00 96.12 654 ILE A C 1
ATOM 5389 O O . ILE A 1 654 ? 24.739 -16.296 -27.760 1.00 96.12 654 ILE A O 1
ATOM 5393 N N . GLU A 1 655 ? 23.778 -18.262 -27.282 1.00 95.75 655 GLU A N 1
ATOM 5394 C CA . GLU A 1 655 ? 25.014 -19.039 -27.415 1.00 95.75 655 GLU A CA 1
ATOM 5395 C C . GLU A 1 655 ? 25.580 -18.938 -28.841 1.00 95.75 655 GLU A C 1
ATOM 5397 O O . GLU A 1 655 ? 26.769 -18.668 -29.034 1.00 95.75 655 GLU A O 1
ATOM 5402 N N . ASN A 1 656 ? 24.731 -19.099 -29.859 1.00 95.38 656 ASN A N 1
ATOM 5403 C CA . ASN A 1 656 ? 25.142 -18.982 -31.258 1.00 95.38 656 ASN A CA 1
ATOM 5404 C C . ASN A 1 656 ? 25.590 -17.559 -31.617 1.00 95.38 656 ASN A C 1
ATOM 5406 O O . ASN A 1 656 ? 26.551 -17.399 -32.374 1.00 95.38 656 ASN A O 1
ATOM 5410 N N . PHE A 1 657 ? 24.964 -16.534 -31.030 1.00 96.44 657 PHE A N 1
ATOM 5411 C CA . PHE A 1 657 ? 25.440 -15.156 -31.134 1.00 96.44 657 PHE A CA 1
ATOM 5412 C C . PHE A 1 657 ? 26.873 -15.026 -30.596 1.00 96.44 657 PHE A C 1
ATOM 5414 O O . PHE A 1 657 ? 27.735 -14.464 -31.274 1.00 96.44 657 PHE A O 1
ATOM 5421 N N . GLY A 1 658 ? 27.154 -15.582 -29.411 1.00 95.31 658 GLY A N 1
ATOM 5422 C CA . GLY A 1 658 ? 28.491 -15.581 -28.808 1.00 95.31 658 GLY A CA 1
ATOM 5423 C C . GLY A 1 658 ? 29.548 -16.251 -29.693 1.00 95.31 658 GLY A C 1
ATOM 5424 O O . GLY A 1 658 ? 30.612 -15.668 -29.924 1.00 95.31 658 GLY A O 1
ATOM 5425 N N . LYS A 1 659 ? 29.221 -17.424 -30.254 1.00 94.88 659 LYS A N 1
ATOM 5426 C CA . LYS A 1 659 ? 30.089 -18.183 -31.177 1.00 94.88 659 LYS A CA 1
ATOM 5427 C C . LYS A 1 659 ? 30.396 -17.421 -32.467 1.00 94.88 659 LYS A C 1
ATOM 5429 O O . LYS A 1 659 ? 31.492 -17.542 -33.001 1.00 94.88 659 LYS A O 1
ATOM 5434 N N . CYS A 1 660 ? 29.454 -16.631 -32.980 1.00 95.25 660 CYS A N 1
ATOM 5435 C CA . CYS A 1 660 ? 29.708 -15.798 -34.156 1.00 95.25 660 CYS A CA 1
ATOM 5436 C C . CYS A 1 660 ? 30.545 -14.568 -33.777 1.00 95.25 660 CYS A C 1
ATOM 5438 O O . CYS A 1 660 ? 31.547 -14.270 -34.420 1.00 95.25 660 CYS A O 1
ATOM 5440 N N . ALA A 1 661 ? 30.193 -13.882 -32.686 1.00 95.06 661 ALA A N 1
ATOM 5441 C CA . ALA A 1 661 ? 30.874 -12.663 -32.256 1.00 95.06 661 ALA A CA 1
ATOM 5442 C C . ALA A 1 661 ? 32.375 -12.866 -31.964 1.00 95.06 661 ALA A C 1
ATOM 5444 O O . ALA A 1 661 ? 33.159 -11.934 -32.156 1.00 95.06 661 ALA A O 1
ATOM 5445 N N . CYS A 1 662 ? 32.812 -14.060 -31.539 1.00 94.06 662 CYS A N 1
ATOM 5446 C CA . CYS A 1 662 ? 34.233 -14.336 -31.289 1.00 94.06 662 CYS A CA 1
ATOM 5447 C C . CYS A 1 662 ? 35.099 -14.452 -32.558 1.00 94.06 662 CYS A C 1
ATOM 5449 O O . CYS A 1 662 ? 36.324 -14.405 -32.451 1.00 94.06 662 CYS A O 1
ATOM 5451 N N . ASN A 1 663 ? 34.496 -14.567 -33.747 1.00 93.62 663 ASN A N 1
ATOM 5452 C CA . ASN A 1 663 ? 35.233 -14.667 -35.013 1.00 93.62 663 ASN A CA 1
ATOM 5453 C C . ASN A 1 663 ? 35.703 -13.300 -35.545 1.00 93.62 663 ASN A C 1
ATOM 5455 O O . ASN A 1 663 ? 36.508 -13.238 -36.472 1.00 93.62 663 ASN A O 1
ATOM 5459 N N . VAL A 1 664 ? 35.255 -12.195 -34.939 1.00 93.94 664 VAL A N 1
ATOM 5460 C CA . VAL A 1 664 ? 35.822 -10.861 -35.182 1.00 93.94 664 VAL A CA 1
ATOM 5461 C C . VAL A 1 664 ? 37.168 -10.735 -34.458 1.00 93.94 664 VAL A C 1
ATOM 5463 O O . VAL A 1 664 ? 37.299 -11.116 -33.299 1.00 93.94 664 VAL A O 1
ATOM 5466 N N . ASP A 1 665 ? 38.175 -10.155 -35.116 1.00 93.69 665 ASP A N 1
ATOM 5467 C CA . ASP A 1 665 ? 39.447 -9.820 -34.466 1.00 93.69 665 ASP A CA 1
ATOM 5468 C C . ASP A 1 665 ? 39.271 -8.608 -33.535 1.00 93.69 665 ASP A C 1
ATOM 5470 O O . ASP A 1 665 ? 39.194 -7.462 -33.989 1.00 93.69 665 ASP A O 1
ATOM 5474 N N . TRP A 1 666 ? 39.221 -8.871 -32.226 1.00 94.50 666 TRP A N 1
ATOM 5475 C CA . TRP A 1 666 ? 39.013 -7.862 -31.184 1.00 94.50 666 TRP A CA 1
ATOM 5476 C C . TRP A 1 666 ? 40.297 -7.164 -30.711 1.00 94.50 666 TRP A C 1
ATOM 5478 O O . TRP A 1 666 ? 40.251 -6.406 -29.738 1.00 94.50 666 TRP A O 1
ATOM 5488 N N . ARG A 1 667 ? 41.452 -7.367 -31.357 1.00 93.25 667 ARG A N 1
ATOM 5489 C CA . ARG A 1 667 ? 42.694 -6.678 -30.974 1.00 93.25 667 ARG A CA 1
ATOM 5490 C C . ARG A 1 667 ? 42.637 -5.191 -31.288 1.00 93.25 667 ARG A C 1
ATOM 5492 O O . ARG A 1 667 ? 42.340 -4.766 -32.396 1.00 93.25 667 ARG A O 1
ATOM 5499 N N . THR A 1 668 ? 43.061 -4.371 -30.339 1.00 91.88 668 THR A N 1
ATOM 5500 C CA . THR A 1 668 ? 43.349 -2.960 -30.600 1.00 91.88 668 THR A CA 1
ATOM 5501 C C . THR A 1 668 ? 44.608 -2.812 -31.462 1.00 91.88 668 THR A C 1
ATOM 5503 O O . THR A 1 668 ? 45.503 -3.653 -31.383 1.00 91.88 668 THR A O 1
ATOM 5506 N N . PRO A 1 669 ? 44.787 -1.688 -32.186 1.00 90.50 669 PRO A N 1
ATOM 5507 C CA . PRO A 1 669 ? 46.023 -1.404 -32.934 1.00 90.50 669 PRO A CA 1
ATOM 5508 C C . PRO A 1 669 ? 47.303 -1.313 -32.088 1.00 90.50 669 PRO A C 1
ATOM 5510 O O . PRO A 1 669 ? 48.391 -1.120 -32.630 1.00 90.50 669 PRO A O 1
ATOM 5513 N N . SER A 1 670 ? 47.156 -1.337 -30.761 1.00 88.06 670 SER A N 1
ATOM 5514 C CA . SER A 1 670 ? 48.244 -1.342 -29.785 1.00 88.06 670 SER A CA 1
ATOM 5515 C C . SER A 1 670 ? 48.685 -2.758 -29.390 1.00 88.06 670 SER A C 1
ATOM 5517 O O . SER A 1 670 ? 49.664 -2.880 -28.660 1.00 88.06 670 SER A O 1
ATOM 5519 N N . SER A 1 671 ? 47.983 -3.796 -29.858 1.00 88.31 671 SER A N 1
ATOM 5520 C CA . SER A 1 671 ? 48.383 -5.198 -29.714 1.00 88.31 671 SER A CA 1
ATOM 5521 C C . SER A 1 671 ? 49.489 -5.584 -30.706 1.00 88.31 671 SER A C 1
ATOM 5523 O O . SER A 1 671 ? 49.889 -4.790 -31.564 1.00 88.31 671 SER A O 1
ATOM 5525 N N . VAL A 1 672 ? 49.980 -6.816 -30.589 1.00 85.12 672 VAL A N 1
ATOM 5526 C CA . VAL A 1 672 ? 50.992 -7.403 -31.472 1.00 85.12 672 VAL A CA 1
ATOM 5527 C C . VAL A 1 672 ? 50.332 -7.948 -32.744 1.00 85.12 672 VAL A C 1
ATOM 5529 O O . VAL A 1 672 ? 49.330 -8.665 -32.690 1.00 85.12 672 VAL A O 1
ATOM 5532 N N . PHE A 1 673 ? 50.917 -7.612 -33.896 1.00 87.88 673 PHE A N 1
ATOM 5533 C CA . PHE A 1 673 ? 50.498 -8.094 -35.213 1.00 87.88 673 PHE A CA 1
ATOM 5534 C C . PHE A 1 673 ? 51.711 -8.572 -36.006 1.00 87.88 673 PHE A C 1
ATOM 5536 O O . PHE A 1 673 ? 52.708 -7.856 -36.092 1.00 87.88 673 PHE A O 1
ATOM 5543 N N . ASP A 1 674 ? 51.576 -9.723 -36.663 1.00 84.69 674 ASP A N 1
ATOM 5544 C CA . ASP A 1 674 ? 52.622 -10.279 -37.533 1.00 84.69 674 ASP A CA 1
ATOM 5545 C C . ASP A 1 674 ? 52.761 -9.508 -38.856 1.00 84.69 674 ASP A C 1
ATOM 5547 O O . ASP A 1 674 ? 53.790 -9.568 -39.525 1.00 84.69 674 ASP A O 1
ATOM 5551 N N . GLN A 1 675 ? 51.717 -8.771 -39.250 1.00 86.00 675 GLN A N 1
ATOM 5552 C CA . GLN A 1 675 ? 51.667 -7.988 -40.484 1.00 86.00 675 GLN A CA 1
ATOM 5553 C C . GLN A 1 675 ? 51.153 -6.573 -40.213 1.00 86.00 675 GLN A C 1
ATOM 5555 O O . GLN A 1 675 ? 50.110 -6.384 -39.581 1.00 86.00 675 GLN A O 1
ATOM 5560 N N . THR A 1 676 ? 51.841 -5.568 -40.762 1.00 84.31 676 THR A N 1
ATOM 5561 C CA . THR A 1 676 ? 51.462 -4.151 -40.621 1.00 84.31 676 THR A CA 1
ATOM 5562 C C . THR A 1 676 ? 50.066 -3.864 -41.181 1.00 84.31 676 THR A C 1
ATOM 5564 O O . THR A 1 676 ? 49.315 -3.107 -40.575 1.00 84.31 676 THR A O 1
ATOM 5567 N N . SER A 1 677 ? 49.663 -4.542 -42.261 1.00 87.12 677 SER A N 1
ATOM 5568 C CA . SER A 1 677 ? 48.329 -4.411 -42.865 1.00 87.12 677 SER A CA 1
ATOM 5569 C C . SER A 1 677 ? 47.187 -4.777 -41.907 1.00 87.12 677 SER A C 1
ATOM 5571 O O . SER A 1 677 ? 46.175 -4.079 -41.880 1.00 87.12 677 SER A O 1
ATOM 5573 N N . LYS A 1 678 ? 47.346 -5.820 -41.075 1.00 86.44 678 LYS A N 1
ATOM 5574 C CA . LYS A 1 678 ? 46.342 -6.216 -40.067 1.00 86.44 678 LYS A CA 1
ATOM 5575 C C . LYS A 1 678 ? 46.207 -5.165 -38.963 1.00 86.44 678 LYS A C 1
ATOM 5577 O O . LYS A 1 678 ? 45.097 -4.826 -38.559 1.00 86.44 678 LYS A O 1
ATOM 5582 N N . ARG A 1 679 ? 47.329 -4.591 -38.517 1.00 89.19 679 ARG A N 1
ATOM 5583 C CA . ARG A 1 679 ? 47.331 -3.480 -37.554 1.00 89.19 679 ARG A CA 1
ATOM 5584 C C . ARG A 1 679 ? 46.642 -2.239 -38.125 1.00 89.19 679 ARG A C 1
ATOM 5586 O O . ARG A 1 679 ? 45.859 -1.597 -37.427 1.00 89.19 679 ARG A O 1
ATOM 5593 N N . ASP A 1 680 ? 46.946 -1.893 -39.373 1.00 87.81 680 ASP A N 1
ATOM 5594 C CA . ASP A 1 680 ? 46.375 -0.719 -40.034 1.00 87.81 680 ASP A CA 1
ATOM 5595 C C . ASP A 1 680 ? 44.870 -0.894 -40.269 1.00 87.81 680 ASP A C 1
ATOM 5597 O O . ASP A 1 680 ? 44.106 0.046 -40.055 1.00 87.81 680 ASP A O 1
ATOM 5601 N N . TYR A 1 681 ? 44.417 -2.115 -40.574 1.00 87.62 681 TYR A N 1
ATOM 5602 C CA . TYR A 1 681 ? 42.993 -2.447 -4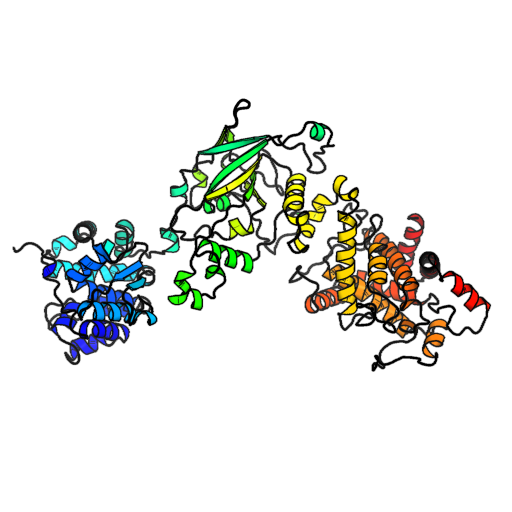0.626 1.00 87.62 681 TYR A CA 1
ATOM 5603 C C . TYR A 1 681 ? 42.291 -2.173 -39.288 1.00 87.62 681 TYR A C 1
ATOM 5605 O O . TYR A 1 681 ? 41.242 -1.531 -39.266 1.00 87.62 681 TYR A O 1
ATOM 5613 N N . GLN A 1 682 ? 42.899 -2.552 -38.159 1.00 91.69 682 GLN A N 1
ATOM 5614 C CA . GLN A 1 682 ? 42.342 -2.311 -36.820 1.00 91.69 682 GLN A CA 1
ATOM 5615 C C . GLN A 1 682 ? 42.230 -0.816 -36.458 1.00 91.69 682 GLN A C 1
ATOM 5617 O O . GLN A 1 682 ? 41.478 -0.443 -35.552 1.00 91.69 682 GLN A O 1
ATOM 5622 N N . MET A 1 683 ? 42.944 0.082 -37.153 1.00 88.38 683 MET A N 1
ATOM 5623 C CA . MET A 1 683 ? 42.849 1.528 -36.906 1.00 88.38 683 MET A CA 1
ATOM 5624 C C . MET A 1 683 ? 41.471 2.097 -37.270 1.00 88.38 683 MET A C 1
ATOM 5626 O O . MET A 1 683 ? 41.089 3.115 -36.691 1.00 88.38 683 MET A O 1
ATOM 5630 N N . ARG A 1 684 ? 40.688 1.426 -38.132 1.00 88.88 684 ARG A N 1
ATOM 5631 C CA . ARG A 1 684 ? 39.311 1.836 -38.483 1.00 88.88 684 ARG A CA 1
ATOM 5632 C C . ARG A 1 684 ? 38.360 1.863 -37.284 1.00 88.88 684 ARG A C 1
ATOM 5634 O O . ARG A 1 684 ? 37.393 2.618 -37.277 1.00 88.88 684 ARG A O 1
ATOM 5641 N N . TYR A 1 685 ? 38.651 1.065 -36.256 1.00 88.31 685 TYR A N 1
ATOM 5642 C CA . TYR A 1 685 ? 37.841 0.992 -35.042 1.00 88.31 685 TYR A CA 1
ATOM 5643 C C . TYR A 1 685 ? 38.214 2.061 -34.003 1.00 88.31 685 TYR A C 1
ATOM 5645 O O . TYR A 1 685 ? 37.570 2.164 -32.956 1.00 88.31 685 TYR A O 1
ATOM 5653 N N . LYS A 1 686 ? 39.246 2.882 -34.259 1.00 80.50 686 LYS A N 1
ATOM 5654 C CA . LYS A 1 686 ? 39.566 4.040 -33.413 1.00 80.50 686 LYS A CA 1
ATOM 5655 C C . LYS A 1 686 ? 38.666 5.233 -33.744 1.00 80.50 686 LYS A C 1
ATOM 5657 O O . LYS A 1 686 ? 38.272 5.453 -34.880 1.00 80.50 686 LYS A O 1
ATOM 5662 N N . GLY A 1 687 ? 38.410 6.061 -32.731 1.00 76.25 687 GLY A N 1
ATOM 5663 C CA . GLY A 1 687 ? 37.624 7.290 -32.870 1.00 76.25 687 GLY A CA 1
ATOM 5664 C C . GLY A 1 687 ? 36.118 7.097 -32.675 1.00 76.25 687 GLY A C 1
ATOM 5665 O O . GLY A 1 687 ? 35.643 6.024 -32.304 1.00 76.25 687 GLY A O 1
ATOM 5666 N N . SER A 1 688 ? 35.364 8.177 -32.887 1.00 67.00 688 SER A N 1
ATOM 5667 C CA . SER A 1 688 ? 33.924 8.269 -32.608 1.00 67.00 688 SER A CA 1
ATOM 5668 C C . SER A 1 688 ? 33.029 7.513 -33.594 1.00 67.00 688 SER A C 1
ATOM 5670 O O . SER A 1 688 ? 31.826 7.456 -33.364 1.00 67.00 688 SER A O 1
ATOM 5672 N N . SER A 1 689 ? 33.576 6.933 -34.666 1.00 75.81 689 SER A N 1
ATOM 5673 C CA . SER A 1 689 ? 32.857 6.100 -35.643 1.00 75.81 689 SER A CA 1
ATOM 5674 C C . SER A 1 689 ? 33.163 4.601 -35.517 1.00 75.81 689 SER A C 1
ATOM 5676 O O . SER A 1 689 ? 32.555 3.798 -36.219 1.00 75.81 689 SER A O 1
ATOM 5678 N N . GLY A 1 690 ? 34.074 4.202 -34.619 1.00 82.12 690 GLY A N 1
ATOM 5679 C CA . GLY A 1 690 ? 34.584 2.828 -34.550 1.00 82.12 690 GLY A CA 1
ATOM 5680 C C . GLY A 1 690 ? 33.526 1.755 -34.265 1.00 82.12 690 GLY A C 1
ATOM 5681 O O . GLY A 1 690 ? 33.619 0.650 -34.788 1.00 82.12 690 GLY A O 1
ATOM 5682 N N . TYR A 1 691 ? 32.472 2.080 -33.510 1.00 82.62 691 TYR A N 1
ATOM 5683 C CA . TYR A 1 691 ? 31.364 1.149 -33.247 1.00 82.62 691 TYR A CA 1
ATOM 5684 C C . TYR A 1 691 ? 30.540 0.825 -34.504 1.00 82.62 691 TYR A C 1
ATOM 5686 O O . TYR A 1 691 ? 30.018 -0.281 -34.613 1.00 82.62 691 TYR A O 1
ATOM 5694 N N . SER A 1 692 ? 30.437 1.751 -35.466 1.00 84.50 692 SER A N 1
ATOM 5695 C CA . SER A 1 692 ? 29.752 1.503 -36.744 1.00 84.50 692 SER A CA 1
ATOM 5696 C C . SER A 1 692 ? 30.549 0.536 -37.617 1.00 84.50 692 SER A C 1
ATOM 5698 O O . SER A 1 692 ? 29.972 -0.292 -38.313 1.00 84.50 692 SER A O 1
ATOM 5700 N N . GLU A 1 693 ? 31.878 0.612 -37.554 1.00 90.06 693 GLU A N 1
ATOM 5701 C CA . GLU A 1 693 ? 32.763 -0.323 -38.248 1.00 90.06 693 GLU A CA 1
ATOM 5702 C C . GLU A 1 693 ? 32.745 -1.711 -37.591 1.00 90.06 693 GLU A C 1
ATOM 5704 O O . GLU A 1 693 ? 32.746 -2.720 -38.299 1.00 90.06 693 GLU A O 1
ATOM 5709 N N . PHE A 1 694 ? 32.645 -1.782 -36.256 1.00 91.75 694 PHE A N 1
ATOM 5710 C CA . PHE A 1 694 ? 32.400 -3.051 -35.561 1.00 91.75 694 PHE A CA 1
ATOM 5711 C C . PHE A 1 694 ? 31.076 -3.680 -35.970 1.00 91.75 694 PHE A C 1
ATOM 5713 O O . PHE A 1 694 ? 31.045 -4.870 -36.249 1.00 91.75 694 PHE A O 1
ATOM 5720 N N . TRP A 1 695 ? 30.007 -2.887 -36.060 1.00 91.19 695 TRP A N 1
ATOM 5721 C CA . TRP A 1 695 ? 28.704 -3.379 -36.502 1.00 91.19 695 TRP A CA 1
ATOM 5722 C C . TRP A 1 695 ? 28.783 -4.025 -37.894 1.00 91.19 695 TRP A C 1
ATOM 5724 O O . TRP A 1 695 ? 28.263 -5.117 -38.077 1.00 91.19 695 TRP A O 1
ATOM 5734 N N . LYS A 1 696 ? 29.492 -3.404 -38.852 1.00 90.12 696 LYS A N 1
ATOM 5735 C CA . LYS A 1 696 ? 29.702 -3.984 -40.195 1.00 90.12 696 LYS A CA 1
ATOM 5736 C C . LYS A 1 696 ? 30.497 -5.288 -40.147 1.00 90.12 696 LYS A C 1
ATOM 5738 O O . LYS A 1 696 ? 30.140 -6.247 -40.803 1.00 90.12 696 LYS A O 1
ATOM 5743 N N . SER A 1 697 ? 31.550 -5.328 -39.339 1.00 92.56 697 SER A N 1
ATOM 5744 C CA . SER A 1 697 ? 32.416 -6.512 -39.252 1.00 92.56 697 SER A CA 1
ATOM 5745 C C . SER A 1 697 ? 31.717 -7.680 -38.555 1.00 92.56 697 SER A C 1
ATOM 5747 O O . SER A 1 697 ? 31.930 -8.832 -38.911 1.00 92.56 697 SER A O 1
ATOM 5749 N N . LEU A 1 698 ? 30.849 -7.380 -37.584 1.00 94.06 698 LEU A N 1
ATOM 5750 C CA . LEU A 1 698 ? 29.930 -8.353 -37.004 1.00 94.06 698 LEU A CA 1
ATOM 5751 C C . LEU A 1 698 ? 28.918 -8.830 -38.047 1.00 94.06 698 LEU A C 1
ATOM 5753 O O . LEU A 1 698 ? 28.701 -10.029 -38.141 1.00 94.06 698 LEU A O 1
ATOM 5757 N N . LEU A 1 699 ? 28.354 -7.933 -38.863 1.00 93.38 699 LEU A N 1
ATOM 5758 C CA . LEU A 1 699 ? 27.443 -8.319 -39.941 1.00 93.38 699 LEU A CA 1
ATOM 5759 C C . LEU A 1 699 ? 28.102 -9.308 -40.913 1.00 93.38 699 LEU A C 1
ATOM 5761 O O . LEU A 1 699 ? 27.514 -10.351 -41.180 1.00 93.38 699 LEU A O 1
ATOM 5765 N N . ASP A 1 700 ? 29.316 -9.012 -41.383 1.00 91.81 700 ASP A N 1
ATOM 5766 C CA . ASP A 1 700 ? 30.059 -9.868 -42.318 1.00 91.81 700 ASP A CA 1
ATOM 5767 C C . ASP A 1 700 ? 30.251 -11.283 -41.740 1.00 91.81 700 ASP A C 1
ATOM 5769 O O . ASP A 1 700 ? 29.881 -12.277 -42.359 1.00 91.81 700 ASP A O 1
ATOM 5773 N N . VAL A 1 701 ? 30.724 -11.372 -40.493 1.00 93.25 701 VAL A N 1
ATOM 5774 C CA . VAL A 1 701 ? 30.927 -12.648 -39.789 1.00 93.25 701 VAL A CA 1
ATOM 5775 C C . VAL A 1 701 ? 29.616 -13.408 -39.564 1.00 93.25 701 VAL A C 1
ATOM 5777 O O . VAL A 1 701 ? 29.574 -14.634 -39.650 1.00 93.25 701 VAL A O 1
ATOM 5780 N N . PHE A 1 702 ? 28.533 -12.700 -39.250 1.00 94.38 702 PHE A N 1
ATOM 5781 C CA . PHE A 1 702 ? 27.232 -13.314 -39.001 1.00 94.38 702 PHE A CA 1
ATOM 5782 C C . PHE A 1 702 ? 26.559 -13.804 -40.296 1.00 94.38 702 PHE A C 1
ATOM 5784 O O . PHE A 1 702 ? 25.873 -14.826 -40.259 1.00 94.38 702 PHE A O 1
ATOM 5791 N N . LEU A 1 703 ? 26.781 -13.137 -41.437 1.00 90.94 703 LEU A N 1
ATOM 5792 C CA . LEU A 1 703 ? 26.330 -13.592 -42.762 1.00 90.94 703 LEU A CA 1
ATOM 5793 C C . LEU A 1 703 ? 27.041 -14.882 -43.204 1.00 90.94 703 LEU A C 1
ATOM 5795 O O . LEU A 1 703 ? 26.439 -15.727 -43.869 1.00 90.94 703 LEU A O 1
ATOM 5799 N N . GLU A 1 704 ? 28.300 -15.055 -42.800 1.00 90.12 704 GLU A N 1
ATOM 5800 C CA . GLU A 1 704 ? 29.104 -16.253 -43.071 1.00 90.12 704 GLU A CA 1
ATOM 5801 C C . GLU A 1 704 ? 28.776 -17.440 -42.143 1.00 90.12 704 GLU A C 1
ATOM 5803 O O . GLU A 1 704 ? 29.234 -18.552 -42.392 1.00 90.12 704 GLU A O 1
ATOM 5808 N N . SER A 1 705 ? 27.960 -17.248 -41.099 1.00 89.31 705 SER A N 1
ATOM 5809 C CA . SER A 1 705 ? 27.644 -18.290 -40.109 1.00 89.31 705 SER A CA 1
ATOM 5810 C C . SER A 1 705 ? 26.961 -19.512 -40.728 1.00 89.31 705 SER A C 1
ATOM 5812 O O . SER A 1 705 ? 25.968 -19.382 -41.432 1.00 89.31 705 SER A O 1
ATOM 5814 N N . ASP A 1 706 ? 27.407 -20.731 -40.424 1.00 85.12 706 ASP A N 1
ATOM 5815 C CA . ASP A 1 706 ? 26.742 -21.966 -40.880 1.00 85.12 706 ASP A CA 1
ATOM 5816 C C . ASP A 1 706 ? 25.464 -22.313 -40.098 1.00 85.12 706 ASP A C 1
ATOM 5818 O O . ASP A 1 706 ? 24.762 -23.264 -40.437 1.00 85.12 706 ASP A O 1
ATOM 5822 N N . ASN A 1 707 ? 25.123 -21.534 -39.069 1.00 88.19 707 ASN A N 1
ATOM 5823 C CA . ASN A 1 707 ? 23.922 -21.750 -38.275 1.00 88.19 707 ASN A CA 1
ATOM 5824 C C . ASN A 1 707 ? 22.681 -21.161 -38.972 1.00 88.19 707 ASN A C 1
ATOM 5826 O O . ASN A 1 707 ? 22.578 -19.946 -39.158 1.00 88.19 707 ASN A O 1
ATOM 5830 N N . GLU A 1 708 ? 21.715 -22.019 -39.317 1.00 83.62 708 GLU A N 1
ATOM 5831 C CA . GLU A 1 708 ? 20.493 -21.627 -40.036 1.00 83.62 708 GLU A CA 1
ATOM 5832 C C . GLU A 1 708 ? 19.662 -20.568 -39.289 1.00 83.62 708 GLU A C 1
ATOM 5834 O O . GLU A 1 708 ? 19.146 -19.645 -39.922 1.00 83.62 708 GLU A O 1
ATOM 5839 N N . PHE A 1 709 ? 19.587 -20.630 -37.952 1.00 81.00 709 PHE A N 1
ATOM 5840 C CA . PHE A 1 709 ? 18.868 -19.635 -37.145 1.00 81.00 709 PHE A CA 1
ATOM 5841 C C . PHE A 1 709 ? 19.555 -18.267 -37.181 1.00 81.00 709 PHE A C 1
ATOM 5843 O O . PHE A 1 709 ? 18.889 -17.243 -37.316 1.00 81.00 709 PHE A O 1
ATOM 5850 N N . VAL A 1 710 ? 20.889 -18.232 -37.111 1.00 87.25 710 VAL A N 1
ATOM 5851 C CA . VAL A 1 710 ? 21.651 -16.976 -37.209 1.00 87.25 710 VAL A CA 1
ATOM 5852 C C . VAL A 1 710 ? 21.489 -16.359 -38.599 1.00 87.25 710 VAL A C 1
ATOM 5854 O O . VAL A 1 710 ? 21.139 -15.182 -38.703 1.00 87.25 710 VAL A O 1
ATOM 5857 N N . LYS A 1 711 ? 21.667 -17.156 -39.663 1.00 87.00 711 LYS A N 1
ATOM 5858 C CA . LYS A 1 711 ? 21.500 -16.710 -41.057 1.00 87.00 711 LYS A CA 1
ATOM 5859 C C . LYS A 1 711 ? 20.114 -16.126 -41.316 1.00 87.00 711 LYS A C 1
ATOM 5861 O O . LYS A 1 711 ? 20.009 -15.084 -41.963 1.00 87.00 711 LYS A O 1
ATOM 5866 N N . LYS A 1 712 ? 19.066 -16.763 -40.780 1.00 86.69 712 LYS A N 1
ATOM 5867 C CA . LYS A 1 712 ? 17.680 -16.298 -40.905 1.00 86.69 712 LYS A CA 1
ATOM 5868 C C . LYS A 1 712 ? 17.517 -14.856 -40.417 1.00 86.69 712 LYS A C 1
ATOM 5870 O O . LYS A 1 712 ? 17.037 -14.015 -41.172 1.00 86.69 712 LYS A O 1
ATOM 5875 N N . TYR A 1 713 ? 17.914 -14.559 -39.179 1.00 88.50 713 TYR A N 1
ATOM 5876 C CA . TYR A 1 713 ? 17.693 -13.231 -38.594 1.00 88.50 713 TYR A CA 1
ATOM 5877 C C . TYR A 1 713 ? 18.640 -12.172 -39.166 1.00 88.50 713 TYR A C 1
ATOM 5879 O O . TYR A 1 713 ? 18.234 -11.037 -39.404 1.00 88.50 713 TYR A O 1
ATOM 5887 N N . VAL A 1 714 ? 19.887 -12.537 -39.465 1.00 88.75 714 VAL A N 1
ATOM 5888 C CA . VAL A 1 714 ? 20.875 -11.599 -40.026 1.00 88.75 714 VAL A CA 1
ATOM 5889 C C . VAL A 1 714 ? 20.486 -11.153 -41.433 1.00 88.75 714 VAL A C 1
ATOM 5891 O O . VAL A 1 714 ? 20.611 -9.971 -41.746 1.00 88.75 714 VAL A O 1
ATOM 5894 N N . GLY A 1 715 ? 19.940 -12.055 -42.255 1.00 82.44 715 GLY A N 1
ATOM 5895 C CA . GLY A 1 715 ? 19.423 -11.707 -43.582 1.00 82.44 715 GLY A CA 1
ATOM 5896 C C . GLY A 1 715 ? 18.240 -10.731 -43.555 1.00 82.44 715 GLY A C 1
ATOM 5897 O O . GLY A 1 715 ? 17.963 -10.091 -44.558 1.00 82.44 715 GLY A O 1
ATOM 5898 N N . GLN A 1 716 ? 17.553 -10.587 -42.419 1.00 80.12 716 GLN A N 1
ATOM 5899 C CA . GLN A 1 716 ? 16.472 -9.611 -42.227 1.00 80.12 716 GLN A CA 1
ATOM 5900 C C . GLN A 1 716 ? 16.989 -8.288 -41.638 1.00 80.12 716 GLN A C 1
ATOM 5902 O O . GLN A 1 716 ? 16.417 -7.226 -41.878 1.00 80.12 716 GLN A O 1
ATOM 5907 N N . MET A 1 717 ? 18.110 -8.312 -40.907 1.00 82.94 717 MET A N 1
ATOM 5908 C CA . MET A 1 717 ? 18.768 -7.091 -40.421 1.00 82.94 717 MET A CA 1
ATOM 5909 C C . MET A 1 717 ? 19.265 -6.199 -41.565 1.00 82.94 717 MET A C 1
ATOM 5911 O O . MET A 1 717 ? 19.298 -4.978 -41.406 1.00 82.94 717 MET A O 1
ATOM 5915 N N . THR A 1 718 ? 19.650 -6.785 -42.704 1.00 69.25 718 THR A N 1
ATOM 5916 C CA . THR A 1 718 ? 20.077 -6.040 -43.899 1.00 69.25 718 THR A CA 1
ATOM 5917 C C . THR A 1 718 ? 18.954 -5.222 -44.533 1.00 69.25 718 THR A C 1
ATOM 5919 O O . THR A 1 718 ? 19.253 -4.233 -45.193 1.00 69.25 718 THR A O 1
ATOM 5922 N N . ASP A 1 719 ? 17.689 -5.567 -44.272 1.00 59.41 719 ASP A N 1
ATOM 5923 C CA . ASP A 1 719 ? 16.512 -4.856 -44.793 1.00 59.41 719 ASP A CA 1
ATOM 5924 C C . ASP A 1 719 ? 16.038 -3.718 -43.861 1.00 59.41 719 ASP A C 1
ATOM 5926 O O . ASP A 1 719 ? 15.205 -2.894 -44.239 1.00 59.41 719 ASP A O 1
ATOM 5930 N N . MET A 1 720 ? 16.567 -3.646 -42.631 1.00 58.97 720 MET A N 1
ATOM 5931 C CA . MET A 1 720 ? 16.162 -2.683 -41.596 1.00 58.97 720 MET A CA 1
ATOM 5932 C C . MET A 1 720 ? 16.910 -1.340 -41.615 1.00 58.97 720 MET A C 1
ATOM 5934 O O . MET A 1 720 ? 16.559 -0.450 -40.827 1.00 58.97 720 MET A O 1
ATOM 5938 N N . ARG A 1 721 ? 17.957 -1.182 -42.435 1.00 47.41 721 ARG A N 1
ATOM 5939 C CA . ARG A 1 721 ? 18.782 0.038 -42.474 1.00 47.41 721 ARG A CA 1
ATOM 5940 C C . ARG A 1 721 ? 18.999 0.610 -43.859 1.00 47.41 721 ARG A C 1
ATOM 5942 O O . ARG A 1 721 ? 19.393 -0.158 -44.757 1.00 47.41 721 ARG A O 1
#

Radius of gyration: 38.04 Å; chains: 1; bounding box: 95×55×100 Å

Sequence (721 aa):
MPQPDLKKLNSSWTKFDVVQVIELAAEGRLEQAYESKAGIDLPVLRGFLGIHSFDEPFPDYWREIKKFPKQLRLFALLATIFTHDQNIRNFADSFAKGNMRGVQIVKGGKQGTNLRRALIISGAALKNYQNEKEVPYDLSALFEEGKVGRLFCHVLKQRLIKIGHESEELEDFNDFLKICFSYQFYKVLSLTRDQFKRWLSGESLNLEDEIFNFSQLKIYKNIPMIKMNQWLNEWDDVNYSSDELRRKPEPVAYIFSMDARLLKKLSDVHRRKPDKPRDEDTHVQRNLNESRISEINSYIEGGFPWSTLSTNEQRSFENQKLKMPGFLPTAIIANIIGPNEKRNNKSIKEEDLIKVDAPDDQYQATLRIPEHIFDKNWEPDLKPIEIIDGQHRLWAFNEDEPLSGNFEVPVVAYFNLDRAWQAYLFYTINIKPVKINTSLGYDLYPLLRTQEWLEHSKEGLLAYRETRAQEIVEALWNYPDSPWFKRINMIGESGGPTMSQAAFIRSLSNSFFKKRNGLFSSPLSSNDVLPWTRTQQAAFLIILWQEIAKSVSVTDSEWANALRNEDRQLKVHEDVPKWDLAFTSKNSFLSRDQGVRGISLFANDFFYVAAGYNDLPFDEFDFDEEDEKSITINALNGTIEYFKSERTDLYNLIENFGKCACNVDWRTPSSVFDQTSKRDYQMRYKGSSGYSEFWKSLLDVFLESDNEFVKKYVGQMTDMR

Foldseek 3Di:
DDDQDLQLLAQDLLDLLLLVCLVCLLVVNLVVCLVVVDDGDPSLSCLLQLHPDSVDDRDCLSVVCVVVNQQRSLLSLVSSLLSHSVSLCCQQPPFFPALQKGKQAQPDHSNSLSNLSSQPVSVQFPPVCNPPRITIGGNQSNQQWLVSLLSVLVSLLSSRVSSPDDNVQSPDLVSVLVVCVVSSNCSSSSHDSVSSSCSNVTHRDHSLQPLDALLVQCVQQKWKKFKDFDDDPVCVPDDADVVLLRHDFDRIKIKTKGFLLLVLLLEDDPPDDVPDDPPLDLAQDDDQDPVLLQLLLLCQFFNPPLSVDDPVLNPDPVCVVRGDHNDDADAFEKEFADAPDDRSNDGFDPQQHWDWADDPPDRMIMIGGHPCSSHPPDDDPHRRMYTLDDVSNSSSDDSSGSDNDGDMHMYIYTYNRGSLVSNVVSCCVAPVPDDDAPLSNVSNCQSPVVPVVQVPDPPNLQVVLLVLQLQLLVLLCPQPLFPNPVQEADPPDDQGFQHHSVLSSVLLCVALVDCPLRQQHYAALVRDHAPDASLLVSLLVSLLRNLLQVLLVPDPDPLQVLQQPDDDPHPDDDPDPPGRSCQRPPQFCNRHSLNSSLCRRLVSLLVSLVCNDPPQPSRDDDDDQDDSRGNDNVSNVVSNVCCVPVVVVVSVVSNLLSNLLSVDNRGALPTDDPDPVVSVVNCCLDDPCNSVVSNVSSLVSQCVDPDPSSVVSSVVSVVVD

pLDDT: mean 81.71, std 16.16, range [29.09, 97.94]

Secondary structure (DSSP, 8-state):
-PPP-GGG-B--TTSTHHHHHHHHHHTT-HHHHHHH--SS-HHHHHHHHT-SSTTSPPPHHHHHGGG-HHHHHHHHHHHHHTTBHHHHHHIIIIIEEETTEEEEE--SHHHHHHHHHHHHHTTSS-GGGGG-SEEEEE-HHHHT-HHHHHHHHHHHHHHHHHHT--SGGGTSHHHHHHHHHHTTHHHHTT--HHHHHHHHHTPPP-HHHHH--GGGGGGGGEEEEEEEE---GGGGGS--BTTTTBPPPPSEEEEEEEEHHHHHHHEE-----TTS-GGG----PPPP-HHHHHHHHHHHHH-TTGGGS-HHHHTSHHHHTT-------SPEEEEEPPTT-EETTEE--GGG--EEE--TT-SEEEEE--GGGGSTT---SS-SEEEEE-HHHHTTS-TT---SS--EEEEEEEES--HHHHHHHHHHHHTSSS-S-GGGTTTTHHHHTT-HHHHT-TTHHHHHHHHHHHHHHHHHHH-TTSTTTT-SBSS--TTS-SSBHHHHHHHHHTTTT-TTT-TTTS--TTS------HHHHHHHHHHHHHHHHHHHHH---HHHHHHHTS-----SS---TTS-HHHH-TTBGGGSHHHHHHHHHHHHHHHHHHHTSTTS-SS---S--S-TTS--HHHHHHHHHHHHHT-HHHHHHHHHHHHHHTTS--B-TTS--SSHHHHHHHGGGSSTTHHHHHHHHHHHHHHT---HHHHHHHHHHTT--